Protein AF-A0A351CYZ7-F1 (afdb_monomer_lite)

Foldseek 3Di:
DDWDFDDFDDDPWWTKGKTKDWDDDPFKTKIKIWIKIATPVGFIKIKIKMWMGGHQKIKIKIWIDADPQDDDPHHTDDHQKTWIKIKMWGDDPFKIKIKMWIWMWGFDDDPNWTWIKTKIKMKMKMWGHPDPFKIKIKIKIKMKIATDRHDDDAGIKIKIKIKIKIKGDPDPFKIKMWMWIKMFIDGHPVFRTKIKIKIKIKIWGDDPQQKIKMWIWMKMWIDGPVWIKIDIKTKMKIWHDPDPFKIKIKMKIWDWIAIPQGKIKIKIKMKIWIWGPPDPFKIKIKIKIKIKIWIWDQDPVPGTDIDMDIDIDIDIDMGGDDDDDDDPDADADAPPAPAWEKEKEFEWEPAPPPPDDDPPTAGWFQWWKDKQNHDTWGAHRRRMTMDGTHHAAKIWIFTDQVRTPPQKGADPDRIDIWGTDHHYYTYYYGYIYGDDDD

pLDDT: mean 86.08, std 13.25, range [32.34, 98.5]

Sequence (438 aa):
MSSTFDSLIERENGTAIQGSLRYGNRDTDFQFIVNSVVDEDGEYSLSAGGKNQNGRSSHDYGLYYYGEDLMWLSSALPENRSGLYYNIRYDGGWFKTNGNIEVSRTLAERDGLTGNVDRLNGSFGLHYRRNLRDSVSLNSFYSQTHLNELATEADVSRNYLLNVSLNRQHDSQKSSHLSMNYSVDGASDLYRGDSNKALNYEFNWATDYGVRTGFELGYTQEKTDTDKLSGPVLGMSLDYLFSNNLVVSGYARYLGTSRANGNSRDDWQASINANMPIARSWSANLNVNYGQSVTAAFEPEQGVVKASQNTHTVLFSIRYEKGGGQSLQPIGANRGLNGSGSIKGLIYFDENRDGIRQASEQRADGVEVYLDGKHLAITNPLGEFNFPSVYTGEHTIFVAEDTLPLPLTLDGEQDYPVLVKLRDQAIIEIPTHEIDDF

Secondary structure (DSSP, 8-state):
-EEEEEEEEEETTEEEEEEEEEEE-SSEEEEEEEEEEE-SSS-EEEEEEEEEEETTEEEEEEEEEE-SS-EETTEEPPTTEEEEEEEEEEE-SSEEEEEEEEEEEEEEEETTEEEEEEEEEEEEEEEEESSSSEEEEEEEEEEEEEEESS-SS--EEEEEEEEEEEEEE-SSSEEEEEEEEEEEEEESSSS--EEEEEEEEEEEEE-TTSEEEEEEEEEEEEE-SS-EEEEEEEEEEEEEESSSS-EEEEEEEEEEEEETTS-EEEEEEEEEEEEEEEETTEEEEEEEEEEEEEEEEEETTTEEEEEEEEEEEEEEEEEE----S---PPBS---S---EEEEEEEEEE-TTS-SS--TT--B--S-EEEETTTEEEE--TTSEEEEEEEESEEEEEEE-GGGSPTTEE-SS-SEEEEEEPTT-EEEEEEEEEEPPP-

Radius of gyration: 32.63 Å; chains: 1; bounding box: 102×49×68 Å

Structure (mmCIF, N/CA/C/O backbone):
data_AF-A0A351CYZ7-F1
#
_entry.id   AF-A0A351CYZ7-F1
#
loop_
_atom_site.group_PDB
_atom_site.id
_atom_site.type_symbol
_atom_site.label_atom_id
_atom_site.label_alt_id
_atom_site.label_comp_id
_atom_site.label_asym_id
_atom_site.label_entity_id
_atom_site.label_seq_id
_atom_site.pdbx_PDB_ins_code
_atom_site.Cartn_x
_atom_site.Cartn_y
_atom_site.Cartn_z
_atom_site.occupancy
_atom_site.B_iso_or_equiv
_atom_site.auth_seq_id
_atom_site.auth_comp_id
_atom_site.auth_asym_id
_atom_site.auth_atom_id
_atom_site.pdbx_PDB_model_num
ATOM 1 N N . MET A 1 1 ? -25.912 5.438 31.126 1.00 39.28 1 MET A N 1
ATOM 2 C CA . MET A 1 1 ? -24.633 4.904 31.635 1.00 39.28 1 MET A CA 1
ATOM 3 C C . MET A 1 1 ? -24.881 3.438 31.900 1.00 39.28 1 MET A C 1
ATOM 5 O O . MET A 1 1 ? -25.712 3.146 32.746 1.00 39.28 1 MET A O 1
ATOM 9 N N . SER A 1 2 ? -24.292 2.548 31.108 1.00 37.06 2 SER A N 1
ATOM 10 C CA . SER A 1 2 ? -24.387 1.108 31.350 1.00 37.06 2 SER A CA 1
ATOM 11 C C . SER A 1 2 ? -22.998 0.628 31.748 1.00 37.06 2 SER A C 1
ATOM 13 O O . SER A 1 2 ? -22.043 0.741 30.977 1.00 37.06 2 SER A O 1
ATOM 15 N N . SER A 1 3 ? -22.869 0.159 32.980 1.00 32.34 3 SER A N 1
ATOM 16 C CA . SER A 1 3 ? -21.718 -0.622 33.415 1.00 32.34 3 SER A CA 1
ATOM 17 C C . SER A 1 3 ? -22.096 -2.085 33.268 1.00 32.34 3 SER A C 1
ATOM 19 O O . SER A 1 3 ? -23.056 -2.520 33.903 1.00 32.34 3 SER A O 1
ATOM 21 N N . THR A 1 4 ? -21.354 -2.822 32.452 1.00 35.66 4 THR A N 1
ATOM 22 C CA . THR A 1 4 ? -21.511 -4.269 32.348 1.00 35.66 4 THR A CA 1
ATOM 23 C C . THR A 1 4 ? -20.215 -4.888 32.849 1.00 35.66 4 THR A C 1
ATOM 25 O O . THR A 1 4 ? -19.157 -4.741 32.233 1.00 35.66 4 THR A O 1
ATOM 28 N N . PHE A 1 5 ? -20.300 -5.515 34.019 1.00 34.97 5 PHE A N 1
ATOM 29 C CA . PHE A 1 5 ? -19.308 -6.465 34.503 1.00 34.97 5 PHE A CA 1
ATOM 30 C C . PHE A 1 5 ? -19.787 -7.830 34.033 1.00 34.97 5 PHE A C 1
ATOM 32 O O . PHE A 1 5 ? -20.778 -8.315 34.565 1.00 34.97 5 PHE A O 1
ATOM 39 N N . ASP A 1 6 ? -19.133 -8.408 33.030 1.00 39.00 6 ASP A N 1
ATOM 40 C CA . ASP A 1 6 ? -19.481 -9.741 32.550 1.00 39.00 6 ASP A CA 1
ATOM 41 C C . ASP A 1 6 ? -18.233 -10.608 32.390 1.00 39.00 6 ASP A C 1
ATOM 43 O O . ASP A 1 6 ? -17.209 -10.187 31.851 1.00 39.00 6 ASP A O 1
ATOM 47 N N . SER A 1 7 ? -18.409 -11.860 32.811 1.00 38.47 7 SER A N 1
ATOM 48 C CA . SER A 1 7 ? -17.533 -13.027 32.681 1.00 38.47 7 SER A CA 1
ATOM 49 C C . SER A 1 7 ? -16.334 -13.110 33.643 1.00 38.47 7 SER A C 1
ATOM 51 O O . SER A 1 7 ? -15.243 -12.602 33.397 1.00 38.47 7 SER A O 1
ATOM 53 N N . LEU A 1 8 ? -16.557 -13.834 34.746 1.00 35.09 8 LEU A N 1
ATOM 54 C CA . LEU A 1 8 ? -15.540 -14.663 35.389 1.00 35.09 8 LEU A CA 1
ATOM 55 C C . LEU A 1 8 ? -15.575 -16.004 34.641 1.00 35.09 8 LEU A C 1
ATOM 57 O O . LEU A 1 8 ? -16.596 -16.692 34.676 1.00 35.09 8 LEU A O 1
ATOM 61 N N . ILE A 1 9 ? -14.524 -16.343 33.901 1.00 42.03 9 ILE A N 1
ATOM 62 C CA . ILE A 1 9 ? -14.401 -17.665 33.273 1.00 42.03 9 ILE A CA 1
ATOM 63 C C . ILE A 1 9 ? -13.282 -18.390 34.014 1.00 42.03 9 ILE A C 1
ATOM 65 O O . ILE A 1 9 ? -12.109 -18.158 33.733 1.00 42.03 9 ILE A O 1
ATOM 69 N N . GLU A 1 10 ? -13.653 -19.226 34.983 1.00 40.97 10 GLU A N 1
ATOM 70 C CA . GLU A 1 10 ? -12.746 -20.203 35.593 1.00 40.97 10 GLU A CA 1
ATOM 71 C C . GLU A 1 10 ? -12.558 -21.381 34.626 1.00 40.97 10 GLU A C 1
ATOM 73 O O . GLU A 1 10 ? -13.536 -21.961 34.138 1.00 40.97 10 GLU A O 1
ATOM 78 N N . ARG A 1 11 ? -11.304 -21.730 34.319 1.00 49.38 11 ARG A N 1
ATOM 79 C CA . ARG A 1 11 ? -10.922 -22.936 33.564 1.00 49.38 11 ARG A CA 1
ATOM 80 C C . ARG A 1 11 ? -9.658 -23.550 34.162 1.00 49.38 11 ARG A C 1
ATOM 82 O O . ARG A 1 11 ? -8.939 -22.875 34.884 1.00 49.38 11 ARG A O 1
ATOM 89 N N . GLU A 1 12 ? -9.375 -24.796 33.778 1.00 46.88 12 GLU A N 1
ATOM 90 C CA . GLU A 1 12 ? -8.230 -25.627 34.209 1.00 46.88 12 GLU A CA 1
ATOM 91 C C . GLU A 1 12 ? -6.822 -25.009 34.026 1.00 46.88 12 GLU A C 1
ATOM 93 O O . GLU A 1 12 ? -5.867 -25.653 34.420 1.00 46.88 12 GLU A O 1
ATOM 98 N N . ASN A 1 13 ? -6.676 -23.802 33.450 1.00 53.22 13 ASN A N 1
ATOM 99 C CA . ASN A 1 13 ? -5.387 -23.128 33.210 1.00 53.22 13 ASN A CA 1
ATOM 100 C C . ASN A 1 13 ? -5.407 -21.615 33.566 1.00 53.22 13 ASN A C 1
ATOM 102 O O . ASN A 1 13 ? -4.601 -20.854 33.033 1.00 53.22 13 ASN A O 1
ATOM 106 N N . GLY A 1 14 ? -6.349 -21.126 34.389 1.00 64.00 14 GLY A N 1
ATOM 107 C CA . GLY A 1 14 ? -6.341 -19.720 34.837 1.00 64.00 14 GLY A CA 1
ATOM 108 C C . GLY A 1 14 ? -7.695 -19.023 34.994 1.00 64.00 14 GLY A C 1
ATOM 109 O O . GLY A 1 14 ? -8.753 -19.542 34.636 1.00 64.00 14 GLY A O 1
ATOM 110 N N . THR A 1 15 ? -7.644 -17.793 35.517 1.00 73.81 15 THR A N 1
ATOM 111 C CA . THR A 1 15 ? -8.775 -16.874 35.712 1.00 73.81 15 THR A CA 1
ATOM 112 C C . THR A 1 15 ? -8.685 -15.685 34.753 1.00 73.81 15 THR A C 1
ATOM 114 O O . THR A 1 15 ? -7.716 -14.925 34.771 1.00 73.81 15 THR A O 1
ATOM 117 N N . ALA A 1 16 ? -9.735 -15.462 33.960 1.00 68.94 16 ALA A N 1
ATOM 118 C CA . ALA A 1 16 ? -9.888 -14.259 33.141 1.00 68.94 16 ALA A CA 1
ATOM 119 C C . ALA A 1 16 ? -11.013 -13.363 33.677 1.00 68.94 16 ALA A C 1
ATOM 121 O O . ALA A 1 16 ? -12.091 -13.846 34.031 1.00 68.94 16 ALA A O 1
ATOM 122 N N . ILE A 1 17 ? -10.758 -12.053 33.714 1.00 72.94 17 ILE A N 1
ATOM 123 C CA . ILE A 1 17 ? -11.696 -11.019 34.156 1.00 72.94 17 ILE A CA 1
ATOM 124 C C . ILE A 1 17 ? -11.762 -9.922 33.095 1.00 72.94 17 ILE A C 1
ATOM 126 O O . ILE A 1 17 ? -10.742 -9.343 32.714 1.00 72.94 17 ILE A O 1
ATOM 130 N N . GLN A 1 18 ? -12.975 -9.579 32.666 1.00 72.38 18 GLN A N 1
ATOM 131 C CA . GLN A 1 18 ? -13.245 -8.415 31.828 1.00 72.38 18 GLN A CA 1
ATOM 132 C C . GLN A 1 18 ? -14.195 -7.450 32.540 1.00 72.38 18 GLN A C 1
ATOM 134 O O . GLN A 1 18 ? -15.224 -7.835 33.089 1.00 72.38 18 GLN A O 1
ATOM 139 N N . GLY A 1 19 ? -13.861 -6.164 32.499 1.00 69.06 19 GLY A N 1
ATOM 140 C CA . GLY A 1 19 ? -14.746 -5.086 32.919 1.00 69.06 19 GLY A CA 1
ATOM 141 C C . GLY A 1 19 ? -14.917 -4.084 31.789 1.00 69.06 19 GLY A C 1
ATOM 142 O O . GLY A 1 19 ? -13.937 -3.685 31.157 1.00 69.06 19 GLY A O 1
ATOM 143 N N . SER A 1 20 ? -16.149 -3.640 31.538 1.00 70.69 20 SER A N 1
ATOM 144 C CA . SER A 1 20 ? -16.399 -2.573 30.571 1.00 70.69 20 SER A CA 1
ATOM 145 C C . SER A 1 20 ? -17.339 -1.502 31.118 1.00 70.69 20 SER A C 1
ATOM 147 O O . SER A 1 20 ? -18.334 -1.770 31.794 1.00 70.69 20 SER A O 1
ATOM 149 N N . LEU A 1 21 ? -17.012 -0.251 30.813 1.00 71.75 21 LEU A N 1
ATOM 150 C CA . LEU A 1 21 ? -17.837 0.909 31.097 1.00 71.75 21 LEU A CA 1
ATOM 151 C C . LEU A 1 21 ? -18.185 1.583 29.779 1.00 71.75 21 LEU A C 1
ATOM 153 O O . LEU A 1 21 ? -17.289 1.971 29.030 1.00 71.75 21 LEU A O 1
ATOM 157 N N . ARG A 1 22 ? -19.478 1.776 29.509 1.00 70.88 22 ARG A N 1
ATOM 158 C CA . ARG A 1 22 ? -19.927 2.533 28.341 1.00 70.88 22 ARG A CA 1
ATOM 159 C C . ARG A 1 22 ? -20.847 3.678 28.737 1.00 70.88 22 ARG A C 1
ATOM 161 O O . ARG A 1 22 ? -21.787 3.544 29.528 1.00 70.88 22 ARG A O 1
ATOM 168 N N . TYR A 1 23 ? -20.581 4.829 28.148 1.00 76.69 23 TYR A N 1
ATOM 169 C CA . TYR A 1 23 ? -21.385 6.025 28.277 1.00 76.69 23 TYR A CA 1
ATOM 170 C C . TYR A 1 23 ? -21.543 6.661 26.902 1.00 76.69 23 TYR A C 1
ATOM 172 O O . TYR A 1 23 ? -20.563 7.099 26.319 1.00 76.69 23 TYR A O 1
ATOM 180 N N . GLY A 1 24 ? -22.773 6.758 26.407 1.00 69.12 24 GLY A N 1
ATOM 181 C CA . GLY A 1 24 ? -23.056 7.408 25.134 1.00 69.12 24 GLY A CA 1
ATOM 182 C C . GLY A 1 24 ? -24.266 8.326 25.221 1.00 69.12 24 GLY A C 1
ATOM 183 O O . GLY A 1 24 ? -25.221 8.051 25.949 1.00 69.12 24 GLY A O 1
ATOM 184 N N . ASN A 1 25 ? -24.215 9.419 24.472 1.00 72.81 25 ASN A N 1
ATOM 185 C CA . ASN A 1 25 ? -25.346 10.259 24.103 1.00 72.81 25 ASN A CA 1
ATOM 186 C C . ASN A 1 25 ? -25.337 10.452 22.570 1.00 72.81 25 ASN A C 1
ATOM 188 O O . ASN A 1 25 ? -24.588 9.787 21.858 1.00 72.81 25 ASN A O 1
ATOM 192 N N . ARG A 1 26 ? -26.178 11.349 22.045 1.00 65.38 26 ARG A N 1
ATOM 193 C CA . ARG A 1 26 ? -26.335 11.562 20.596 1.00 65.38 26 ARG A CA 1
ATOM 194 C C . ARG A 1 26 ? -25.056 12.016 19.871 1.00 65.38 26 ARG A C 1
ATOM 196 O O . ARG A 1 26 ? -24.914 11.705 18.693 1.00 65.38 26 ARG A O 1
ATOM 203 N N . ASP A 1 27 ? -24.158 12.729 20.551 1.00 70.00 27 ASP A N 1
ATOM 204 C CA . ASP A 1 27 ? -22.977 13.362 19.943 1.00 70.00 27 ASP A CA 1
ATOM 205 C C . ASP A 1 27 ? -21.646 12.791 20.456 1.00 70.00 27 ASP A C 1
ATOM 207 O O . ASP A 1 27 ? -20.612 12.949 19.803 1.00 70.00 27 ASP A O 1
ATOM 211 N N . THR A 1 28 ? -21.667 12.115 21.607 1.00 75.06 28 THR A N 1
ATOM 212 C CA . THR A 1 28 ? -20.491 11.526 22.248 1.00 75.06 28 THR A CA 1
ATOM 213 C C . THR A 1 28 ? -20.744 10.082 22.659 1.00 75.06 28 THR A C 1
ATOM 215 O O . THR A 1 28 ? -21.686 9.844 23.410 1.00 75.06 28 THR A O 1
ATOM 218 N N . ASP A 1 29 ? -19.892 9.145 22.243 1.00 83.44 29 ASP A N 1
ATOM 219 C CA . ASP A 1 29 ? -19.878 7.756 22.722 1.00 83.44 29 ASP A CA 1
ATOM 220 C C . ASP A 1 29 ? -18.502 7.435 23.304 1.00 83.44 29 ASP A C 1
ATOM 222 O O . ASP A 1 29 ? -17.472 7.614 22.656 1.00 83.44 29 ASP A O 1
ATOM 226 N N . PHE A 1 30 ? -18.491 6.992 24.551 1.00 86.00 30 PHE A N 1
ATOM 227 C CA . PHE A 1 30 ? -17.313 6.651 25.322 1.00 86.00 30 PHE A CA 1
ATOM 228 C C . PHE A 1 30 ? -17.413 5.198 25.768 1.00 86.00 30 PHE A C 1
ATOM 230 O O . PHE A 1 30 ? -18.393 4.789 26.390 1.00 86.00 30 PHE A O 1
ATOM 237 N N . GLN A 1 31 ? -16.366 4.429 25.510 1.00 84.81 31 GLN A N 1
ATOM 238 C CA . GLN A 1 31 ? -16.219 3.062 25.979 1.00 84.81 31 GLN A CA 1
ATOM 239 C C . GLN A 1 31 ? -14.857 2.918 26.640 1.00 84.81 31 GLN A C 1
ATOM 241 O O . GLN A 1 31 ? -13.857 3.354 26.084 1.00 84.81 31 GLN A O 1
ATOM 246 N N . PHE A 1 32 ? -14.806 2.278 27.797 1.00 83.69 32 PHE A N 1
ATOM 247 C CA . PHE A 1 32 ? -13.577 1.902 28.474 1.00 83.69 32 PHE A CA 1
ATOM 248 C C . PHE A 1 32 ? -13.633 0.416 28.799 1.00 83.69 32 PHE A C 1
ATOM 250 O O . PHE A 1 32 ? -14.658 -0.068 29.276 1.00 83.69 32 PHE A O 1
ATOM 257 N N . ILE A 1 33 ? -12.561 -0.309 28.506 1.00 77.56 33 ILE A N 1
ATOM 258 C CA . ILE A 1 33 ? -12.459 -1.750 28.725 1.00 77.56 33 ILE A CA 1
ATOM 259 C C . ILE A 1 33 ? -11.172 -2.019 29.487 1.00 77.56 33 ILE A C 1
ATOM 261 O O . ILE A 1 33 ? -10.122 -1.469 29.153 1.00 77.56 33 ILE A O 1
ATOM 265 N N . VAL A 1 34 ? -11.267 -2.886 30.487 1.00 82.38 34 VAL A N 1
ATOM 266 C CA . VAL A 1 34 ? -10.130 -3.468 31.192 1.00 82.38 34 VAL A CA 1
ATOM 267 C C . VAL A 1 34 ? -10.243 -4.980 31.085 1.00 82.38 34 VAL A C 1
ATOM 269 O O . VAL A 1 34 ? -11.306 -5.536 31.355 1.00 82.38 34 VAL A O 1
ATOM 272 N N . ASN A 1 35 ? -9.155 -5.637 30.705 1.00 79.38 35 ASN A N 1
ATOM 273 C CA . ASN A 1 35 ? -9.052 -7.090 30.680 1.00 79.38 35 ASN A CA 1
ATOM 274 C C . ASN A 1 35 ? -7.864 -7.516 31.528 1.00 79.38 35 ASN A C 1
ATOM 276 O O . ASN A 1 35 ? -6.790 -6.929 31.405 1.00 79.38 35 ASN A O 1
ATOM 280 N N . SER A 1 36 ? -8.051 -8.561 32.321 1.00 84.31 36 SER A N 1
ATOM 281 C CA . SER A 1 36 ? -6.998 -9.226 33.072 1.00 84.31 36 SER A CA 1
ATOM 282 C C . SER A 1 36 ? -7.093 -10.729 32.840 1.00 84.31 36 SER A C 1
ATOM 284 O O . SER A 1 36 ? -8.190 -11.280 32.852 1.00 84.31 36 SER A O 1
ATOM 286 N N . VAL A 1 37 ? -5.957 -11.390 32.662 1.00 83.94 37 VAL A N 1
ATOM 287 C CA . VAL A 1 37 ? -5.842 -12.855 32.689 1.00 83.94 37 VAL A CA 1
ATOM 288 C C . VAL A 1 37 ? -4.723 -13.197 33.651 1.00 83.94 37 VAL A C 1
ATOM 290 O O . VAL A 1 37 ? -3.711 -12.503 33.647 1.00 83.94 37 VAL A O 1
ATOM 293 N N . VAL A 1 38 ? -4.922 -14.212 34.480 1.00 84.81 38 VAL A N 1
ATOM 294 C CA . VAL A 1 38 ? -3.898 -14.775 35.361 1.00 84.81 38 VAL A CA 1
ATOM 295 C C . VAL A 1 38 ? -3.980 -16.290 35.241 1.00 84.81 38 VAL A C 1
ATOM 297 O O . VAL A 1 38 ? -5.086 -16.823 35.335 1.00 84.81 38 VAL A O 1
ATOM 300 N N . ASP A 1 39 ? -2.871 -16.975 34.998 1.00 83.50 39 ASP A N 1
ATOM 301 C CA . ASP A 1 39 ? -2.840 -18.440 34.973 1.00 83.50 39 ASP A CA 1
ATOM 302 C C . ASP A 1 39 ? -2.611 -19.048 36.372 1.00 83.50 39 ASP A C 1
ATOM 304 O O . ASP A 1 39 ? -2.662 -18.352 37.390 1.00 83.50 39 ASP A O 1
ATOM 308 N N . GLU A 1 40 ? -2.433 -20.368 36.441 1.00 80.19 40 GLU A N 1
ATOM 309 C CA . GLU A 1 40 ? -2.174 -21.072 37.706 1.00 80.19 40 GLU A CA 1
ATOM 310 C C . GLU A 1 40 ? -0.738 -20.881 38.223 1.00 80.19 40 GLU A C 1
ATOM 312 O O . GLU A 1 40 ? -0.512 -20.956 39.435 1.00 80.19 40 GLU A O 1
ATOM 317 N N . ASP A 1 41 ? 0.208 -20.594 37.325 1.00 80.62 41 ASP A N 1
ATOM 318 C CA . ASP A 1 41 ? 1.625 -20.376 37.629 1.00 80.62 41 ASP A CA 1
ATOM 319 C C . ASP A 1 41 ? 1.912 -18.929 38.088 1.00 80.62 41 ASP A C 1
ATOM 321 O O . ASP A 1 41 ? 2.979 -18.632 38.634 1.00 80.62 41 ASP A O 1
ATOM 325 N N . GLY A 1 42 ? 0.920 -18.041 37.972 1.00 80.81 42 GLY A N 1
ATOM 326 C CA . GLY A 1 42 ? 0.973 -16.645 38.398 1.00 80.81 42 GLY A CA 1
ATOM 327 C C . GLY A 1 42 ? 1.393 -15.672 37.295 1.00 80.81 42 GLY A C 1
ATOM 328 O O . GLY A 1 42 ? 1.543 -14.478 37.579 1.00 80.81 42 GLY A O 1
ATOM 329 N N . GLU A 1 43 ? 1.546 -16.145 36.057 1.00 86.19 43 GLU A N 1
ATOM 330 C CA . GLU A 1 43 ? 1.719 -15.297 34.884 1.00 86.19 43 GLU A CA 1
ATOM 331 C C . GLU A 1 43 ? 0.443 -14.512 34.619 1.00 86.19 43 GLU A C 1
ATOM 333 O O . GLU A 1 43 ? -0.680 -14.989 34.812 1.00 86.19 43 GLU A O 1
ATOM 338 N N . TYR A 1 44 ? 0.602 -13.260 34.190 1.00 88.88 44 TYR A N 1
ATOM 339 C CA . TYR A 1 44 ? -0.536 -12.371 34.027 1.00 88.88 44 TYR A CA 1
ATOM 340 C C . TYR A 1 44 ? -0.462 -11.496 32.782 1.00 88.88 44 TYR A C 1
ATOM 342 O O . TYR A 1 44 ? 0.589 -11.104 32.282 1.00 88.88 44 TYR A O 1
ATOM 350 N N . SER A 1 45 ? -1.642 -11.141 32.293 1.00 86.62 45 SER A N 1
ATOM 351 C CA . SER A 1 45 ? -1.852 -10.165 31.236 1.00 86.62 45 SER A CA 1
ATOM 352 C C . SER A 1 45 ? -2.823 -9.107 31.718 1.00 86.62 45 SER A C 1
ATOM 354 O O . SER A 1 45 ? -3.847 -9.426 32.317 1.00 86.62 45 SER A O 1
ATOM 356 N N . LEU A 1 46 ? -2.539 -7.847 31.406 1.00 89.69 46 LEU A N 1
ATOM 357 C CA . LEU A 1 46 ? -3.407 -6.714 31.692 1.00 89.69 46 LEU A CA 1
ATOM 358 C C . LEU A 1 46 ? -3.503 -5.829 30.454 1.00 89.69 46 LEU A C 1
ATOM 360 O O . LEU A 1 46 ? -2.493 -5.409 29.897 1.00 89.69 46 LEU A O 1
ATOM 364 N N . SER A 1 47 ? -4.717 -5.471 30.053 1.00 87.69 47 SER A N 1
ATOM 365 C CA . SER A 1 47 ? -4.941 -4.416 29.066 1.00 87.69 47 SER A CA 1
ATOM 366 C C . SER A 1 47 ? -6.021 -3.464 29.547 1.00 87.69 47 SER A C 1
ATOM 368 O O . SER A 1 47 ? -7.016 -3.875 30.138 1.00 87.69 47 SER A O 1
ATOM 370 N N . ALA A 1 48 ? -5.822 -2.176 29.299 1.00 89.88 48 ALA A N 1
ATOM 371 C CA . ALA A 1 48 ? -6.807 -1.146 29.573 1.00 89.88 48 ALA A CA 1
ATOM 372 C C . ALA A 1 48 ? -6.846 -0.180 28.395 1.00 89.88 48 ALA A C 1
ATOM 374 O O . ALA A 1 48 ? -5.806 0.290 27.934 1.00 89.88 48 ALA A O 1
ATOM 375 N N . GLY A 1 49 ? -8.040 0.132 27.907 1.00 92.12 49 GLY A N 1
ATOM 376 C CA . GLY A 1 49 ? -8.193 0.994 26.747 1.00 92.12 49 GLY A CA 1
ATOM 377 C C . GLY A 1 49 ? -9.526 1.712 26.716 1.00 92.12 49 GLY A C 1
ATOM 378 O O . GLY A 1 49 ? -10.516 1.259 27.287 1.00 92.12 49 GLY A O 1
ATOM 379 N N . GLY A 1 50 ? -9.534 2.864 26.058 1.00 89.38 50 GLY A N 1
ATOM 380 C CA . GLY A 1 50 ? -10.699 3.706 25.891 1.00 89.38 50 GLY A CA 1
ATOM 381 C C . GLY A 1 50 ? -10.917 4.084 24.435 1.00 89.38 50 GLY A C 1
ATOM 382 O O . GLY A 1 50 ? -9.973 4.366 23.701 1.00 89.38 50 GLY A O 1
ATOM 383 N N . LYS A 1 51 ? -12.183 4.144 24.035 1.00 91.19 51 LYS A N 1
ATOM 384 C CA . LYS A 1 51 ? -12.639 4.717 22.774 1.00 91.19 51 LYS A CA 1
ATOM 385 C C . LYS A 1 51 ? -13.547 5.893 23.077 1.00 91.19 51 LYS A C 1
ATOM 387 O O . LYS A 1 51 ? -14.451 5.781 23.897 1.00 91.19 51 LYS A O 1
ATOM 392 N N . ASN A 1 52 ? -13.300 7.019 22.424 1.00 91.50 52 ASN A N 1
ATOM 393 C CA . ASN A 1 52 ? -14.124 8.214 22.530 1.00 91.50 52 ASN A CA 1
ATOM 394 C C . ASN A 1 52 ? -14.439 8.736 21.131 1.00 91.50 52 ASN A C 1
ATOM 396 O O . ASN A 1 52 ? -13.546 9.186 20.412 1.00 91.50 52 ASN A O 1
ATOM 400 N N . GLN A 1 53 ? -15.709 8.690 20.758 1.00 90.25 53 GLN A N 1
ATOM 401 C CA . GLN A 1 53 ? -16.233 9.340 19.573 1.00 90.25 53 GLN A CA 1
ATOM 402 C C . GLN A 1 53 ? -16.916 10.637 19.996 1.00 90.25 53 GLN A C 1
ATOM 404 O O . GLN A 1 53 ? -17.848 10.600 20.785 1.00 90.25 53 GLN A O 1
ATOM 409 N N . ASN A 1 54 ? -16.475 11.774 19.459 1.00 89.12 54 ASN A N 1
ATOM 410 C CA . ASN A 1 54 ? -17.081 13.086 19.668 1.00 89.12 54 ASN A CA 1
ATOM 411 C C . ASN A 1 54 ? -17.362 13.735 18.308 1.00 89.12 54 ASN A C 1
ATOM 413 O O . ASN A 1 54 ? -16.469 14.291 17.655 1.00 89.12 54 ASN A O 1
ATOM 417 N N . GLY A 1 55 ? -18.607 13.608 17.850 1.00 88.62 55 GLY A N 1
ATOM 418 C CA . GLY A 1 55 ? -19.046 14.043 16.531 1.00 88.62 55 GLY A CA 1
ATOM 419 C C . GLY A 1 55 ? -18.211 13.427 15.404 1.00 88.62 55 GLY A C 1
ATOM 420 O O . GLY A 1 55 ? -18.372 12.261 15.048 1.00 88.62 55 GLY A O 1
ATOM 421 N N . ARG A 1 56 ? -17.325 14.239 14.812 1.00 91.69 56 ARG A N 1
ATOM 422 C CA . ARG A 1 56 ? -16.463 13.861 13.674 1.00 91.69 56 ARG A CA 1
ATOM 423 C C . ARG A 1 56 ? -15.095 13.321 14.081 1.00 91.69 56 ARG A C 1
ATOM 425 O O . ARG A 1 56 ? -14.368 12.853 13.208 1.00 91.69 56 ARG A O 1
ATOM 432 N N . SER A 1 57 ? -14.736 13.422 15.357 1.00 94.56 57 SER A N 1
ATOM 433 C CA . SER A 1 57 ? -13.468 12.931 15.892 1.00 94.56 57 SER A CA 1
ATOM 434 C C . SER A 1 57 ? -13.683 11.597 16.596 1.00 94.56 57 SER A C 1
ATOM 436 O O . SER A 1 57 ? -14.619 11.455 17.376 1.00 94.56 57 SER A O 1
ATOM 438 N N . SER A 1 58 ? -12.800 10.636 16.359 1.00 95.06 58 SER A N 1
ATOM 439 C CA . SER A 1 58 ? -12.740 9.369 17.079 1.00 95.06 58 SER A CA 1
ATOM 440 C C . SER A 1 58 ? -11.333 9.178 17.621 1.00 95.06 58 SER A C 1
ATOM 442 O O . SER A 1 58 ? -10.355 9.343 16.895 1.00 95.06 58 SER A O 1
ATOM 444 N N . HIS A 1 59 ? -11.247 8.800 18.885 1.00 95.56 59 HIS A N 1
ATOM 445 C CA . HIS A 1 59 ? -10.017 8.538 19.613 1.00 95.56 59 HIS A CA 1
ATOM 446 C C . HIS A 1 59 ? -10.075 7.109 20.145 1.0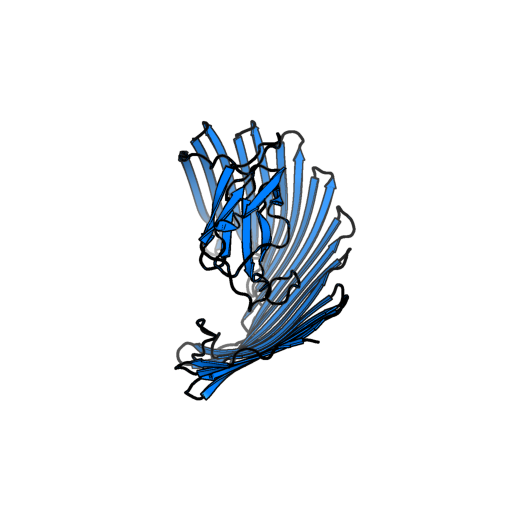0 95.56 59 HIS A C 1
ATOM 448 O O . HIS A 1 59 ? -11.116 6.694 20.647 1.00 95.56 59 HIS A O 1
ATOM 454 N N . ASP A 1 60 ? -8.986 6.362 20.030 1.00 95.00 60 ASP A N 1
ATOM 455 C CA . ASP A 1 60 ? -8.847 5.010 20.575 1.00 95.00 60 ASP A CA 1
ATOM 456 C C . ASP A 1 60 ? -7.449 4.879 21.165 1.00 95.00 60 ASP A C 1
ATOM 458 O O . ASP A 1 60 ? -6.460 5.141 20.487 1.00 95.00 60 ASP A O 1
ATOM 462 N N . TYR A 1 61 ? -7.364 4.547 22.440 1.00 96.00 61 TYR A N 1
ATOM 463 C CA . TYR A 1 61 ? -6.119 4.551 23.184 1.00 96.00 61 TYR A CA 1
ATOM 464 C C . TYR A 1 61 ? -6.087 3.401 24.160 1.00 96.00 61 TYR A C 1
ATOM 466 O O . TYR A 1 61 ? -7.116 3.003 24.696 1.00 96.00 61 TYR A O 1
ATOM 474 N N . GLY A 1 62 ? -4.899 2.893 24.434 1.00 94.25 62 GLY A N 1
ATOM 475 C CA . GLY A 1 62 ? -4.765 1.807 25.379 1.00 94.25 62 GLY A CA 1
ATOM 476 C C . GLY A 1 62 ? -3.336 1.564 25.790 1.00 94.25 62 GLY A C 1
ATOM 477 O O . GLY A 1 62 ? -2.392 2.051 25.170 1.00 94.25 62 GLY A O 1
ATOM 478 N N . LEU A 1 63 ? -3.214 0.805 26.863 1.00 96.50 63 LEU A N 1
ATOM 479 C CA . LEU A 1 63 ? -1.979 0.253 27.378 1.00 96.50 63 LEU A CA 1
ATOM 480 C C . LEU A 1 63 ? -2.187 -1.236 27.621 1.00 96.50 63 LEU A C 1
ATOM 482 O O . LEU A 1 63 ? -3.293 -1.674 27.950 1.00 96.50 63 LEU A O 1
ATOM 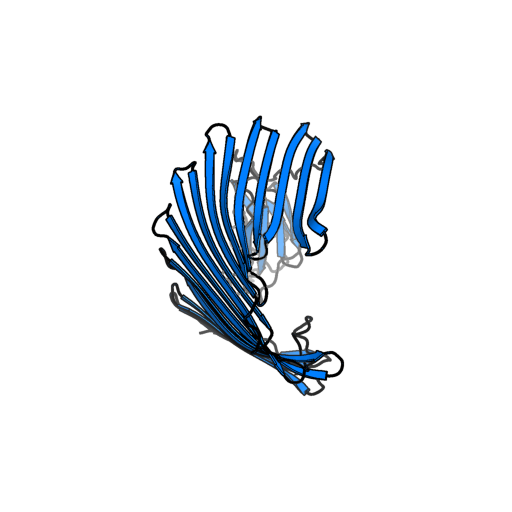486 N N . TYR A 1 64 ? -1.132 -2.008 27.429 1.00 94.19 64 TYR A N 1
ATOM 487 C CA . TYR A 1 64 ? -1.180 -3.449 27.566 1.00 94.19 64 TYR A CA 1
ATOM 488 C C . TYR A 1 64 ? 0.149 -3.999 28.075 1.00 94.19 64 TYR A C 1
ATOM 490 O O . TYR A 1 64 ? 1.218 -3.432 27.840 1.00 94.19 64 TYR A O 1
ATOM 498 N N . TYR A 1 65 ? 0.050 -5.121 28.766 1.00 94.69 65 TYR A N 1
ATOM 499 C CA . TYR A 1 65 ? 1.130 -5.994 29.182 1.00 94.69 65 TYR A CA 1
ATOM 500 C C . TYR A 1 65 ? 0.626 -7.423 29.016 1.00 94.69 65 TYR A C 1
ATOM 502 O O . TYR A 1 65 ? -0.457 -7.749 29.503 1.00 94.69 65 TYR A O 1
ATOM 510 N N . TYR A 1 66 ? 1.394 -8.246 28.322 1.00 90.94 66 TYR A N 1
ATOM 511 C CA . TYR A 1 66 ? 1.105 -9.650 28.109 1.00 90.94 66 TYR A CA 1
ATOM 512 C C . TYR A 1 66 ? 2.309 -10.477 28.565 1.00 90.94 66 TYR A C 1
ATOM 514 O O . TYR A 1 66 ? 3.410 -10.279 28.041 1.00 90.94 66 TYR A O 1
ATOM 522 N N . GLY A 1 67 ? 2.087 -11.337 29.563 1.00 86.94 67 GLY A N 1
ATOM 523 C CA . GLY A 1 67 ? 3.047 -12.328 30.059 1.00 86.94 67 GLY A CA 1
ATOM 524 C C . GLY A 1 67 ? 3.240 -13.510 29.104 1.00 86.94 67 GLY A C 1
ATOM 525 O O . GLY A 1 67 ? 2.804 -13.463 27.950 1.00 86.94 67 GLY A O 1
ATOM 526 N N . GLU A 1 68 ? 3.926 -14.543 29.573 1.00 87.38 68 GLU A N 1
ATOM 527 C CA . GLU A 1 68 ? 4.288 -15.730 28.784 1.00 87.38 68 GLU A CA 1
ATOM 528 C C . GLU A 1 68 ? 3.158 -16.769 28.750 1.00 87.38 68 GLU A C 1
ATOM 530 O O . GLU A 1 68 ? 2.397 -16.878 29.700 1.00 87.38 68 GLU A O 1
ATOM 535 N N . ASP A 1 69 ? 3.023 -17.505 27.641 1.00 81.69 69 ASP A N 1
ATOM 536 C CA . ASP A 1 69 ? 2.109 -18.650 27.465 1.00 81.69 69 ASP A CA 1
ATOM 537 C C . ASP A 1 69 ? 0.610 -18.423 27.800 1.00 81.69 69 ASP A C 1
ATOM 539 O O . ASP A 1 69 ? -0.168 -19.363 27.991 1.00 81.69 69 ASP A O 1
ATOM 543 N N . LEU A 1 70 ? 0.141 -17.170 27.807 1.00 76.31 70 LEU A N 1
ATOM 544 C CA . LEU A 1 70 ? -1.239 -16.844 28.181 1.00 76.31 70 LEU A CA 1
ATOM 545 C C . LEU A 1 70 ? -2.231 -16.999 27.023 1.00 76.31 70 LEU A C 1
ATOM 547 O O . LEU A 1 70 ? -1.995 -16.585 25.887 1.00 76.31 70 LEU A O 1
ATOM 551 N N . MET A 1 71 ? -3.428 -17.504 27.332 1.00 71.00 71 MET A N 1
ATOM 552 C CA . MET A 1 71 ? -4.529 -17.631 26.373 1.00 71.00 71 MET A CA 1
ATOM 553 C C . MET A 1 71 ? -5.736 -16.768 26.749 1.00 71.00 71 MET A C 1
ATOM 555 O O . MET A 1 71 ? -6.182 -16.742 27.893 1.00 71.00 71 MET A O 1
ATOM 559 N N . TRP A 1 72 ? -6.335 -16.112 25.752 1.00 64.69 72 TRP A N 1
ATOM 560 C CA . TRP A 1 72 ? -7.657 -15.497 25.858 1.00 64.69 72 TRP A CA 1
ATOM 561 C C . TRP A 1 72 ? -8.694 -16.385 25.171 1.00 64.69 72 TRP A C 1
ATOM 563 O O . TRP A 1 72 ? -8.716 -16.503 23.942 1.00 64.69 72 TRP A O 1
ATOM 573 N N . LEU A 1 73 ? -9.582 -16.995 25.960 1.00 68.94 73 LEU A N 1
ATOM 574 C CA . LEU A 1 73 ? -10.563 -17.997 25.522 1.00 68.94 73 LEU A CA 1
ATOM 575 C C . LEU A 1 73 ? -9.910 -19.243 24.893 1.00 68.94 73 LEU A C 1
ATOM 577 O O . LEU A 1 73 ? -9.701 -20.243 25.571 1.00 68.94 73 LEU A O 1
ATOM 581 N N . SER A 1 74 ? -9.634 -19.196 23.594 1.00 69.75 74 SER A N 1
ATOM 582 C CA . SER A 1 74 ? -9.030 -20.265 22.784 1.00 69.75 74 SER A CA 1
ATOM 583 C C . SER A 1 74 ? -7.921 -19.742 21.870 1.00 69.75 74 SER A C 1
ATOM 585 O O . SER A 1 74 ? -7.493 -20.444 20.957 1.00 69.75 74 SER A O 1
ATOM 587 N N . SER A 1 75 ? -7.511 -18.490 22.066 1.00 68.94 75 SER A N 1
ATOM 588 C CA . SE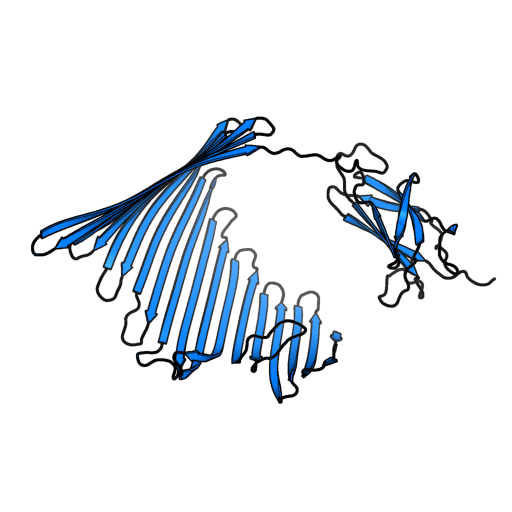R A 1 75 ? -6.507 -17.816 21.254 1.00 68.94 75 SER A CA 1
ATOM 589 C C . SER A 1 75 ? -5.320 -17.463 22.136 1.00 68.94 75 SER A C 1
ATOM 591 O O . SER A 1 75 ? -5.502 -16.798 23.155 1.00 68.94 75 SER A O 1
ATOM 593 N N . ALA A 1 76 ? -4.117 -17.869 21.735 1.00 73.44 76 ALA A N 1
ATOM 594 C CA . ALA A 1 76 ? -2.890 -17.422 22.384 1.00 73.44 76 ALA A CA 1
ATOM 595 C C . ALA A 1 76 ? -2.780 -15.891 22.305 1.00 73.44 76 ALA A C 1
ATOM 597 O O . ALA A 1 76 ? -3.060 -15.287 21.259 1.00 73.44 76 ALA A O 1
ATOM 598 N N . LEU A 1 77 ? -2.422 -15.265 23.423 1.00 76.31 77 LEU A N 1
ATOM 599 C CA . LEU A 1 77 ? -2.095 -13.848 23.466 1.00 76.31 77 LEU A CA 1
ATOM 600 C C . LEU A 1 77 ? -0.675 -13.630 22.927 1.00 76.31 77 LEU A C 1
ATOM 602 O O . LEU A 1 77 ? 0.143 -14.543 22.948 1.00 76.31 77 LEU A O 1
ATOM 606 N N . PRO A 1 78 ? -0.358 -12.429 22.414 1.00 80.81 78 PRO A N 1
ATOM 607 C CA . PRO A 1 78 ? 1.020 -12.086 22.095 1.00 80.81 78 PRO A CA 1
ATOM 608 C C . PRO A 1 78 ? 1.849 -12.110 23.376 1.00 80.81 78 PRO A C 1
ATOM 610 O O . PRO A 1 78 ? 1.603 -11.297 24.254 1.00 80.81 78 PRO A O 1
ATOM 613 N N . GLU A 1 79 ? 2.819 -13.001 23.471 1.00 85.50 79 GLU A N 1
ATOM 614 C CA . GLU A 1 79 ? 3.612 -13.167 24.687 1.00 85.50 79 GLU A CA 1
ATOM 615 C C . GLU A 1 79 ? 4.659 -12.069 24.844 1.00 85.50 79 GLU A C 1
ATOM 617 O O . GLU A 1 79 ? 5.095 -11.444 23.865 1.00 85.50 79 GLU A O 1
ATOM 622 N N . ASN A 1 80 ? 5.102 -11.871 26.087 1.00 90.25 80 ASN A N 1
ATOM 623 C CA . ASN A 1 80 ? 6.304 -11.104 26.397 1.00 90.25 80 ASN A CA 1
ATOM 624 C C . ASN A 1 80 ? 6.296 -9.670 25.854 1.00 90.25 80 ASN A C 1
ATOM 626 O O . ASN A 1 80 ? 7.333 -9.095 25.501 1.00 90.25 80 ASN A O 1
ATOM 630 N N . ARG A 1 81 ? 5.109 -9.066 25.759 1.00 92.62 81 ARG A N 1
ATOM 631 C CA . ARG A 1 81 ? 4.910 -7.798 25.059 1.00 92.62 81 ARG A CA 1
ATOM 632 C C . ARG A 1 81 ? 4.155 -6.806 25.917 1.00 92.62 81 ARG A C 1
ATOM 634 O O . ARG A 1 81 ? 3.080 -7.078 26.434 1.00 92.62 81 ARG A O 1
ATOM 641 N N . SER A 1 82 ? 4.672 -5.589 25.978 1.00 95.25 82 SER A N 1
ATOM 642 C CA . SER A 1 82 ? 3.992 -4.464 26.608 1.00 95.25 82 SER A CA 1
ATOM 643 C C . SER A 1 82 ? 4.024 -3.239 25.720 1.00 95.25 82 SER A C 1
ATOM 645 O O . SER A 1 82 ? 4.863 -3.123 24.825 1.00 95.25 82 SER A O 1
ATOM 647 N N . GLY A 1 83 ? 3.101 -2.315 25.937 1.00 96.69 83 GLY A N 1
ATOM 648 C CA . GLY A 1 83 ? 3.081 -1.089 25.168 1.00 96.69 83 GLY A CA 1
ATOM 649 C C . GLY A 1 83 ? 1.892 -0.202 25.457 1.00 96.69 83 GLY A C 1
ATOM 650 O O . GLY A 1 83 ? 1.018 -0.508 26.265 1.00 96.69 83 GLY A O 1
ATOM 651 N N . LEU A 1 84 ? 1.876 0.922 24.758 1.00 97.50 84 LEU A N 1
ATOM 652 C CA . LEU A 1 84 ? 0.769 1.857 24.719 1.00 97.50 84 LEU A CA 1
ATOM 653 C C . LEU A 1 84 ? 0.573 2.355 23.296 1.00 97.50 84 LEU A C 1
ATOM 655 O O . LEU A 1 84 ? 1.529 2.506 22.534 1.00 97.50 84 LEU A O 1
ATOM 659 N N . TYR A 1 85 ? -0.671 2.637 22.947 1.00 97.00 85 TYR A N 1
ATOM 660 C CA . TYR A 1 85 ? -1.021 3.158 21.640 1.00 97.00 85 TYR A CA 1
ATOM 661 C C . TYR A 1 85 ? -2.051 4.274 21.753 1.00 97.00 85 TYR A C 1
ATOM 663 O O . TYR A 1 85 ? -2.843 4.347 22.696 1.00 97.00 85 TYR A O 1
ATOM 671 N N . TYR A 1 86 ? -2.054 5.134 20.744 1.00 97.44 86 TYR A N 1
ATOM 672 C CA . TYR A 1 86 ? -3.059 6.162 20.559 1.00 97.44 86 TYR A CA 1
ATOM 673 C C . TYR A 1 86 ? -3.373 6.313 19.074 1.00 97.44 86 TYR A C 1
ATOM 675 O O . TYR A 1 86 ? -2.494 6.567 18.253 1.00 97.44 86 TYR A O 1
ATOM 683 N N . ASN A 1 87 ? -4.648 6.176 18.745 1.00 96.81 87 ASN A N 1
ATOM 684 C CA . ASN A 1 87 ? -5.228 6.326 17.426 1.00 96.81 87 ASN A CA 1
ATOM 685 C C . ASN A 1 87 ? -6.182 7.516 17.433 1.00 96.81 87 ASN A C 1
ATOM 687 O O . ASN A 1 87 ? -7.027 7.654 18.320 1.00 96.81 87 ASN A O 1
ATOM 691 N N . ILE A 1 88 ? -6.100 8.340 16.398 1.00 96.62 88 ILE A N 1
ATOM 692 C CA . ILE A 1 88 ? -7.029 9.433 16.149 1.00 96.62 88 ILE A CA 1
ATOM 693 C C . ILE A 1 88 ? -7.549 9.349 14.720 1.00 96.62 88 ILE A C 1
ATOM 695 O O . ILE A 1 88 ? -6.809 9.067 13.777 1.00 96.62 88 ILE A O 1
ATOM 699 N N . ARG A 1 89 ? -8.836 9.622 14.547 1.00 97.06 89 ARG A N 1
ATOM 700 C CA . ARG A 1 89 ? -9.484 9.799 13.252 1.00 97.06 89 ARG A CA 1
ATOM 701 C C . ARG A 1 89 ? -10.360 11.035 13.301 1.00 97.06 89 ARG A C 1
ATOM 703 O O . ARG A 1 89 ? -11.053 11.270 14.283 1.00 97.06 89 ARG A O 1
ATOM 710 N N . TYR A 1 90 ? -10.353 11.797 12.222 1.00 96.19 90 TYR A N 1
ATOM 711 C CA . TYR A 1 90 ? -11.262 12.905 12.007 1.00 96.19 90 TYR A CA 1
ATOM 712 C C . TYR A 1 90 ? -11.872 12.807 10.611 1.00 96.19 90 TYR A C 1
ATOM 714 O O . TYR A 1 90 ? -11.152 12.807 9.609 1.00 96.19 90 TYR A O 1
ATOM 722 N N . ASP A 1 91 ? -13.199 12.774 10.549 1.00 94.62 91 ASP A N 1
ATOM 723 C CA . ASP A 1 91 ? -13.977 12.699 9.315 1.00 94.62 91 ASP A CA 1
ATOM 724 C C . ASP A 1 91 ? -14.713 14.020 9.055 1.00 94.62 91 ASP A C 1
ATOM 726 O O . ASP A 1 91 ? -15.881 14.212 9.400 1.00 94.62 91 ASP A O 1
ATOM 730 N N . GLY A 1 92 ? -14.017 14.965 8.425 1.00 90.75 92 GLY A N 1
ATOM 731 C CA . GLY A 1 92 ? -14.600 16.206 7.927 1.00 90.75 92 GLY A CA 1
ATOM 732 C C . GLY A 1 92 ? -15.164 16.075 6.512 1.00 90.75 92 GLY A C 1
ATOM 733 O O . GLY A 1 92 ? -14.888 15.126 5.779 1.00 90.75 92 GLY A O 1
ATOM 734 N N . GLY A 1 93 ? -15.946 17.076 6.097 1.00 87.94 93 GLY A N 1
ATOM 735 C CA . GLY A 1 93 ? -16.488 17.134 4.734 1.00 87.94 93 GLY A CA 1
ATOM 736 C C . GLY A 1 93 ? -15.419 17.411 3.667 1.00 87.94 93 GLY A C 1
ATOM 737 O O . GLY A 1 93 ? -15.426 16.784 2.612 1.00 87.94 93 GLY A O 1
ATOM 738 N N . TRP A 1 94 ? -14.490 18.333 3.947 1.00 90.19 94 TRP A N 1
ATOM 739 C CA . TRP A 1 94 ? -13.429 18.747 3.009 1.00 90.19 94 TRP A CA 1
ATOM 740 C C . TRP A 1 94 ? -12.048 18.197 3.356 1.00 90.19 94 TRP A C 1
ATOM 742 O O . TRP A 1 94 ? -11.144 18.259 2.530 1.00 90.19 94 TRP A O 1
ATOM 752 N N . PHE A 1 95 ? -11.862 17.671 4.563 1.00 94.31 95 PHE A N 1
ATOM 753 C CA . PHE A 1 95 ? -10.631 16.992 4.938 1.00 94.31 95 PHE A CA 1
ATOM 754 C C . PHE A 1 95 ? -10.922 15.826 5.870 1.00 94.31 95 PHE A C 1
ATOM 756 O O . PHE A 1 95 ? -11.827 15.893 6.700 1.00 94.31 95 PHE A O 1
ATOM 763 N N . LYS A 1 96 ? -10.128 14.773 5.736 1.00 97.00 96 LYS A N 1
ATOM 764 C CA . LYS A 1 96 ? -10.103 13.624 6.629 1.00 97.00 96 LYS A CA 1
ATOM 765 C C . LYS A 1 96 ? -8.682 13.433 7.107 1.00 97.00 96 LYS A C 1
ATOM 767 O O . LYS A 1 96 ? -7.756 13.565 6.311 1.00 97.00 96 LYS A O 1
ATOM 772 N N . THR A 1 97 ? -8.500 13.121 8.377 1.00 97.50 97 THR A N 1
ATOM 773 C CA . THR A 1 97 ? -7.176 12.783 8.895 1.00 97.50 97 THR A CA 1
ATOM 774 C C . THR A 1 97 ? -7.248 11.575 9.802 1.00 97.50 97 THR A C 1
ATOM 776 O O . THR A 1 97 ? -8.263 11.319 10.445 1.00 97.50 97 THR A O 1
ATOM 779 N N . ASN A 1 98 ? -6.182 10.796 9.798 1.00 97.38 98 ASN A N 1
ATOM 780 C CA . ASN A 1 98 ? -5.963 9.721 10.740 1.00 97.38 98 ASN A CA 1
ATOM 781 C C . ASN A 1 98 ? -4.523 9.795 11.242 1.00 97.38 98 ASN A C 1
ATOM 783 O O . ASN A 1 98 ? -3.639 10.281 10.540 1.00 97.38 98 ASN A O 1
ATOM 787 N N . GLY A 1 99 ? -4.296 9.341 12.461 1.00 96.81 99 GLY A N 1
ATOM 788 C CA . GLY A 1 99 ? -2.963 9.222 13.018 1.00 96.81 99 GLY A CA 1
ATOM 789 C C . GLY A 1 99 ? -2.908 8.097 14.033 1.00 96.81 99 GLY A C 1
ATOM 790 O O . GLY A 1 99 ? -3.896 7.825 14.713 1.00 96.81 99 GLY A O 1
ATOM 791 N N . ASN A 1 100 ? -1.756 7.454 14.123 1.00 97.75 100 ASN A N 1
ATOM 792 C CA . ASN A 1 100 ? -1.454 6.437 15.114 1.00 97.75 100 ASN A CA 1
ATOM 793 C C . ASN A 1 100 ? -0.067 6.715 15.692 1.00 97.75 100 ASN A C 1
ATOM 795 O O . ASN A 1 100 ? 0.828 7.156 14.972 1.00 97.75 100 ASN A O 1
ATOM 799 N N . ILE A 1 101 ? 0.101 6.441 16.977 1.00 97.75 101 ILE A N 1
ATOM 800 C CA . ILE A 1 101 ? 1.400 6.292 17.620 1.00 97.75 101 ILE A CA 1
ATOM 801 C C . ILE A 1 101 ? 1.340 5.073 18.538 1.00 97.75 101 ILE A C 1
ATOM 803 O O . ILE A 1 101 ? 0.354 4.884 19.249 1.00 97.75 101 ILE A O 1
ATOM 807 N N . GLU A 1 102 ? 2.375 4.246 18.516 1.00 97.88 102 GLU A N 1
ATOM 808 C CA . GLU A 1 102 ? 2.536 3.091 19.395 1.00 97.88 102 GLU A CA 1
ATOM 809 C C . GLU A 1 102 ? 3.970 3.055 19.916 1.00 97.88 102 GLU A C 1
ATOM 811 O O . GLU A 1 102 ? 4.925 3.167 19.147 1.00 97.88 102 GLU A O 1
ATOM 816 N N . VAL A 1 103 ? 4.113 2.868 21.224 1.00 97.94 103 VAL A N 1
ATOM 817 C CA . VAL A 1 103 ? 5.383 2.525 21.863 1.00 97.94 103 VAL A CA 1
ATOM 818 C C . VAL A 1 103 ? 5.216 1.141 22.458 1.00 97.94 103 VAL A C 1
ATOM 820 O O . VAL A 1 103 ? 4.277 0.915 23.217 1.00 97.94 103 VAL A O 1
ATOM 823 N N . SER A 1 104 ? 6.100 0.214 22.112 1.00 96.50 104 SER A N 1
ATOM 824 C CA . SER A 1 104 ? 6.037 -1.162 22.599 1.00 96.50 104 SER A CA 1
ATOM 825 C C . SER A 1 104 ? 7.417 -1.701 22.942 1.00 96.50 104 SER A C 1
ATOM 827 O O . SER A 1 104 ? 8.419 -1.252 22.392 1.00 96.50 104 SER A O 1
ATOM 829 N N . ARG A 1 105 ? 7.444 -2.668 23.851 1.00 95.44 105 ARG A N 1
ATOM 830 C CA . ARG A 1 105 ? 8.606 -3.457 24.240 1.00 95.44 105 ARG A CA 1
ATOM 831 C C . ARG A 1 105 ? 8.245 -4.926 24.107 1.00 95.44 105 ARG A C 1
ATOM 833 O O . ARG A 1 105 ? 7.170 -5.334 24.547 1.00 95.44 105 ARG A O 1
ATOM 840 N N . THR A 1 106 ? 9.134 -5.706 23.514 1.00 94.19 106 THR A N 1
ATOM 841 C CA . THR A 1 106 ? 8.996 -7.161 23.414 1.00 94.19 106 THR A CA 1
ATOM 842 C C . THR A 1 106 ? 10.258 -7.819 23.944 1.00 94.19 106 THR A C 1
ATOM 844 O O . THR A 1 106 ? 11.341 -7.487 23.464 1.00 94.19 106 THR A O 1
ATOM 847 N N . LEU A 1 107 ? 10.138 -8.727 24.909 1.00 90.81 107 LEU A N 1
ATOM 848 C CA . LEU A 1 107 ? 11.243 -9.608 25.277 1.00 90.81 107 LEU A CA 1
ATOM 849 C C . LEU A 1 107 ? 11.409 -10.634 24.151 1.00 90.81 107 LEU A C 1
ATOM 851 O O . LEU A 1 107 ? 10.437 -11.256 23.727 1.00 90.81 107 LEU A O 1
ATOM 855 N N . ALA A 1 108 ? 12.613 -10.749 23.607 1.00 86.31 108 ALA A N 1
ATOM 856 C CA . ALA A 1 108 ? 12.904 -11.651 22.503 1.00 86.31 108 ALA A CA 1
ATOM 857 C C . ALA A 1 108 ? 14.200 -12.413 22.765 1.00 86.31 108 ALA A C 1
ATOM 859 O O . ALA A 1 108 ? 15.106 -11.911 23.434 1.00 86.31 108 ALA A O 1
ATOM 860 N N . GLU A 1 109 ? 14.292 -13.606 22.187 1.00 83.88 109 GLU A N 1
ATOM 861 C CA . GLU A 1 109 ? 15.517 -14.392 22.147 1.00 83.88 109 GLU A CA 1
ATOM 862 C C . GLU A 1 109 ? 16.076 -14.407 20.720 1.00 83.88 109 GLU A C 1
ATOM 864 O O . GLU A 1 109 ? 15.347 -14.627 19.747 1.00 83.88 109 GLU A O 1
ATOM 869 N N . ARG A 1 110 ? 17.377 -14.148 20.577 1.00 76.31 110 ARG A N 1
ATOM 870 C CA . ARG A 1 110 ? 18.088 -14.179 19.297 1.00 76.31 110 ARG A CA 1
ATOM 871 C C . ARG A 1 110 ? 19.495 -14.715 19.506 1.00 76.31 110 ARG A C 1
ATOM 873 O O . ARG A 1 110 ? 20.239 -14.181 20.317 1.00 76.31 110 ARG A O 1
ATOM 880 N N . ASP A 1 111 ? 19.867 -15.747 18.752 1.00 79.75 111 ASP A N 1
ATOM 881 C CA . ASP A 1 111 ? 21.213 -16.339 18.780 1.00 79.75 111 ASP A CA 1
ATOM 882 C C . ASP A 1 111 ? 21.688 -16.728 20.204 1.00 79.75 111 ASP A C 1
ATOM 884 O O . ASP A 1 111 ? 22.873 -16.643 20.525 1.00 79.75 111 ASP A O 1
ATOM 888 N N . GLY A 1 112 ? 20.754 -17.159 21.066 1.00 78.75 112 GLY A N 1
ATOM 889 C CA . GLY A 1 112 ? 21.009 -17.531 22.466 1.00 78.75 112 GLY A CA 1
ATOM 890 C C . GLY A 1 112 ? 21.177 -16.350 23.430 1.00 78.75 112 GLY A C 1
ATOM 891 O O . GLY A 1 112 ? 21.590 -16.549 24.572 1.00 78.75 112 GLY A O 1
ATOM 892 N N . LEU A 1 113 ? 20.891 -15.125 22.981 1.00 80.94 113 LEU A N 1
ATOM 893 C CA . LEU A 1 113 ? 20.799 -13.927 23.810 1.00 80.94 113 LEU A CA 1
ATOM 894 C C . LEU A 1 113 ? 19.331 -13.596 24.063 1.00 80.94 113 LEU A C 1
ATOM 896 O O . LEU A 1 113 ? 18.529 -13.587 23.131 1.00 80.94 113 LEU A O 1
ATOM 900 N N . THR A 1 114 ? 18.999 -13.270 25.305 1.00 85.38 114 THR A N 1
ATOM 901 C CA . THR A 1 114 ? 17.688 -12.737 25.684 1.00 85.38 114 THR A CA 1
ATOM 902 C C . THR A 1 114 ? 17.820 -11.241 25.905 1.00 85.38 114 THR A C 1
ATOM 904 O O . THR A 1 114 ? 18.718 -10.800 26.618 1.00 85.38 114 THR A O 1
ATOM 907 N N . GLY A 1 115 ? 16.916 -10.458 25.328 1.00 87.38 115 GLY A N 1
ATOM 908 C CA . GLY A 1 115 ? 16.925 -9.014 25.512 1.00 87.38 115 GLY A CA 1
ATOM 909 C C . GLY A 1 115 ? 15.649 -8.342 25.028 1.00 87.38 115 GLY A C 1
ATOM 910 O O . GLY A 1 115 ? 14.690 -8.989 24.606 1.00 87.38 115 GLY A O 1
ATOM 911 N N . ASN A 1 116 ? 15.616 -7.016 25.127 1.00 90.38 116 ASN A N 1
ATOM 912 C CA . ASN A 1 116 ? 14.410 -6.234 24.861 1.00 90.38 116 ASN A CA 1
ATOM 913 C C . ASN A 1 116 ? 14.447 -5.597 23.473 1.00 90.38 116 ASN A C 1
ATOM 915 O O . ASN A 1 116 ? 15.414 -4.934 23.108 1.00 90.38 116 ASN A O 1
ATOM 919 N N . VAL A 1 117 ? 13.348 -5.712 22.737 1.00 92.31 117 VAL A N 1
ATOM 920 C CA . VAL A 1 117 ? 13.100 -5.010 21.477 1.00 92.31 117 VAL A CA 1
ATOM 921 C C . VAL A 1 117 ? 12.126 -3.867 21.734 1.00 92.31 117 VAL A C 1
ATOM 923 O O . VAL A 1 117 ? 10.921 -4.085 21.860 1.00 92.31 117 VAL A O 1
ATOM 926 N N . ASP A 1 118 ? 12.642 -2.644 21.792 1.00 93.94 118 ASP A N 1
ATOM 927 C CA . ASP A 1 118 ? 11.847 -1.425 21.934 1.00 93.94 118 ASP A CA 1
ATOM 928 C C . ASP A 1 118 ? 11.461 -0.888 20.554 1.00 93.94 118 ASP A C 1
ATOM 930 O O . ASP A 1 118 ? 12.309 -0.711 19.679 1.00 93.94 118 ASP A O 1
ATOM 934 N N . ARG A 1 119 ? 10.176 -0.603 20.338 1.00 94.69 119 ARG A N 1
ATOM 935 C CA . ARG A 1 119 ? 9.655 -0.059 19.080 1.00 94.69 119 ARG A CA 1
ATOM 936 C C . ARG A 1 119 ? 8.823 1.191 19.305 1.00 94.69 119 ARG A C 1
ATOM 938 O O . ARG A 1 119 ? 7.906 1.189 20.121 1.00 94.69 119 ARG A O 1
ATOM 945 N N . LEU A 1 120 ? 9.094 2.221 18.510 1.00 96.19 120 LEU A N 1
ATOM 946 C CA . LEU A 1 120 ? 8.247 3.400 18.345 1.00 96.19 120 LEU A CA 1
ATOM 947 C C . LEU A 1 120 ? 7.726 3.416 16.910 1.00 96.19 120 LEU A C 1
ATOM 949 O O . LEU A 1 120 ? 8.506 3.569 15.974 1.00 96.19 120 LEU A O 1
ATOM 953 N N . ASN A 1 121 ? 6.415 3.299 16.745 1.00 97.00 121 ASN A N 1
ATOM 954 C CA . ASN A 1 121 ? 5.737 3.405 15.462 1.00 97.00 121 ASN A CA 1
ATOM 955 C C . ASN A 1 121 ? 4.833 4.632 15.459 1.00 97.00 121 ASN A C 1
ATOM 957 O O . ASN A 1 121 ? 4.196 4.953 16.459 1.00 97.00 121 ASN A O 1
ATOM 961 N N . GLY A 1 122 ? 4.749 5.308 14.322 1.00 97.25 122 GLY A N 1
ATOM 962 C CA . GLY A 1 122 ? 3.819 6.402 14.122 1.00 97.25 122 GLY A CA 1
ATOM 963 C C . GLY A 1 122 ? 3.377 6.484 12.673 1.00 97.25 122 GLY A C 1
ATOM 964 O O . GLY A 1 122 ? 4.176 6.304 11.756 1.00 97.25 122 GLY A O 1
ATOM 965 N N . SER A 1 123 ? 2.104 6.780 12.448 1.00 97.81 123 SER A N 1
ATOM 966 C CA . SER A 1 123 ? 1.586 7.075 11.117 1.00 97.81 123 SER A CA 1
ATOM 967 C C . SER A 1 123 ? 0.666 8.282 11.139 1.00 97.81 123 SER A C 1
ATOM 969 O O . SER A 1 123 ? 0.038 8.597 12.150 1.00 97.81 123 SER A O 1
ATOM 971 N N . PHE A 1 124 ? 0.611 8.984 10.016 1.00 98.00 124 PHE A N 1
ATOM 972 C CA . PHE A 1 124 ? -0.259 10.129 9.824 1.00 98.00 124 PHE A CA 1
ATOM 973 C C . PHE A 1 124 ? -0.768 10.155 8.389 1.00 98.00 124 PHE A C 1
ATOM 975 O O . PHE A 1 124 ? 0.019 10.151 7.445 1.00 98.00 124 PHE A O 1
ATOM 982 N N . GLY A 1 125 ? -2.082 10.219 8.231 1.00 98.06 125 GLY A N 1
ATOM 983 C CA . GLY A 1 125 ? -2.764 10.401 6.963 1.00 98.06 125 GLY A CA 1
ATOM 984 C C . GLY A 1 125 ? -3.582 11.686 6.968 1.00 98.06 125 GLY A C 1
ATOM 985 O O . GLY A 1 125 ? -4.306 11.984 7.919 1.00 98.06 125 GLY A O 1
ATOM 986 N N . LEU A 1 126 ? -3.519 12.436 5.877 1.00 97.88 126 LEU A N 1
ATOM 987 C CA . LEU A 1 126 ? -4.361 13.592 5.604 1.00 97.88 126 LEU A CA 1
ATOM 988 C C . LEU A 1 126 ? -4.866 13.492 4.170 1.00 97.88 126 LEU A C 1
ATOM 990 O O . LEU A 1 126 ? -4.082 13.398 3.234 1.00 97.88 126 LEU A O 1
ATOM 994 N N . HIS A 1 127 ? -6.177 13.564 3.992 1.00 97.75 127 HIS A N 1
ATOM 995 C CA . HIS A 1 127 ? -6.822 13.649 2.693 1.00 97.75 127 HIS A CA 1
ATOM 996 C C . HIS A 1 127 ? -7.652 14.925 2.644 1.00 97.75 127 HIS A C 1
ATOM 998 O O . HIS A 1 127 ? -8.619 15.067 3.388 1.00 97.75 127 HIS A O 1
ATOM 1004 N N . TYR A 1 128 ? -7.282 15.857 1.778 1.00 97.25 128 TYR A N 1
ATOM 1005 C CA . TYR A 1 128 ? -7.983 17.112 1.556 1.00 97.25 128 TYR A CA 1
ATOM 1006 C C . TYR A 1 128 ? -8.667 17.091 0.192 1.00 97.25 128 TYR A C 1
ATOM 1008 O O . TYR A 1 128 ? -8.027 16.906 -0.842 1.00 97.25 128 TYR A O 1
ATOM 1016 N N . ARG A 1 129 ? -9.976 17.326 0.172 1.00 96.31 129 ARG A N 1
ATOM 1017 C CA . ARG A 1 129 ? -10.786 17.414 -1.039 1.00 96.31 129 ARG A CA 1
ATOM 1018 C C . ARG A 1 129 ? -11.266 18.849 -1.214 1.00 96.31 129 ARG A C 1
ATOM 1020 O O . ARG A 1 129 ? -12.166 19.298 -0.508 1.00 96.31 129 ARG A O 1
ATOM 1027 N N . ARG A 1 130 ? -10.698 19.560 -2.193 1.00 90.62 130 ARG A N 1
ATOM 1028 C CA . ARG A 1 130 ? -11.096 20.944 -2.507 1.00 90.62 130 ARG A CA 1
ATOM 1029 C C . ARG A 1 130 ? -12.488 20.995 -3.138 1.00 90.62 130 ARG A C 1
ATOM 1031 O O . ARG A 1 130 ? -13.256 21.912 -2.869 1.00 90.62 130 ARG A O 1
ATOM 1038 N N . ASN A 1 131 ? -12.790 20.044 -4.022 1.00 91.38 131 ASN A N 1
ATOM 1039 C CA . ASN A 1 131 ? -14.064 19.930 -4.736 1.00 91.38 131 ASN A CA 1
ATOM 1040 C C . ASN A 1 131 ? -14.262 18.481 -5.235 1.00 91.38 131 ASN A C 1
ATOM 1042 O O . ASN A 1 131 ? -13.497 17.580 -4.893 1.00 91.38 131 ASN A O 1
ATOM 1046 N N . LEU A 1 132 ? -15.282 18.222 -6.060 1.00 87.69 132 LEU A N 1
ATOM 1047 C CA . LEU A 1 132 ? -15.527 16.867 -6.565 1.00 87.69 132 LEU A CA 1
ATOM 1048 C C . LEU A 1 132 ? -14.400 16.304 -7.456 1.00 87.69 132 LEU A C 1
ATOM 1050 O O . LEU A 1 132 ? -14.344 15.087 -7.613 1.00 87.69 132 LEU A O 1
ATOM 1054 N N . ARG A 1 133 ? -13.519 17.160 -7.988 1.00 94.56 133 ARG A N 1
ATOM 1055 C CA . ARG A 1 133 ? -12.496 16.867 -9.000 1.00 94.56 133 ARG A CA 1
ATOM 1056 C C . ARG A 1 133 ? -11.056 16.893 -8.481 1.00 94.56 133 ARG A C 1
ATOM 1058 O O . ARG A 1 133 ? -10.241 16.135 -8.984 1.00 94.56 133 ARG A O 1
ATOM 1065 N N . ASP A 1 134 ? -10.738 17.749 -7.516 1.00 96.00 134 ASP A N 1
ATOM 1066 C CA . ASP A 1 134 ? -9.378 17.966 -7.017 1.00 96.00 134 ASP A CA 1
ATOM 1067 C C . ASP A 1 134 ? -9.238 17.442 -5.577 1.00 96.00 134 ASP A C 1
ATOM 1069 O O . ASP A 1 134 ? -9.991 17.846 -4.678 1.00 96.00 134 ASP A O 1
ATOM 1073 N N . SER A 1 135 ? -8.241 16.587 -5.338 1.00 96.94 135 SER A N 1
ATOM 1074 C CA . SER A 1 135 ? -7.868 16.145 -3.990 1.00 96.94 135 SER A CA 1
ATOM 1075 C C . SER A 1 135 ? -6.358 16.051 -3.799 1.00 96.94 135 SER A C 1
ATOM 1077 O O . SER A 1 135 ? -5.600 15.845 -4.744 1.00 96.94 135 SER A O 1
ATOM 1079 N N . VAL A 1 136 ? -5.935 16.209 -2.551 1.00 97.56 136 VAL A N 1
ATOM 1080 C CA . VAL A 1 136 ? -4.554 16.106 -2.090 1.00 97.56 136 VAL A CA 1
ATOM 1081 C C . VAL A 1 136 ? -4.520 15.070 -0.983 1.00 97.56 136 VAL A C 1
ATOM 1083 O O . VAL A 1 136 ? -5.352 15.127 -0.079 1.00 97.56 136 VAL A O 1
ATOM 1086 N N . SER A 1 137 ? -3.570 14.144 -1.027 1.00 97.50 137 SER A N 1
ATOM 1087 C CA . SER A 1 137 ? -3.336 13.212 0.071 1.00 97.50 137 SER A CA 1
ATOM 1088 C C . SER A 1 137 ? -1.885 13.268 0.520 1.00 97.50 137 SER A C 1
ATOM 1090 O O . SER A 1 137 ? -0.976 13.448 -0.284 1.00 97.50 137 SER A O 1
ATOM 1092 N N . LEU A 1 138 ? -1.684 13.114 1.815 1.00 98.12 138 LEU A N 1
ATOM 1093 C CA . LEU A 1 138 ? -0.398 13.053 2.481 1.00 98.12 138 LEU A CA 1
ATOM 1094 C C . LEU A 1 138 ? -0.456 11.847 3.409 1.00 98.12 138 LEU A C 1
ATOM 1096 O O . LEU A 1 138 ? -1.352 11.771 4.243 1.00 98.12 138 LEU A O 1
ATOM 1100 N N . ASN A 1 139 ? 0.489 10.930 3.274 1.00 97.94 139 ASN A N 1
ATOM 1101 C CA . ASN A 1 139 ? 0.647 9.793 4.165 1.00 97.94 139 ASN A CA 1
ATOM 1102 C C . ASN A 1 139 ? 2.095 9.755 4.641 1.00 97.94 139 ASN A C 1
ATOM 1104 O O . ASN A 1 139 ? 3.017 9.860 3.836 1.00 97.94 139 ASN A O 1
ATOM 1108 N N . SER A 1 140 ? 2.296 9.617 5.942 1.00 97.19 140 SER A N 1
ATOM 1109 C CA . SER A 1 140 ? 3.605 9.523 6.571 1.00 97.19 140 SER A CA 1
ATOM 1110 C C . SER A 1 140 ? 3.622 8.330 7.510 1.00 97.19 140 SER A C 1
ATOM 1112 O O . SER A 1 140 ? 2.643 8.081 8.212 1.00 97.19 140 SER A O 1
ATOM 1114 N N . PHE A 1 141 ? 4.744 7.627 7.558 1.00 97.62 141 PHE A N 1
ATOM 1115 C CA . PHE A 1 141 ? 5.004 6.554 8.506 1.00 97.62 141 PHE A CA 1
ATOM 1116 C C . PHE A 1 141 ? 6.426 6.684 9.047 1.00 97.62 141 PHE A C 1
ATOM 1118 O O . PHE A 1 141 ? 7.350 7.035 8.314 1.00 97.62 141 PHE A O 1
ATOM 1125 N N . TYR A 1 142 ? 6.584 6.429 10.336 1.00 96.44 142 TYR A N 1
ATOM 1126 C CA . TYR A 1 142 ? 7.851 6.402 11.043 1.00 96.44 142 TYR A CA 1
ATOM 1127 C C . TYR A 1 142 ? 7.889 5.145 11.904 1.00 96.44 142 TYR A C 1
ATOM 1129 O O . TYR A 1 142 ? 6.932 4.860 12.621 1.00 96.44 142 TYR A O 1
ATOM 1137 N N . SER A 1 143 ? 8.990 4.409 11.849 1.00 94.94 143 SER A N 1
ATOM 1138 C CA . SER A 1 143 ? 9.245 3.284 12.736 1.00 94.94 143 SER A CA 1
ATOM 1139 C C . SER A 1 143 ? 10.686 3.327 13.202 1.00 94.94 143 SER A C 1
ATOM 1141 O O . SER A 1 143 ? 11.601 3.525 12.407 1.00 94.94 143 SER A O 1
ATOM 1143 N N . GLN A 1 144 ? 10.887 3.145 14.495 1.00 93.38 144 GLN A N 1
ATOM 1144 C CA . GLN A 1 144 ? 12.196 3.010 15.101 1.00 93.38 144 GLN A CA 1
ATOM 1145 C C . GLN A 1 144 ? 12.204 1.748 15.945 1.00 93.38 144 GLN A C 1
ATOM 1147 O O . GLN A 1 144 ? 11.315 1.561 16.770 1.00 93.38 144 GLN A O 1
ATOM 1152 N N . THR A 1 145 ? 13.209 0.905 15.741 1.00 91.62 145 THR A N 1
ATOM 1153 C CA . THR A 1 145 ? 13.441 -0.302 16.535 1.00 91.62 145 THR A CA 1
ATOM 1154 C C . THR A 1 145 ? 14.788 -0.174 17.223 1.00 91.62 145 THR A C 1
ATOM 1156 O O . THR A 1 145 ? 15.774 0.125 16.557 1.00 91.62 145 THR A O 1
ATOM 1159 N N . HIS A 1 146 ? 14.819 -0.383 18.532 1.00 90.19 146 HIS A N 1
ATOM 1160 C CA . HIS A 1 146 ? 16.025 -0.469 19.338 1.00 90.19 146 HIS A CA 1
ATOM 1161 C C . HIS A 1 146 ? 16.082 -1.869 19.937 1.00 90.19 146 HIS A C 1
ATOM 1163 O O . HIS A 1 146 ? 15.193 -2.286 20.676 1.00 90.19 146 HIS A O 1
ATOM 1169 N N . LEU A 1 147 ? 17.110 -2.609 19.578 1.00 86.75 147 LEU A N 1
ATOM 1170 C CA . LEU A 1 147 ? 17.428 -3.897 20.164 1.00 86.75 147 LEU A CA 1
ATOM 1171 C C . LEU A 1 147 ? 18.341 -3.614 21.370 1.00 86.75 147 LEU A C 1
ATOM 1173 O O . LEU A 1 147 ? 19.228 -2.770 21.309 1.00 86.75 147 LEU A O 1
ATOM 1177 N N . ASN A 1 148 ? 18.041 -4.196 22.522 1.00 83.75 148 ASN A N 1
ATOM 1178 C CA . ASN A 1 148 ? 18.841 -4.064 23.733 1.00 83.75 148 ASN A CA 1
ATOM 1179 C C . ASN A 1 148 ? 19.344 -5.452 24.087 1.00 83.75 148 ASN A C 1
ATOM 1181 O O . ASN A 1 148 ? 18.524 -6.346 24.291 1.00 83.75 148 ASN A O 1
ATOM 1185 N N . GLU A 1 149 ? 20.665 -5.611 24.174 1.00 78.75 149 GLU A N 1
ATOM 1186 C CA . GLU A 1 149 ? 21.309 -6.875 24.571 1.00 78.75 149 GLU A CA 1
ATOM 1187 C C . GLU A 1 149 ? 21.092 -8.019 23.554 1.00 78.75 149 GLU A C 1
ATOM 1189 O O . GLU A 1 149 ? 21.358 -9.179 23.854 1.00 78.75 149 GLU A O 1
ATOM 1194 N N . LEU A 1 150 ? 20.658 -7.684 22.328 1.00 76.06 150 LEU A N 1
ATOM 1195 C CA . LEU A 1 150 ? 20.339 -8.625 21.243 1.00 76.06 150 LEU A CA 1
ATOM 1196 C C . LEU A 1 150 ? 21.213 -8.459 19.986 1.00 76.06 150 LEU A C 1
ATOM 1198 O O . LEU A 1 150 ? 21.056 -9.240 19.042 1.00 76.06 150 LEU A O 1
ATOM 1202 N N . ALA A 1 151 ? 22.129 -7.484 19.944 1.00 65.81 151 ALA A N 1
ATOM 1203 C CA . ALA A 1 151 ? 23.156 -7.418 18.906 1.00 65.81 151 ALA A CA 1
ATOM 1204 C C . ALA A 1 151 ? 24.512 -6.884 19.393 1.00 65.81 151 ALA A C 1
ATOM 1206 O O . ALA A 1 151 ? 24.658 -6.293 20.462 1.00 65.81 151 ALA A O 1
ATOM 1207 N N . THR A 1 152 ? 25.528 -7.130 18.563 1.00 61.50 152 THR A N 1
ATOM 1208 C CA . THR A 1 152 ? 26.942 -6.798 18.791 1.00 61.50 152 THR A CA 1
ATOM 1209 C C . THR A 1 152 ? 27.402 -5.505 18.103 1.00 61.50 152 THR A C 1
ATOM 1211 O O . THR A 1 152 ? 28.445 -4.971 18.471 1.00 61.50 152 THR A O 1
ATOM 1214 N N . GLU A 1 153 ? 26.636 -4.968 17.148 1.00 58.97 153 GLU A N 1
ATOM 1215 C CA . GLU A 1 153 ? 26.870 -3.673 16.493 1.00 58.97 153 GLU A CA 1
ATOM 1216 C C . GLU A 1 153 ? 25.577 -2.847 16.455 1.00 58.97 153 GLU A C 1
ATOM 1218 O O . GLU A 1 153 ? 24.497 -3.358 16.731 1.00 58.97 153 GLU A O 1
ATOM 1223 N N . ALA A 1 154 ? 25.719 -1.548 16.175 1.00 56.06 154 ALA A N 1
ATOM 1224 C CA . ALA A 1 154 ? 24.738 -0.498 16.431 1.00 56.06 154 ALA A CA 1
ATOM 1225 C C . ALA A 1 154 ? 23.265 -0.886 16.192 1.00 56.06 154 ALA A C 1
ATOM 1227 O O . ALA A 1 154 ? 22.823 -1.158 15.077 1.00 56.06 154 ALA A O 1
ATOM 1228 N N . ASP A 1 155 ? 22.509 -0.811 17.285 1.00 75.00 155 ASP A N 1
ATOM 1229 C CA . ASP A 1 155 ? 21.331 -1.648 17.517 1.00 75.00 155 ASP A CA 1
ATOM 1230 C C . ASP A 1 155 ? 19.999 -0.916 17.270 1.00 75.00 155 ASP A C 1
ATOM 1232 O O . ASP A 1 155 ? 18.937 -1.279 17.779 1.00 75.00 155 ASP A O 1
ATOM 1236 N N . VAL A 1 156 ? 20.064 0.171 16.492 1.00 79.31 156 VAL A N 1
ATOM 1237 C CA . VAL A 1 156 ? 18.919 1.030 16.175 1.00 79.31 156 VAL A CA 1
ATOM 1238 C C . VAL A 1 156 ? 18.647 1.015 14.681 1.00 79.31 156 VAL A C 1
ATOM 1240 O O . VAL A 1 156 ? 19.485 1.441 13.890 1.00 79.31 156 VAL A O 1
ATOM 1243 N N . SER A 1 157 ? 17.445 0.597 14.297 1.00 87.12 157 SER A N 1
ATOM 1244 C CA . SER A 1 157 ? 16.917 0.751 12.940 1.00 87.12 157 SER A CA 1
ATOM 1245 C C . SER A 1 157 ? 15.869 1.860 12.902 1.00 87.12 157 SER A C 1
ATOM 1247 O O . SER A 1 157 ? 15.057 1.989 13.824 1.00 87.12 157 SER A O 1
ATOM 1249 N N . ARG A 1 158 ? 15.891 2.683 11.849 1.00 89.19 158 ARG A N 1
ATOM 1250 C CA . ARG A 1 158 ? 14.931 3.766 11.611 1.00 89.19 158 ARG A CA 1
ATOM 1251 C C . ARG A 1 158 ? 14.407 3.696 10.185 1.00 89.19 158 ARG A C 1
ATOM 1253 O O . ARG A 1 158 ? 15.176 3.733 9.232 1.00 89.19 158 ARG A O 1
ATOM 1260 N N . ASN A 1 159 ? 13.088 3.710 10.073 1.00 91.12 159 ASN A N 1
ATOM 1261 C CA . ASN A 1 159 ? 12.344 3.702 8.829 1.00 91.12 159 ASN A CA 1
ATOM 1262 C C . ASN A 1 159 ? 11.443 4.930 8.761 1.00 91.12 159 ASN A C 1
ATOM 1264 O O . ASN A 1 159 ? 10.663 5.194 9.677 1.00 91.12 159 ASN A O 1
ATOM 1268 N N . TYR A 1 160 ? 11.524 5.672 7.664 1.00 93.56 160 TYR A N 1
ATOM 1269 C CA . TYR A 1 160 ? 10.641 6.796 7.378 1.00 93.56 160 TYR A CA 1
ATOM 1270 C C . TYR A 1 160 ? 10.057 6.654 5.979 1.00 93.56 160 TYR A C 1
ATOM 1272 O O . TYR A 1 160 ? 10.783 6.387 5.027 1.00 93.56 160 TYR A O 1
ATOM 1280 N N . LEU A 1 161 ? 8.752 6.869 5.846 1.00 96.56 161 LEU A N 1
ATOM 1281 C CA . LEU A 1 161 ? 8.037 6.882 4.576 1.00 96.56 161 LEU A CA 1
ATOM 1282 C C . LEU A 1 161 ? 7.169 8.133 4.510 1.00 96.56 161 LEU A C 1
ATOM 1284 O O . LEU A 1 161 ? 6.435 8.439 5.446 1.00 96.56 161 LEU A O 1
ATOM 1288 N N . LEU A 1 162 ? 7.219 8.826 3.381 1.00 97.75 162 LEU A N 1
ATOM 1289 C CA . LEU A 1 162 ? 6.394 9.979 3.064 1.00 97.75 162 LEU A CA 1
ATOM 1290 C C . LEU A 1 162 ? 5.858 9.830 1.644 1.00 97.75 162 LEU A C 1
ATOM 1292 O O . LEU A 1 162 ? 6.622 9.774 0.685 1.00 97.75 162 LEU A O 1
ATOM 1296 N N . ASN A 1 163 ? 4.540 9.816 1.509 1.00 97.94 163 ASN A N 1
ATOM 1297 C CA . ASN A 1 163 ? 3.834 9.853 0.241 1.00 97.94 163 ASN A CA 1
ATOM 1298 C C . ASN A 1 163 ? 2.976 11.118 0.186 1.00 97.94 163 ASN A C 1
ATOM 1300 O O . ASN A 1 163 ? 2.150 11.364 1.062 1.00 97.94 163 ASN A O 1
ATOM 1304 N N . VAL A 1 164 ? 3.152 11.910 -0.863 1.00 98.38 164 VAL A N 1
ATOM 1305 C CA . VAL A 1 164 ? 2.288 13.044 -1.192 1.00 98.38 164 VAL A CA 1
ATOM 1306 C C . VAL A 1 164 ? 1.666 12.757 -2.543 1.00 98.38 164 VAL A C 1
ATOM 1308 O O . VAL A 1 164 ? 2.380 12.405 -3.475 1.00 98.38 164 VAL A O 1
ATOM 1311 N N . SER A 1 165 ? 0.356 12.920 -2.678 1.00 98.06 165 SER A N 1
ATOM 1312 C CA . SER A 1 165 ? -0.337 12.750 -3.949 1.00 98.06 165 SER A CA 1
ATOM 1313 C C . SER A 1 165 ? -1.337 13.860 -4.225 1.00 98.06 165 SER A C 1
ATOM 1315 O O . SER A 1 165 ? -1.984 14.395 -3.327 1.00 98.06 165 SER A O 1
ATOM 1317 N N . LEU A 1 166 ? -1.472 14.198 -5.500 1.00 98.00 166 LEU A N 1
ATOM 1318 C CA . LEU A 1 166 ? -2.417 15.163 -6.034 1.00 98.00 166 LEU A CA 1
ATOM 1319 C C . LEU A 1 166 ? -3.223 14.459 -7.119 1.00 98.00 166 LEU A C 1
ATOM 1321 O O . LEU A 1 166 ? -2.653 13.987 -8.098 1.00 98.00 166 LEU A O 1
ATOM 1325 N N . ASN A 1 167 ? -4.539 14.400 -6.952 1.00 97.69 167 ASN A N 1
ATOM 1326 C CA . ASN A 1 167 ? -5.452 13.853 -7.949 1.00 97.69 167 ASN A CA 1
ATOM 1327 C C . ASN A 1 167 ? -6.288 14.975 -8.544 1.00 97.69 167 ASN A C 1
ATOM 1329 O O . ASN A 1 167 ? -6.869 15.777 -7.803 1.00 97.69 167 ASN A O 1
ATOM 1333 N N . ARG A 1 168 ? -6.413 14.981 -9.869 1.00 97.50 168 ARG A N 1
ATOM 1334 C CA . ARG A 1 168 ? -7.279 15.908 -10.589 1.00 97.50 168 ARG A CA 1
ATOM 1335 C C . ARG A 1 168 ? -8.094 15.189 -11.651 1.00 97.50 168 ARG A C 1
ATOM 1337 O O . ARG A 1 168 ? -7.558 14.668 -12.622 1.00 97.50 168 ARG A O 1
ATOM 1344 N N . GLN A 1 169 ? -9.410 15.251 -11.510 1.00 96.94 169 GLN A N 1
ATOM 1345 C CA . GLN A 1 169 ? -10.356 14.882 -12.552 1.00 96.94 169 GLN A CA 1
ATOM 1346 C C . GLN A 1 169 ? -10.571 16.085 -13.480 1.00 96.94 169 GLN A C 1
ATOM 1348 O O . GLN A 1 169 ? -11.160 17.091 -13.081 1.00 96.94 169 GLN A O 1
ATOM 1353 N N . HIS A 1 170 ? -10.089 16.018 -14.719 1.00 95.38 170 HIS A N 1
ATOM 1354 C CA . HIS A 1 170 ? -10.248 17.118 -15.674 1.00 95.38 170 HIS A CA 1
ATOM 1355 C C . HIS A 1 170 ? -11.693 17.183 -16.196 1.00 95.38 170 HIS A C 1
ATOM 1357 O O . HIS A 1 170 ? -12.326 18.243 -16.155 1.00 95.38 170 HIS A O 1
ATOM 1363 N N . ASP A 1 171 ? -12.224 16.032 -16.607 1.00 93.44 171 ASP A N 1
ATOM 1364 C CA . ASP A 1 171 ? -13.592 15.800 -17.087 1.00 93.44 171 ASP A CA 1
ATOM 1365 C C . ASP A 1 171 ? -13.989 14.330 -16.821 1.00 93.44 171 ASP A C 1
ATOM 1367 O O . ASP A 1 171 ? -13.292 13.643 -16.085 1.00 93.44 171 ASP A O 1
ATOM 1371 N N . SER A 1 172 ? -15.100 13.818 -17.357 1.00 90.19 172 SER A N 1
ATOM 1372 C CA . SER A 1 172 ? -15.528 12.420 -17.135 1.00 90.19 172 SER A CA 1
ATOM 1373 C C . SER A 1 172 ? -14.590 11.360 -17.727 1.00 90.19 172 SER A C 1
ATOM 1375 O O . SER A 1 172 ? -14.696 10.190 -17.374 1.00 90.19 172 SER A O 1
ATOM 1377 N N . GLN A 1 173 ? -13.686 11.756 -18.618 1.00 93.25 173 GLN A N 1
ATOM 1378 C CA . GLN A 1 173 ? -12.827 10.887 -19.414 1.00 93.25 173 GLN A CA 1
ATOM 1379 C C . GLN A 1 173 ? -11.347 11.002 -19.033 1.00 93.25 173 GLN A C 1
ATOM 1381 O O . GLN A 1 173 ? -10.581 10.071 -19.271 1.00 93.25 173 GLN A O 1
ATOM 1386 N N . LYS A 1 174 ? -10.923 12.133 -18.463 1.00 96.31 174 LYS A N 1
ATOM 1387 C CA . LYS A 1 174 ? -9.512 12.453 -18.224 1.00 96.31 174 LYS A CA 1
ATOM 1388 C C . LYS A 1 174 ? -9.218 12.708 -16.756 1.00 96.31 174 LYS A C 1
ATOM 1390 O O . LYS A 1 174 ? -9.876 13.530 -16.110 1.00 96.31 174 LYS A O 1
ATOM 1395 N N . SER A 1 175 ? -8.155 12.091 -16.259 1.00 97.12 175 SER A N 1
ATOM 1396 C CA . SER A 1 175 ? -7.633 12.331 -14.916 1.00 97.12 175 SER A CA 1
ATOM 1397 C C . SER A 1 175 ? -6.110 12.397 -14.910 1.00 97.12 175 SER A C 1
ATOM 1399 O O . SER A 1 175 ? -5.440 11.812 -15.758 1.00 97.12 175 SER A O 1
ATOM 1401 N N . SER A 1 176 ? -5.561 13.142 -13.957 1.00 98.00 176 SER A N 1
ATOM 1402 C CA . SER A 1 176 ? -4.132 13.160 -13.668 1.00 98.00 176 SER A CA 1
ATOM 1403 C C . SER A 1 176 ? -3.869 12.853 -12.200 1.00 98.00 176 SER A C 1
ATOM 1405 O O . SER A 1 176 ? -4.658 13.208 -11.317 1.00 98.00 176 SER A O 1
ATOM 1407 N N . HIS A 1 177 ? -2.745 12.188 -11.958 1.00 98.06 177 HIS A N 1
ATOM 1408 C CA . HIS A 1 177 ? -2.239 11.840 -10.642 1.00 98.06 177 HIS A CA 1
ATOM 1409 C C . HIS A 1 177 ? -0.758 12.213 -10.566 1.00 98.06 177 HIS A C 1
ATOM 1411 O O . HIS A 1 177 ? 0.045 11.727 -11.351 1.00 98.06 177 HIS A O 1
ATOM 1417 N N . LEU A 1 178 ? -0.382 13.083 -9.633 1.00 98.44 178 LEU A N 1
ATOM 1418 C CA . LEU A 1 178 ? 1.016 13.391 -9.333 1.00 98.44 178 LEU A CA 1
ATOM 1419 C C . LEU A 1 178 ? 1.331 12.847 -7.946 1.00 98.44 178 LEU A C 1
ATOM 1421 O O . LEU A 1 178 ? 0.694 13.269 -6.984 1.00 98.44 178 LEU A O 1
ATOM 1425 N N . SER A 1 179 ? 2.307 11.952 -7.830 1.00 98.00 179 SER A N 1
ATOM 1426 C CA . SER A 1 179 ? 2.782 11.425 -6.553 1.00 98.00 179 SER A CA 1
ATOM 1427 C C . SER A 1 179 ? 4.263 11.692 -6.333 1.00 98.00 179 SER A C 1
ATOM 1429 O O . SER A 1 179 ? 5.075 11.632 -7.251 1.00 98.00 179 SER A O 1
ATOM 1431 N N . MET A 1 180 ? 4.612 11.969 -5.084 1.00 98.31 180 MET A N 1
ATOM 1432 C CA . MET A 1 180 ? 5.974 12.017 -4.589 1.00 98.31 180 MET A CA 1
ATOM 1433 C C . MET A 1 180 ? 6.099 11.017 -3.446 1.00 98.31 180 MET A C 1
ATOM 1435 O O . MET A 1 180 ? 5.334 11.072 -2.487 1.00 98.31 180 MET A O 1
ATOM 1439 N N . ASN A 1 181 ? 7.075 10.127 -3.547 1.00 97.69 181 ASN A N 1
ATOM 1440 C CA . ASN A 1 181 ? 7.438 9.166 -2.522 1.00 97.69 181 ASN A CA 1
ATOM 1441 C C . ASN A 1 181 ? 8.844 9.487 -2.035 1.00 97.69 181 ASN A C 1
ATOM 1443 O O . ASN A 1 181 ? 9.748 9.718 -2.839 1.00 97.69 181 ASN A O 1
ATOM 1447 N N . TYR A 1 182 ? 9.028 9.493 -0.727 1.00 97.25 182 TYR A N 1
ATOM 1448 C CA . TYR A 1 182 ? 10.327 9.571 -0.091 1.00 97.25 182 TYR A CA 1
ATOM 1449 C C . TYR A 1 182 ? 10.395 8.511 0.997 1.00 97.25 182 TYR A C 1
ATOM 1451 O O . TYR A 1 182 ? 9.526 8.471 1.864 1.00 97.25 182 TYR A O 1
ATOM 1459 N N . SER A 1 183 ? 11.410 7.660 0.945 1.00 95.62 183 SER A N 1
ATOM 1460 C CA . SER A 1 183 ? 11.682 6.677 1.980 1.00 95.62 183 SER A CA 1
ATOM 1461 C C . SER A 1 183 ? 13.115 6.795 2.467 1.00 95.62 183 SER A C 1
ATOM 1463 O O . SER A 1 183 ? 14.005 7.171 1.704 1.00 95.62 183 SER A O 1
ATOM 1465 N N . VAL A 1 184 ? 13.324 6.481 3.738 1.00 92.44 184 VAL A N 1
ATOM 1466 C CA . VAL A 1 184 ? 14.642 6.288 4.338 1.00 92.44 184 VAL A CA 1
ATOM 1467 C C . VAL A 1 184 ? 14.593 5.005 5.150 1.00 92.44 184 VAL A C 1
ATOM 1469 O O . VAL A 1 184 ? 13.671 4.849 5.949 1.00 92.44 184 VAL A O 1
ATOM 1472 N N . ASP A 1 185 ? 15.568 4.132 4.950 1.00 88.12 185 ASP A N 1
ATOM 1473 C CA . ASP A 1 185 ? 15.804 2.927 5.741 1.00 88.12 185 ASP A CA 1
ATOM 1474 C C . ASP A 1 185 ? 17.258 2.953 6.212 1.00 88.12 185 ASP A C 1
ATOM 1476 O O . ASP A 1 185 ? 18.180 3.073 5.409 1.00 88.12 185 ASP A O 1
ATOM 1480 N N . GLY A 1 186 ? 17.483 2.939 7.521 1.00 79.50 186 GLY A N 1
ATOM 1481 C CA . GLY A 1 186 ? 18.825 2.971 8.082 1.00 79.50 186 GLY A CA 1
ATOM 1482 C C . GLY A 1 186 ? 18.965 2.061 9.286 1.00 79.50 186 GLY A C 1
ATOM 1483 O O . GLY A 1 186 ? 18.093 2.030 10.154 1.00 79.50 186 GLY A O 1
ATOM 1484 N N . ALA A 1 187 ? 20.104 1.380 9.361 1.00 67.50 187 ALA A N 1
ATOM 1485 C CA . ALA A 1 187 ? 20.551 0.637 10.530 1.00 67.50 187 ALA A CA 1
ATOM 1486 C C . ALA A 1 187 ? 21.827 1.291 11.072 1.00 67.50 187 ALA A C 1
ATOM 1488 O O . ALA A 1 187 ? 22.766 1.486 10.307 1.00 67.50 187 ALA A O 1
ATOM 1489 N N . SER A 1 188 ? 21.864 1.583 12.376 1.00 63.97 188 SER A N 1
ATOM 1490 C CA . SER A 1 188 ? 22.929 2.242 13.157 1.00 63.97 188 SER A CA 1
ATOM 1491 C C . SER A 1 188 ? 22.921 3.775 13.248 1.00 63.97 188 SER A C 1
ATOM 1493 O O . SER A 1 188 ? 22.475 4.482 12.350 1.00 63.97 188 SER A O 1
ATOM 1495 N N . ASP A 1 189 ? 23.502 4.298 14.338 1.00 56.34 189 ASP A N 1
ATOM 1496 C CA . ASP A 1 189 ? 23.768 5.734 14.539 1.00 56.34 189 ASP A CA 1
ATOM 1497 C C . ASP A 1 189 ? 24.949 6.270 13.698 1.00 56.34 189 ASP A C 1
ATOM 1499 O O . ASP A 1 189 ? 25.132 7.485 13.593 1.00 56.34 189 ASP A O 1
ATOM 1503 N N . LEU A 1 190 ? 25.751 5.383 13.094 1.00 52.50 190 LEU A N 1
ATOM 1504 C CA . LEU A 1 190 ? 26.915 5.731 12.265 1.00 52.50 190 LEU A CA 1
ATOM 1505 C C . LEU A 1 190 ? 26.604 5.729 10.757 1.00 52.50 190 LEU A C 1
ATOM 1507 O O . LEU A 1 190 ? 27.344 6.346 9.991 1.00 52.50 190 LEU A O 1
ATOM 1511 N N . TYR A 1 191 ? 25.515 5.080 10.340 1.00 57.75 191 TYR A N 1
ATOM 1512 C CA . TYR A 1 191 ? 25.096 4.942 8.945 1.00 57.75 191 TYR A CA 1
ATOM 1513 C C . TYR A 1 191 ? 24.070 6.016 8.574 1.00 57.75 191 TYR A C 1
ATOM 1515 O O . TYR A 1 191 ? 23.055 6.203 9.255 1.00 57.75 191 TYR A O 1
ATOM 1523 N N . ARG A 1 192 ? 24.290 6.731 7.465 1.00 62.09 192 ARG A N 1
ATOM 1524 C CA . ARG A 1 192 ? 23.222 7.552 6.884 1.00 62.09 192 ARG A CA 1
ATOM 1525 C C . ARG A 1 192 ? 22.348 6.609 6.069 1.00 62.09 192 ARG A C 1
ATOM 1527 O O . ARG A 1 192 ? 22.708 6.272 4.955 1.00 62.09 192 ARG A O 1
ATOM 1534 N N . GLY A 1 193 ? 21.203 6.223 6.635 1.00 73.06 193 GLY A N 1
ATOM 1535 C CA . GLY A 1 193 ? 20.241 5.319 5.997 1.00 73.06 193 GLY A CA 1
ATOM 1536 C C . GLY A 1 193 ? 20.043 5.547 4.495 1.00 73.06 193 GLY A C 1
ATOM 1537 O O . GLY A 1 193 ? 20.006 6.691 4.020 1.00 73.06 193 GLY A O 1
ATOM 1538 N N . ASP A 1 194 ? 19.881 4.440 3.775 1.00 88.94 194 ASP A N 1
ATOM 1539 C CA . ASP A 1 194 ? 19.531 4.403 2.367 1.00 88.94 194 ASP A CA 1
ATOM 1540 C C . ASP A 1 194 ? 18.246 5.194 2.151 1.00 88.94 194 ASP A C 1
ATOM 1542 O O . ASP A 1 194 ? 17.270 5.069 2.888 1.00 88.94 194 ASP A O 1
ATOM 1546 N N . SER A 1 195 ? 18.236 6.053 1.137 1.00 92.50 195 SER A N 1
ATOM 1547 C CA . SER A 1 195 ? 17.087 6.900 0.839 1.00 92.50 195 SER A CA 1
ATOM 1548 C C . SER A 1 195 ? 16.621 6.722 -0.592 1.00 92.50 195 SER A C 1
ATOM 1550 O O . SER A 1 195 ? 17.421 6.748 -1.528 1.00 92.50 195 SER A O 1
ATOM 1552 N N . ASN A 1 196 ? 15.311 6.608 -0.771 1.00 95.12 196 ASN A N 1
ATOM 1553 C CA . ASN A 1 196 ? 14.675 6.535 -2.075 1.00 95.12 196 ASN A CA 1
ATOM 1554 C C . ASN A 1 196 ? 13.741 7.733 -2.260 1.00 95.12 196 ASN A C 1
ATOM 1556 O O . ASN A 1 196 ? 13.010 8.123 -1.352 1.00 95.12 196 ASN A O 1
ATOM 1560 N N . LYS A 1 197 ? 13.776 8.347 -3.437 1.00 96.62 197 LYS A N 1
ATOM 1561 C CA . LYS A 1 197 ? 12.925 9.460 -3.853 1.00 96.62 197 LYS A CA 1
ATOM 1562 C C . LYS A 1 197 ? 12.334 9.121 -5.204 1.00 96.62 197 LYS A C 1
ATOM 1564 O O . LYS A 1 197 ? 13.086 8.928 -6.149 1.00 96.62 197 LYS A O 1
ATOM 1569 N N . ALA A 1 198 ? 11.017 9.158 -5.328 1.00 97.56 198 ALA A N 1
ATOM 1570 C CA . ALA A 1 198 ? 10.344 9.008 -6.609 1.00 97.56 198 ALA A CA 1
ATOM 1571 C C . ALA A 1 198 ? 9.305 10.111 -6.801 1.00 97.56 198 ALA A C 1
ATOM 1573 O O . ALA A 1 198 ? 8.500 10.365 -5.910 1.00 97.56 198 ALA A O 1
ATOM 1574 N N . LEU A 1 199 ? 9.310 10.753 -7.963 1.00 98.38 199 LEU A N 1
ATOM 1575 C CA . LEU A 1 199 ? 8.260 11.659 -8.417 1.00 98.38 199 LEU A CA 1
ATOM 1576 C C . LEU A 1 199 ? 7.619 11.026 -9.647 1.00 98.38 199 LEU A C 1
ATOM 1578 O O . LEU A 1 199 ? 8.336 10.761 -10.603 1.00 98.38 199 LEU A O 1
ATOM 1582 N N . ASN A 1 200 ? 6.308 10.802 -9.638 1.00 98.25 200 ASN A N 1
ATOM 1583 C CA . ASN A 1 200 ? 5.587 10.171 -10.741 1.00 98.25 200 ASN A CA 1
ATOM 1584 C C . ASN A 1 200 ? 4.355 10.992 -11.107 1.00 98.25 200 ASN A C 1
ATOM 1586 O O . ASN A 1 200 ? 3.541 11.325 -10.250 1.00 98.25 200 ASN A O 1
ATOM 1590 N N . TYR A 1 201 ? 4.207 11.293 -12.387 1.00 98.50 201 TYR A N 1
ATOM 1591 C CA . TYR A 1 201 ? 3.030 11.895 -12.981 1.00 98.50 201 TYR A CA 1
ATOM 1592 C C . TYR A 1 201 ? 2.363 10.872 -13.896 1.00 98.50 201 TYR A C 1
ATOM 1594 O O . TYR A 1 201 ? 2.983 10.375 -14.833 1.00 98.50 201 TYR A O 1
ATOM 1602 N N . GLU A 1 202 ? 1.094 10.596 -13.645 1.00 98.19 202 GLU A N 1
ATOM 1603 C CA . GLU A 1 202 ? 0.262 9.720 -14.450 1.00 98.19 202 GLU A CA 1
ATOM 1604 C C . GLU A 1 202 ? -0.884 10.524 -15.067 1.00 98.19 202 GLU A C 1
ATOM 1606 O O . GLU A 1 202 ? -1.566 11.292 -14.382 1.00 98.19 202 GLU A O 1
ATOM 1611 N N . PHE A 1 203 ? -1.122 10.339 -16.362 1.00 98.12 203 PHE A N 1
ATOM 1612 C CA . PHE A 1 203 ? -2.270 10.893 -17.067 1.00 98.12 203 PHE A CA 1
ATOM 1613 C C . PHE A 1 203 ? -3.095 9.769 -17.680 1.00 98.12 203 PHE A C 1
ATOM 1615 O O . PHE A 1 203 ? -2.593 8.998 -18.493 1.00 98.12 203 PHE A O 1
ATOM 1622 N N . ASN A 1 204 ? -4.370 9.710 -17.316 1.00 96.88 204 ASN A N 1
ATOM 1623 C CA . ASN A 1 204 ? -5.334 8.750 -17.827 1.00 96.88 204 ASN A CA 1
ATOM 1624 C C . ASN A 1 204 ? -6.324 9.443 -18.762 1.00 96.88 204 ASN A C 1
ATOM 1626 O O . ASN A 1 204 ? -6.847 10.514 -18.450 1.00 96.88 204 ASN A O 1
ATOM 1630 N N . TRP A 1 205 ? -6.641 8.785 -19.873 1.00 95.06 205 TRP A N 1
ATOM 1631 C CA . TRP A 1 205 ? -7.632 9.230 -20.840 1.00 95.06 205 TRP A CA 1
ATOM 1632 C C . TRP A 1 205 ? -8.460 8.051 -21.354 1.00 95.06 205 TRP A C 1
ATOM 1634 O O . TRP A 1 205 ? -7.964 7.191 -22.079 1.00 95.06 205 TRP A O 1
ATOM 1644 N N . ALA A 1 206 ? -9.738 8.034 -20.987 1.00 91.81 206 ALA A N 1
ATOM 1645 C CA . ALA A 1 206 ? -10.759 7.178 -21.569 1.00 91.81 206 ALA A CA 1
ATOM 1646 C C . ALA A 1 206 ? -11.443 7.893 -22.743 1.00 91.81 206 ALA A C 1
ATOM 1648 O O . ALA A 1 206 ? -11.814 9.054 -22.637 1.00 91.81 206 ALA A O 1
ATOM 1649 N N . THR A 1 207 ? -11.620 7.215 -23.867 1.00 83.00 207 THR A N 1
ATOM 1650 C CA . THR A 1 207 ? -12.352 7.718 -25.036 1.00 83.00 207 THR A CA 1
ATOM 1651 C C . THR A 1 207 ? -13.747 7.102 -25.086 1.00 83.00 207 THR A C 1
ATOM 1653 O O . THR A 1 207 ? -13.984 6.037 -24.515 1.00 83.00 207 THR A O 1
ATOM 1656 N N . ASP A 1 208 ? -14.658 7.719 -25.838 1.00 76.25 208 ASP A N 1
ATOM 1657 C CA . ASP A 1 208 ? -16.028 7.215 -26.023 1.00 76.25 208 ASP A CA 1
ATOM 1658 C C . ASP A 1 208 ? -16.111 5.851 -26.739 1.00 76.25 208 ASP A C 1
ATOM 1660 O O . ASP A 1 208 ? -17.163 5.218 -26.747 1.00 76.25 208 ASP A O 1
ATOM 1664 N N . TYR A 1 209 ? -15.003 5.359 -27.302 1.00 77.06 209 TYR A N 1
ATOM 1665 C CA . TYR A 1 209 ? -14.927 4.095 -28.044 1.00 77.06 209 TYR A CA 1
ATOM 1666 C C . TYR A 1 209 ? -14.384 2.924 -27.209 1.00 77.06 209 TYR A C 1
ATOM 1668 O O . TYR A 1 209 ? -13.862 1.961 -27.765 1.00 77.06 209 TYR A O 1
ATOM 1676 N N . GLY A 1 210 ? -14.455 3.009 -25.876 1.00 78.31 210 GLY A N 1
ATOM 1677 C CA . GLY A 1 210 ? -13.994 1.931 -24.990 1.00 78.31 210 GLY A CA 1
ATOM 1678 C C . GLY A 1 210 ? -12.471 1.759 -24.960 1.00 78.31 210 GLY A C 1
ATOM 1679 O O . GLY A 1 210 ? -11.983 0.692 -24.592 1.00 78.31 210 GLY A O 1
ATOM 1680 N N . VAL A 1 211 ? -11.724 2.798 -25.355 1.00 89.62 211 VAL A N 1
ATOM 1681 C CA . VAL A 1 211 ? -10.259 2.854 -25.236 1.00 89.62 211 VAL A CA 1
ATOM 1682 C C . VAL A 1 211 ? -9.917 3.631 -23.981 1.00 89.62 211 VAL A C 1
ATOM 1684 O O . VAL A 1 211 ? -10.358 4.772 -23.852 1.00 89.62 211 VAL A O 1
ATOM 1687 N N . ARG A 1 212 ? -9.094 3.075 -23.100 1.00 93.31 212 ARG A N 1
ATOM 1688 C CA . ARG A 1 212 ? -8.470 3.797 -21.996 1.00 93.31 212 ARG A CA 1
ATOM 1689 C C . ARG A 1 212 ? -6.963 3.742 -22.164 1.00 93.31 212 ARG A C 1
ATOM 1691 O O . ARG A 1 212 ? -6.397 2.676 -22.339 1.00 93.31 212 ARG A O 1
ATOM 1698 N N . THR A 1 213 ? -6.323 4.898 -22.103 1.00 94.75 213 THR A N 1
ATOM 1699 C CA . THR A 1 213 ? -4.873 5.025 -22.258 1.00 94.75 213 THR A CA 1
ATOM 1700 C C . THR A 1 213 ? -4.305 5.716 -21.032 1.00 94.75 213 THR A C 1
ATOM 1702 O O . THR A 1 213 ? -4.882 6.701 -20.566 1.00 94.75 213 THR A O 1
ATOM 1705 N N . GLY A 1 214 ? -3.192 5.214 -20.515 1.00 96.69 214 GLY A N 1
ATOM 1706 C CA . GLY A 1 214 ? -2.438 5.820 -19.426 1.00 96.69 214 GLY A CA 1
ATOM 1707 C C . GLY A 1 214 ? -1.025 6.165 -19.875 1.00 96.69 214 GLY A C 1
ATOM 1708 O O . GLY A 1 214 ? -0.421 5.426 -20.648 1.00 96.69 214 GLY A O 1
ATOM 1709 N N . PHE A 1 215 ? -0.495 7.281 -19.389 1.00 97.69 215 PHE A N 1
ATOM 1710 C CA . PHE A 1 215 ? 0.895 7.691 -19.584 1.00 97.69 215 PHE A CA 1
ATOM 1711 C C . PHE A 1 215 ? 1.526 7.964 -18.227 1.00 97.69 215 PHE A C 1
ATOM 1713 O O . PHE A 1 215 ? 0.950 8.703 -17.435 1.00 97.69 215 PHE A O 1
ATOM 1720 N N . GLU A 1 216 ? 2.708 7.413 -17.986 1.00 98.19 216 GLU A N 1
ATOM 1721 C CA . GLU A 1 216 ? 3.505 7.617 -16.779 1.00 98.19 216 GLU A CA 1
ATOM 1722 C C . GLU A 1 216 ? 4.806 8.327 -17.162 1.00 98.19 216 GLU A C 1
ATOM 1724 O O . GLU A 1 216 ? 5.528 7.903 -18.066 1.00 98.19 216 GLU A O 1
ATOM 1729 N N . LEU A 1 217 ? 5.108 9.410 -16.457 1.00 98.38 217 LEU A N 1
ATOM 1730 C CA . LEU A 1 217 ? 6.389 10.099 -16.496 1.00 98.38 217 LEU A CA 1
ATOM 1731 C C . LEU A 1 217 ? 6.880 10.232 -15.066 1.00 98.38 217 LEU A C 1
ATOM 1733 O O . LEU A 1 217 ? 6.198 10.818 -14.228 1.00 98.38 217 LEU A O 1
ATOM 1737 N N . GLY A 1 218 ? 8.070 9.734 -14.782 1.00 98.19 218 GLY A N 1
ATOM 1738 C CA . GLY A 1 218 ? 8.618 9.790 -13.443 1.00 98.19 218 GLY A CA 1
ATOM 1739 C C . GLY A 1 218 ? 10.120 9.975 -13.407 1.00 98.19 218 GLY A C 1
ATOM 1740 O O . GLY A 1 218 ? 10.820 9.931 -14.418 1.00 98.19 218 GLY A O 1
ATOM 1741 N N . TYR A 1 219 ? 10.611 10.203 -12.202 1.00 98.31 219 TYR A N 1
ATOM 1742 C CA . TYR A 1 219 ? 12.022 10.291 -11.884 1.00 98.31 219 TYR A CA 1
ATOM 1743 C C . TYR A 1 219 ? 12.246 9.617 -10.541 1.00 98.31 219 TYR A C 1
ATOM 1745 O O . TYR A 1 219 ? 11.585 9.964 -9.559 1.00 98.31 219 TYR A O 1
ATOM 1753 N N . THR A 1 220 ? 13.180 8.675 -10.502 1.00 97.81 220 THR A N 1
ATOM 1754 C CA . THR A 1 220 ? 13.573 7.979 -9.281 1.00 97.81 220 THR A CA 1
ATOM 1755 C C . THR A 1 220 ? 15.025 8.271 -8.932 1.00 97.81 220 THR A C 1
ATOM 1757 O O . THR A 1 220 ? 15.871 8.493 -9.804 1.00 97.81 220 THR A O 1
ATOM 1760 N N . GLN A 1 221 ? 15.315 8.283 -7.641 1.00 96.44 221 GLN A N 1
ATOM 1761 C CA . GLN A 1 221 ? 16.646 8.398 -7.091 1.00 96.44 221 GLN A CA 1
ATOM 1762 C C . GLN A 1 221 ? 16.750 7.539 -5.836 1.00 96.44 221 GLN A C 1
ATOM 1764 O O . GLN A 1 221 ? 16.129 7.838 -4.822 1.00 96.44 221 GLN A O 1
ATOM 1769 N N . GLU A 1 222 ? 17.650 6.577 -5.879 1.00 94.00 222 GLU A N 1
ATOM 1770 C CA . GLU A 1 222 ? 18.118 5.800 -4.747 1.00 94.00 222 GLU A CA 1
ATOM 1771 C C . GLU A 1 222 ? 19.508 6.302 -4.350 1.00 94.00 222 GLU A C 1
ATOM 1773 O O . GLU A 1 222 ? 20.353 6.624 -5.191 1.00 94.00 222 GLU A O 1
ATOM 1778 N N . LYS A 1 223 ? 19.743 6.452 -3.056 1.00 91.81 223 LYS A N 1
ATOM 1779 C CA . LYS A 1 223 ? 21.025 6.879 -2.518 1.00 91.81 223 LYS A CA 1
ATOM 1780 C C . LYS A 1 223 ? 21.366 6.000 -1.332 1.00 91.81 223 LYS A C 1
ATOM 1782 O O . LYS A 1 223 ? 20.622 6.028 -0.358 1.00 91.81 223 LYS A O 1
ATOM 1787 N N . THR A 1 224 ? 22.510 5.345 -1.417 1.00 86.44 224 THR A N 1
ATOM 1788 C CA . THR A 1 224 ? 23.168 4.646 -0.321 1.00 86.44 224 THR A CA 1
ATOM 1789 C C . THR A 1 224 ? 24.361 5.460 0.182 1.00 86.44 224 THR A C 1
ATOM 1791 O O . THR A 1 224 ? 24.645 6.560 -0.318 1.00 86.44 224 THR A O 1
ATOM 1794 N N . ASP A 1 225 ? 25.075 4.943 1.178 1.00 78.75 225 ASP A N 1
ATOM 1795 C CA . ASP A 1 225 ? 26.293 5.579 1.693 1.00 78.75 225 ASP A CA 1
ATOM 1796 C C . ASP A 1 225 ? 27.404 5.709 0.641 1.00 78.75 225 ASP A C 1
ATOM 1798 O O . ASP A 1 225 ? 28.137 6.702 0.613 1.00 78.75 225 ASP A O 1
ATOM 1802 N N . THR A 1 226 ? 27.514 4.723 -0.247 1.00 79.81 226 THR A N 1
ATOM 1803 C CA . THR A 1 226 ? 28.584 4.635 -1.249 1.00 79.81 226 THR A CA 1
ATOM 1804 C C . THR A 1 226 ? 28.140 5.074 -2.636 1.00 79.81 226 THR A C 1
ATOM 1806 O O . THR A 1 226 ? 28.967 5.524 -3.428 1.00 79.81 226 THR A O 1
ATOM 1809 N N . ASP A 1 227 ? 26.847 4.963 -2.938 1.00 86.25 227 ASP A N 1
ATOM 1810 C CA . ASP A 1 227 ? 26.330 5.076 -4.291 1.00 86.25 227 ASP A CA 1
ATOM 1811 C C . ASP A 1 227 ? 25.087 5.963 -4.371 1.00 86.25 227 ASP A C 1
ATOM 1813 O O . ASP A 1 227 ? 24.285 6.111 -3.453 1.00 86.25 227 ASP A O 1
ATOM 1817 N N . LYS A 1 228 ? 24.898 6.557 -5.545 1.00 92.38 228 LYS A N 1
ATOM 1818 C CA . LYS A 1 228 ? 23.664 7.243 -5.910 1.00 92.38 228 LYS A CA 1
ATOM 1819 C C . LYS A 1 228 ? 23.248 6.759 -7.285 1.00 92.38 228 LYS A C 1
ATOM 1821 O O . LYS A 1 228 ? 24.004 6.920 -8.241 1.00 92.38 228 LYS A O 1
ATOM 1826 N N . LEU A 1 229 ? 22.046 6.212 -7.371 1.00 93.56 229 LEU A N 1
ATOM 1827 C CA . LEU A 1 229 ? 21.426 5.716 -8.584 1.00 93.56 229 LEU A CA 1
ATOM 1828 C C . LEU A 1 229 ? 20.211 6.589 -8.900 1.00 93.56 229 LEU A C 1
ATOM 1830 O O . LEU A 1 229 ? 19.343 6.771 -8.056 1.00 93.56 229 LEU A O 1
ATOM 1834 N N . SER A 1 230 ? 20.127 7.162 -10.096 1.00 96.06 230 SER A N 1
ATOM 1835 C CA . SER A 1 230 ? 18.953 7.960 -10.469 1.00 96.06 230 SER A CA 1
ATOM 1836 C C . SER A 1 230 ? 18.652 7.934 -11.951 1.00 96.06 230 SER A C 1
ATOM 1838 O O . SER A 1 230 ? 19.565 7.787 -12.767 1.00 96.06 230 SER A O 1
ATOM 1840 N N . GLY A 1 231 ? 17.389 8.152 -12.297 1.00 97.00 231 GLY A N 1
ATOM 1841 C CA . GLY A 1 231 ? 16.995 8.367 -13.677 1.00 97.00 231 GLY A CA 1
ATOM 1842 C C . GLY A 1 231 ? 15.486 8.316 -13.911 1.00 97.00 231 GLY A C 1
ATOM 1843 O O . GLY A 1 231 ? 14.700 8.311 -12.956 1.00 97.00 231 GLY A O 1
ATOM 1844 N N . PRO A 1 232 ? 15.075 8.394 -15.184 1.00 98.00 232 PRO A N 1
ATOM 1845 C CA . PRO A 1 232 ? 13.680 8.534 -15.557 1.00 98.00 232 PRO A CA 1
ATOM 1846 C C . PRO A 1 232 ? 12.909 7.215 -15.486 1.00 98.00 232 PRO A C 1
ATOM 1848 O O . PRO A 1 232 ? 13.443 6.127 -15.703 1.00 98.00 232 PRO A O 1
ATOM 1851 N N . VAL A 1 233 ? 11.607 7.363 -15.282 1.00 98.00 233 VAL A N 1
ATOM 1852 C CA . VAL A 1 233 ? 10.594 6.332 -15.471 1.00 98.00 233 VAL A CA 1
ATOM 1853 C C . VAL A 1 233 ? 9.674 6.792 -16.588 1.00 98.00 233 VAL A C 1
ATOM 1855 O O . VAL A 1 233 ? 9.199 7.925 -16.566 1.00 98.00 233 VAL A O 1
ATOM 1858 N N . LEU A 1 234 ? 9.411 5.926 -17.556 1.00 98.50 234 LEU A N 1
ATOM 1859 C CA . LEU A 1 234 ? 8.434 6.169 -18.610 1.00 98.50 234 LEU A CA 1
ATOM 1860 C C . LEU A 1 234 ? 7.503 4.970 -18.680 1.00 98.50 234 LEU A C 1
ATOM 1862 O O . LEU A 1 234 ? 7.967 3.833 -18.679 1.00 98.50 234 LEU A O 1
ATOM 1866 N N . GLY A 1 235 ? 6.205 5.206 -18.778 1.00 98.00 235 GLY A N 1
ATOM 1867 C CA . GLY A 1 235 ? 5.229 4.135 -18.887 1.00 98.00 235 GLY A CA 1
ATOM 1868 C C . GLY A 1 235 ? 4.068 4.508 -19.788 1.00 98.00 235 GLY A C 1
ATOM 1869 O O . GLY A 1 235 ? 3.730 5.679 -19.966 1.00 98.00 235 GLY A O 1
ATOM 1870 N N . MET A 1 236 ? 3.461 3.489 -20.375 1.00 97.62 236 MET A N 1
ATOM 1871 C CA . MET A 1 236 ? 2.237 3.609 -21.146 1.00 97.62 236 MET A CA 1
ATOM 1872 C C . MET A 1 236 ? 1.366 2.390 -20.878 1.00 97.62 236 MET A C 1
ATOM 1874 O O . MET A 1 236 ? 1.863 1.265 -20.857 1.00 97.62 236 MET A 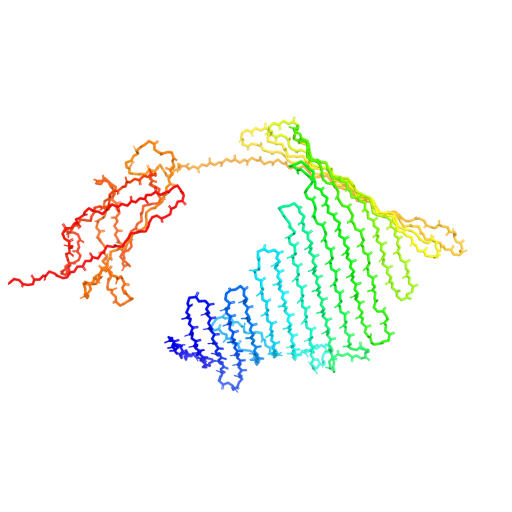O 1
ATOM 1878 N N . SER A 1 237 ? 0.069 2.608 -20.711 1.00 96.88 237 SER A N 1
ATOM 1879 C CA . SER A 1 237 ? -0.933 1.554 -20.606 1.00 96.88 237 SER A CA 1
ATOM 1880 C C . SER A 1 237 ? -2.056 1.779 -21.609 1.00 96.88 237 SER A C 1
ATOM 1882 O O . SER A 1 237 ? -2.352 2.909 -21.998 1.00 96.88 237 SER A O 1
ATOM 1884 N N . LEU A 1 238 ? -2.664 0.687 -22.055 1.00 95.06 238 LEU A N 1
ATOM 1885 C CA . LEU A 1 238 ? -3.770 0.675 -22.996 1.00 95.06 238 LEU A CA 1
ATOM 1886 C C . LEU A 1 238 ? -4.741 -0.431 -22.599 1.00 95.06 238 LEU A C 1
ATOM 1888 O O . LEU A 1 238 ? -4.378 -1.601 -22.636 1.00 95.06 238 LEU A O 1
ATOM 1892 N N . ASP A 1 239 ? -5.979 -0.069 -22.307 1.00 93.38 239 ASP A N 1
ATOM 1893 C CA . ASP A 1 239 ? -7.110 -0.984 -22.266 1.00 93.38 239 ASP A CA 1
ATOM 1894 C C . ASP A 1 239 ? -7.997 -0.696 -23.472 1.00 93.38 239 ASP A C 1
ATOM 1896 O O . ASP A 1 239 ? -8.417 0.441 -23.696 1.00 93.38 239 ASP A O 1
ATOM 1900 N N . TYR A 1 240 ? -8.293 -1.717 -24.265 1.00 90.62 240 TYR A N 1
ATOM 1901 C CA . TYR A 1 240 ? -9.149 -1.586 -25.431 1.00 90.62 240 TYR A CA 1
ATOM 1902 C C . TYR A 1 240 ? -10.201 -2.689 -25.468 1.00 90.62 240 TYR A C 1
ATOM 1904 O O . TYR A 1 240 ? -9.899 -3.887 -25.445 1.00 90.62 240 TYR A O 1
ATOM 1912 N N . LEU A 1 241 ? -11.457 -2.258 -25.558 1.00 86.44 241 LEU A N 1
ATOM 1913 C CA . LEU A 1 241 ? -12.603 -3.119 -25.797 1.00 86.44 241 LEU A CA 1
ATOM 1914 C C . LEU A 1 241 ? -12.786 -3.307 -27.314 1.00 86.44 241 LEU A C 1
ATOM 1916 O O . LEU A 1 241 ? -13.463 -2.520 -27.969 1.00 86.44 241 LEU A O 1
ATOM 1920 N N . PHE A 1 242 ? -12.182 -4.353 -27.884 1.00 80.06 242 PHE A N 1
ATOM 1921 C CA . PHE A 1 242 ? -12.251 -4.644 -29.329 1.00 80.06 242 PHE A CA 1
ATOM 1922 C C . PHE A 1 242 ? -13.676 -4.968 -29.815 1.00 80.06 242 PHE A C 1
ATOM 1924 O O . PHE A 1 242 ? -14.028 -4.720 -30.965 1.00 80.06 242 PHE A O 1
ATOM 1931 N N . SER A 1 243 ? -14.485 -5.581 -28.955 1.00 74.88 243 SER A N 1
ATOM 1932 C CA . SER A 1 243 ? -15.901 -5.908 -29.168 1.00 74.88 243 SER A CA 1
ATOM 1933 C C . SER A 1 243 ? -16.571 -6.040 -27.800 1.00 74.88 243 SER A C 1
ATOM 1935 O O . SER A 1 243 ? -15.864 -6.024 -26.799 1.00 74.88 243 SER A O 1
ATOM 1937 N N . ASN A 1 244 ? -17.887 -6.268 -27.721 1.00 67.94 244 ASN A N 1
ATOM 1938 C CA . ASN A 1 244 ? -18.626 -6.427 -26.447 1.00 67.94 244 ASN A CA 1
ATOM 1939 C C . ASN A 1 244 ? -18.059 -7.492 -25.479 1.00 67.94 244 ASN A C 1
ATOM 1941 O O . ASN A 1 244 ? -18.515 -7.610 -24.345 1.00 67.94 244 ASN A O 1
ATOM 1945 N N . ASN A 1 245 ? -17.090 -8.282 -25.934 1.00 78.44 245 ASN A N 1
ATOM 1946 C CA . ASN A 1 245 ? -16.641 -9.511 -25.319 1.00 78.44 245 ASN A CA 1
ATOM 1947 C C . ASN A 1 245 ? -15.107 -9.603 -25.214 1.00 78.44 245 ASN A C 1
ATOM 1949 O O . ASN A 1 245 ? -14.619 -10.247 -24.294 1.00 78.44 245 ASN A O 1
ATOM 1953 N N . LEU A 1 246 ? -14.341 -8.974 -26.116 1.00 86.81 246 LEU A N 1
ATOM 1954 C CA . LEU A 1 246 ? -12.874 -9.027 -26.103 1.00 86.81 246 LEU A CA 1
ATOM 1955 C C . LEU A 1 246 ? -12.286 -7.780 -25.445 1.00 86.81 246 LEU A C 1
ATOM 1957 O O . LEU A 1 246 ? -12.357 -6.690 -26.014 1.00 86.81 246 LEU A O 1
ATOM 1961 N N . VAL A 1 247 ? -11.643 -7.977 -24.296 1.00 89.81 247 VAL A N 1
ATOM 1962 C CA . VAL A 1 247 ? -10.852 -6.944 -23.619 1.00 89.81 247 VAL A CA 1
ATOM 1963 C C . VAL A 1 247 ? -9.381 -7.275 -23.775 1.00 89.81 247 VAL A C 1
ATOM 1965 O O . VAL A 1 247 ? -8.947 -8.369 -23.405 1.00 89.81 247 VAL A O 1
ATOM 1968 N N . VAL A 1 248 ? -8.619 -6.324 -24.304 1.00 93.69 248 VAL A N 1
ATOM 1969 C CA . VAL A 1 248 ? -7.162 -6.401 -24.347 1.00 93.69 248 VAL A CA 1
ATOM 1970 C C . VAL A 1 248 ? -6.596 -5.265 -23.521 1.00 93.69 248 VAL A C 1
ATOM 1972 O O . VAL A 1 248 ? -6.891 -4.101 -23.778 1.00 93.69 248 VAL A O 1
ATOM 1975 N N . SER A 1 249 ? -5.763 -5.625 -22.560 1.00 95.69 249 SER A N 1
ATOM 1976 C CA . SER A 1 249 ? -5.020 -4.710 -21.710 1.00 95.69 249 SER A CA 1
ATOM 1977 C C . SER A 1 249 ? -3.540 -4.891 -21.989 1.00 95.69 249 SER A C 1
ATOM 1979 O O . SER A 1 249 ? -3.058 -6.014 -22.116 1.00 95.69 249 SER A O 1
ATOM 1981 N N . GLY A 1 250 ? -2.796 -3.806 -22.082 1.00 96.75 250 GLY A N 1
ATOM 1982 C CA . GLY A 1 250 ? -1.356 -3.847 -22.244 1.00 96.75 250 GLY A CA 1
ATOM 1983 C C . GLY A 1 250 ? -0.695 -2.725 -21.474 1.00 96.75 250 GLY A C 1
ATOM 1984 O O . GLY A 1 250 ? -1.273 -1.655 -21.294 1.00 96.75 250 GLY A O 1
ATOM 1985 N N . TYR A 1 251 ? 0.532 -2.962 -21.033 1.00 97.56 251 TYR A N 1
ATOM 1986 C CA . TYR A 1 251 ? 1.386 -1.901 -20.527 1.00 97.56 251 TYR A CA 1
ATOM 1987 C C . TYR A 1 251 ? 2.823 -2.114 -20.977 1.00 97.56 251 TYR A C 1
ATOM 1989 O O . TYR A 1 251 ? 3.263 -3.243 -21.187 1.00 97.56 251 TYR A O 1
ATOM 1997 N N . ALA A 1 252 ? 3.556 -1.018 -21.103 1.00 98.12 252 ALA A N 1
ATOM 1998 C CA . ALA A 1 252 ? 4.993 -1.004 -21.293 1.00 98.12 252 ALA A CA 1
ATOM 1999 C C . ALA A 1 252 ? 5.591 0.032 -20.345 1.00 98.12 252 ALA A C 1
ATOM 2001 O O . ALA A 1 252 ? 5.042 1.122 -20.190 1.00 98.12 252 ALA A O 1
ATOM 2002 N N . ARG A 1 253 ? 6.706 -0.307 -19.707 1.00 98.06 253 ARG A N 1
ATOM 2003 C CA . ARG A 1 253 ? 7.399 0.540 -18.745 1.00 98.06 253 ARG A CA 1
ATOM 2004 C C . ARG A 1 253 ? 8.903 0.435 -18.937 1.00 98.06 253 ARG A C 1
ATOM 2006 O O . ARG A 1 253 ? 9.441 -0.654 -19.126 1.00 98.06 253 ARG A O 1
ATOM 2013 N N . TYR A 1 254 ? 9.559 1.578 -18.859 1.00 98.31 254 TYR A N 1
ATOM 2014 C CA . TYR A 1 254 ? 10.997 1.747 -18.901 1.00 98.31 254 TYR A CA 1
ATOM 2015 C C . TYR A 1 254 ? 11.465 2.438 -17.622 1.00 98.31 254 TYR A C 1
ATOM 2017 O O . TYR A 1 254 ? 10.884 3.443 -17.207 1.00 98.31 254 TYR A O 1
ATOM 2025 N N . LEU A 1 255 ? 12.524 1.915 -17.018 1.00 97.75 255 LEU A N 1
ATOM 2026 C CA . LEU A 1 255 ? 13.258 2.542 -15.930 1.00 97.75 255 LEU A CA 1
ATOM 2027 C C . LEU A 1 255 ? 14.734 2.565 -16.321 1.00 97.75 255 LEU A C 1
ATOM 2029 O O . LEU A 1 255 ? 15.383 1.526 -16.361 1.00 97.75 255 LEU A O 1
ATOM 2033 N N . GLY A 1 256 ? 15.249 3.755 -16.610 1.00 96.81 256 GLY A N 1
ATOM 2034 C CA . GLY A 1 256 ? 16.670 3.965 -16.863 1.00 96.81 256 GLY A CA 1
ATOM 2035 C C . GLY A 1 256 ? 17.304 4.592 -15.637 1.00 96.81 256 GLY A C 1
ATOM 2036 O O . GLY A 1 256 ? 16.798 5.586 -15.121 1.00 96.81 256 GLY A O 1
ATOM 2037 N N . THR A 1 257 ? 18.409 4.043 -15.158 1.00 96.12 257 THR A N 1
ATOM 2038 C CA . THR A 1 257 ? 19.103 4.555 -13.977 1.00 96.12 257 THR A CA 1
ATOM 2039 C C . THR A 1 257 ? 20.605 4.605 -14.192 1.00 96.12 257 THR A C 1
ATOM 2041 O O . THR A 1 257 ? 21.180 3.783 -14.897 1.00 96.12 257 THR A O 1
ATOM 2044 N N . SER A 1 258 ? 21.262 5.597 -13.596 1.00 95.12 258 SER A N 1
ATOM 2045 C CA . SER A 1 258 ? 22.701 5.817 -13.751 1.00 95.12 258 SER A CA 1
ATOM 2046 C C . SER A 1 258 ? 23.355 6.229 -12.438 1.00 95.12 258 SER A C 1
ATOM 2048 O O . SER A 1 258 ? 22.718 6.840 -11.573 1.00 95.12 258 SER A O 1
ATOM 2050 N N . ARG A 1 259 ? 24.632 5.873 -12.301 1.00 92.88 259 ARG A N 1
ATOM 2051 C CA . ARG A 1 259 ? 25.517 6.214 -11.188 1.00 92.88 259 ARG A CA 1
ATOM 2052 C C . ARG A 1 259 ? 26.574 7.215 -11.638 1.00 92.88 259 ARG A C 1
ATOM 2054 O O . ARG A 1 259 ? 26.952 7.265 -12.806 1.00 92.88 259 ARG A O 1
ATOM 2061 N N . ALA A 1 260 ? 27.111 7.978 -10.687 1.00 86.19 260 ALA A N 1
ATOM 2062 C CA . ALA A 1 260 ? 28.163 8.962 -10.962 1.00 86.19 260 ALA A CA 1
ATOM 2063 C C . ALA A 1 260 ? 29.460 8.335 -11.512 1.00 86.19 260 ALA A C 1
ATOM 2065 O O . ALA A 1 260 ? 30.196 8.994 -12.239 1.00 86.19 260 ALA A O 1
ATOM 2066 N N . ASN A 1 261 ? 29.722 7.063 -11.197 1.00 84.81 261 ASN A N 1
ATOM 2067 C CA . ASN A 1 261 ? 30.872 6.310 -11.705 1.00 84.81 261 ASN A CA 1
ATOM 2068 C C . ASN A 1 261 ? 30.697 5.803 -13.153 1.00 84.81 261 ASN A C 1
ATOM 2070 O O . ASN A 1 261 ? 31.568 5.103 -13.656 1.00 84.81 261 ASN A O 1
ATOM 2074 N N . GLY A 1 262 ? 29.591 6.149 -13.824 1.00 82.12 262 GLY A N 1
ATOM 2075 C CA . GLY A 1 262 ? 29.300 5.750 -15.202 1.00 82.12 262 GLY A CA 1
ATOM 2076 C C . GLY A 1 262 ? 28.519 4.442 -15.335 1.00 82.12 262 GLY A C 1
ATOM 2077 O O . GLY A 1 262 ? 28.075 4.120 -16.438 1.00 82.12 262 GLY A O 1
ATOM 2078 N N . ASN A 1 263 ? 28.290 3.711 -14.239 1.00 90.88 263 ASN A N 1
ATOM 2079 C CA . ASN A 1 263 ? 27.460 2.510 -14.273 1.00 90.88 263 ASN A CA 1
ATOM 2080 C C . ASN A 1 263 ? 25.994 2.882 -14.530 1.00 90.88 263 ASN A C 1
ATOM 2082 O O . ASN A 1 263 ? 25.499 3.889 -14.024 1.00 90.88 263 ASN A O 1
ATOM 2086 N N . SER A 1 264 ? 25.276 2.058 -15.285 1.00 93.50 264 SER A N 1
ATOM 2087 C CA . SER A 1 264 ? 23.860 2.263 -15.598 1.00 93.50 264 SER A CA 1
ATOM 2088 C C . SER A 1 264 ? 23.084 0.956 -15.589 1.00 93.50 264 SER A C 1
ATOM 2090 O O . SER A 1 264 ? 23.659 -0.126 -15.709 1.00 93.50 264 SER A O 1
ATOM 2092 N N . ARG A 1 265 ? 21.772 1.066 -15.409 1.00 94.81 265 ARG A N 1
ATOM 2093 C CA . ARG A 1 265 ? 20.831 -0.040 -15.494 1.00 94.81 265 ARG A CA 1
ATOM 2094 C C . ARG A 1 265 ? 19.573 0.421 -16.215 1.00 94.81 265 ARG A C 1
ATOM 2096 O O . ARG A 1 265 ? 18.947 1.386 -15.780 1.00 94.81 265 ARG A O 1
ATOM 2103 N N . ASP A 1 266 ? 19.213 -0.313 -17.257 1.00 96.44 266 ASP A N 1
ATOM 2104 C CA . ASP A 1 266 ? 18.016 -0.108 -18.059 1.00 96.44 266 ASP A CA 1
ATOM 2105 C C . ASP A 1 266 ? 17.084 -1.308 -17.886 1.00 96.44 266 ASP A C 1
ATOM 2107 O O . ASP A 1 266 ? 17.402 -2.426 -18.296 1.00 96.44 266 ASP A O 1
ATOM 2111 N N . ASP A 1 267 ? 15.923 -1.069 -17.288 1.00 97.06 267 ASP A N 1
ATOM 2112 C CA . ASP A 1 267 ? 14.871 -2.056 -17.099 1.00 97.06 267 ASP A CA 1
ATOM 2113 C C . ASP A 1 267 ? 13.701 -1.772 -18.045 1.00 97.06 267 ASP A C 1
ATOM 2115 O O . ASP A 1 267 ? 13.084 -0.705 -18.006 1.00 97.06 267 ASP A O 1
ATOM 2119 N N . TRP A 1 268 ? 13.354 -2.759 -18.861 1.00 97.56 268 TRP A N 1
ATOM 2120 C CA . TRP A 1 268 ? 12.181 -2.768 -19.723 1.00 97.56 268 TRP A CA 1
ATOM 2121 C C . TRP A 1 268 ? 11.206 -3.828 -19.246 1.00 97.56 268 TRP A C 1
ATOM 2123 O O . TRP A 1 268 ? 11.581 -4.971 -18.991 1.00 97.56 268 TRP A O 1
ATOM 2133 N N . GLN A 1 269 ? 9.937 -3.461 -19.162 1.00 97.44 269 GLN A N 1
ATOM 2134 C CA . GLN A 1 269 ? 8.858 -4.375 -18.827 1.00 97.44 269 GLN A CA 1
ATOM 2135 C C . GLN A 1 269 ? 7.700 -4.124 -19.773 1.00 97.44 269 GLN A C 1
ATOM 2137 O O . GLN A 1 269 ? 7.326 -2.979 -20.009 1.00 97.44 269 GLN A O 1
ATOM 2142 N N . ALA A 1 270 ? 7.116 -5.182 -20.309 1.00 97.69 270 ALA A N 1
ATOM 2143 C CA . ALA A 1 270 ? 5.897 -5.084 -21.084 1.00 97.69 270 ALA A CA 1
ATOM 2144 C C . ALA A 1 270 ? 4.999 -6.273 -20.787 1.00 97.69 270 ALA A C 1
ATOM 2146 O O . ALA A 1 270 ? 5.474 -7.396 -20.621 1.00 97.69 270 ALA A O 1
ATOM 2147 N N . SER A 1 271 ? 3.695 -6.038 -20.758 1.00 97.56 271 SER A N 1
ATOM 2148 C CA . SER A 1 271 ? 2.730 -7.122 -20.743 1.00 97.56 271 SER A CA 1
ATOM 2149 C C . SER A 1 271 ? 1.565 -6.846 -21.672 1.00 97.56 271 SER A C 1
ATOM 2151 O O . SER A 1 271 ? 1.213 -5.697 -21.944 1.00 97.56 271 SER A O 1
ATOM 2153 N N . ILE A 1 272 ? 0.972 -7.930 -22.154 1.00 97.25 272 ILE A N 1
ATOM 2154 C CA . ILE A 1 272 ? -0.281 -7.930 -22.893 1.00 97.25 272 ILE A CA 1
ATOM 2155 C C . ILE A 1 272 ? -1.155 -9.019 -22.284 1.00 97.25 272 ILE A C 1
ATOM 2157 O O . ILE A 1 272 ? -0.744 -10.171 -22.150 1.00 97.25 272 ILE A O 1
ATOM 2161 N N . ASN A 1 273 ? -2.378 -8.661 -21.925 1.00 96.94 273 ASN A N 1
ATOM 2162 C CA . ASN A 1 273 ? -3.410 -9.563 -21.460 1.00 96.94 273 ASN A CA 1
ATOM 2163 C C . ASN A 1 273 ? -4.624 -9.453 -22.379 1.00 96.94 273 ASN A C 1
ATOM 2165 O O . ASN A 1 273 ? -5.087 -8.356 -22.671 1.00 96.94 273 ASN A O 1
ATOM 2169 N N . ALA A 1 274 ? -5.149 -10.584 -22.830 1.00 95.81 274 ALA A N 1
ATOM 2170 C CA . ALA A 1 274 ? -6.329 -10.635 -23.674 1.00 95.81 274 ALA A CA 1
ATOM 2171 C C . ALA A 1 274 ? -7.330 -11.634 -23.095 1.00 95.81 274 ALA A C 1
ATOM 2173 O O . ALA A 1 274 ? -7.042 -12.828 -22.988 1.00 95.81 274 ALA A O 1
ATOM 2174 N N . ASN A 1 275 ? -8.509 -11.132 -22.732 1.00 93.19 275 ASN A N 1
ATOM 2175 C CA . ASN A 1 275 ? -9.622 -11.907 -22.195 1.00 93.19 275 ASN A CA 1
ATOM 2176 C C . ASN A 1 275 ? -10.660 -12.135 -23.292 1.00 93.19 275 ASN A C 1
ATOM 2178 O O . ASN A 1 275 ? -11.220 -11.183 -23.833 1.00 93.19 275 ASN A O 1
ATOM 2182 N N . MET A 1 276 ? -10.904 -13.403 -23.619 1.00 93.19 276 MET A N 1
ATOM 2183 C CA . MET A 1 276 ? -11.676 -13.827 -24.784 1.00 93.19 276 MET A CA 1
ATOM 2184 C C . MET A 1 276 ? -12.770 -14.829 -24.379 1.00 93.19 276 MET A C 1
ATOM 2186 O O . MET A 1 276 ? -12.484 -16.015 -24.233 1.00 93.19 276 MET A O 1
ATOM 2190 N N . PRO A 1 277 ? -14.042 -14.436 -24.225 1.00 90.38 277 PRO A N 1
ATOM 2191 C CA . PRO A 1 277 ? -15.146 -15.381 -24.107 1.00 90.38 277 PRO A CA 1
ATOM 2192 C C . PRO A 1 277 ? -15.463 -15.934 -25.504 1.00 90.38 277 PRO A C 1
ATOM 2194 O O . PRO A 1 277 ? -16.211 -15.345 -26.283 1.00 90.38 277 PRO A O 1
ATOM 2197 N N . ILE A 1 278 ? -14.832 -17.056 -25.842 1.00 88.94 278 ILE A N 1
ATOM 2198 C CA . ILE A 1 278 ? -14.895 -17.666 -27.176 1.00 88.94 278 ILE A CA 1
ATOM 2199 C C . ILE A 1 278 ? -16.233 -18.379 -27.449 1.00 88.94 278 ILE A C 1
ATOM 2201 O O . ILE A 1 278 ? -16.616 -18.522 -28.607 1.00 88.94 278 ILE A O 1
ATOM 2205 N N . ALA A 1 279 ? -16.970 -18.798 -26.408 1.00 88.38 279 ALA A N 1
ATOM 2206 C CA . ALA A 1 279 ? -18.351 -19.292 -26.503 1.00 88.38 279 ALA A CA 1
ATOM 2207 C C . ALA A 1 279 ? -19.101 -19.141 -25.159 1.00 88.38 279 ALA A C 1
ATOM 2209 O O . ALA A 1 279 ? -18.502 -18.803 -24.146 1.00 88.38 279 ALA A O 1
ATOM 2210 N N . ARG A 1 280 ? -20.412 -19.440 -25.112 1.00 84.44 280 ARG A N 1
ATOM 2211 C CA . ARG A 1 280 ? -21.280 -19.245 -23.918 1.00 84.44 280 ARG A CA 1
ATOM 2212 C C . ARG A 1 280 ? -20.751 -19.852 -22.609 1.00 84.44 280 ARG A C 1
ATOM 2214 O O . ARG A 1 280 ? -21.043 -19.327 -21.545 1.00 84.44 280 ARG A O 1
ATOM 2221 N N . SER A 1 281 ? -20.005 -20.947 -22.706 1.00 91.38 281 SER A N 1
ATOM 2222 C CA . SER A 1 281 ? -19.414 -21.670 -21.572 1.00 91.38 281 SER A CA 1
ATOM 2223 C C . SER A 1 281 ? -17.897 -21.770 -21.672 1.00 91.38 281 SER A C 1
ATOM 2225 O O . SER A 1 281 ? -17.297 -22.509 -20.904 1.00 91.38 281 SER A O 1
ATOM 2227 N N . TRP A 1 282 ? -17.283 -21.095 -22.643 1.00 92.44 282 TRP A N 1
ATOM 2228 C CA . TRP A 1 282 ? -15.854 -21.183 -22.902 1.00 92.44 282 TRP A CA 1
ATOM 2229 C C . TRP A 1 282 ? -15.232 -19.797 -22.865 1.00 92.44 282 TRP A C 1
ATOM 2231 O O . TRP A 1 282 ? -15.645 -18.901 -23.602 1.00 92.44 282 TRP A O 1
ATOM 2241 N N . SER A 1 283 ? -14.186 -19.646 -22.068 1.00 93.56 283 SER A N 1
ATOM 2242 C CA . SER A 1 283 ? -13.325 -18.474 -22.093 1.00 93.56 283 SER A CA 1
ATOM 2243 C C . SER A 1 283 ? -11.880 -18.885 -22.315 1.00 93.56 283 SER A C 1
ATOM 2245 O O . SER A 1 283 ? -11.460 -19.985 -21.968 1.00 93.56 283 SER A O 1
ATOM 2247 N N . ALA A 1 284 ? -11.125 -17.999 -22.938 1.00 94.75 284 ALA A N 1
ATOM 2248 C CA . ALA A 1 284 ? -9.695 -18.093 -23.097 1.00 94.75 284 ALA A CA 1
ATOM 2249 C C . ALA A 1 284 ? -9.052 -16.825 -22.532 1.00 94.75 284 ALA A C 1
ATOM 2251 O O . ALA A 1 284 ? -9.607 -15.728 -22.640 1.00 94.75 284 ALA A O 1
ATOM 2252 N N . ASN A 1 285 ? -7.878 -16.976 -21.938 1.00 96.12 285 ASN A N 1
ATOM 2253 C CA . ASN A 1 285 ? -7.027 -15.870 -21.540 1.00 96.12 285 ASN A CA 1
ATOM 2254 C C . ASN A 1 285 ? -5.627 -16.089 -22.112 1.00 96.12 285 ASN A C 1
ATOM 2256 O O . ASN A 1 285 ? -5.066 -17.180 -22.002 1.00 96.12 285 ASN A O 1
ATOM 2260 N N . LEU A 1 286 ? -5.083 -15.041 -22.721 1.00 96.81 286 LEU A N 1
ATOM 2261 C CA . LEU A 1 286 ? -3.684 -14.961 -23.113 1.00 96.81 286 LEU A CA 1
ATOM 2262 C C . LEU A 1 286 ? -3.009 -13.898 -22.250 1.00 96.81 286 LEU A C 1
ATOM 2264 O O . LEU A 1 286 ? -3.491 -12.771 -22.168 1.00 96.81 286 LEU A O 1
ATOM 2268 N N . ASN A 1 287 ? -1.880 -14.239 -21.646 1.00 97.50 287 ASN A N 1
ATOM 2269 C CA . ASN A 1 287 ? -1.033 -13.326 -20.902 1.00 97.50 287 ASN A CA 1
ATOM 2270 C C . ASN A 1 287 ? 0.410 -13.483 -21.390 1.00 97.50 287 ASN A C 1
ATOM 2272 O O . ASN A 1 287 ? 0.998 -14.556 -21.298 1.00 97.50 287 ASN A O 1
ATOM 2276 N N . VAL A 1 288 ? 0.961 -12.414 -21.947 1.00 98.00 288 VAL A N 1
ATOM 2277 C CA . VAL A 1 288 ? 2.335 -12.338 -22.441 1.00 98.00 288 VAL A CA 1
ATOM 2278 C C . VAL A 1 288 ? 3.057 -11.314 -21.586 1.00 98.00 288 VAL A C 1
ATOM 2280 O O . VAL A 1 288 ? 2.604 -10.179 -21.505 1.00 98.00 288 VAL A O 1
ATOM 2283 N N . ASN A 1 289 ? 4.170 -11.700 -20.973 1.00 97.69 289 ASN A N 1
ATOM 2284 C CA . ASN A 1 289 ? 5.044 -10.808 -20.222 1.00 97.69 289 ASN A CA 1
ATOM 2285 C C . ASN A 1 289 ? 6.450 -10.859 -20.810 1.00 97.69 289 ASN A C 1
ATOM 2287 O O . ASN A 1 289 ? 6.979 -11.934 -21.099 1.00 97.69 289 ASN A O 1
ATOM 2291 N N . TYR A 1 290 ? 7.047 -9.685 -20.934 1.00 97.75 290 TYR A N 1
ATOM 2292 C CA . TYR A 1 290 ? 8.428 -9.460 -21.311 1.00 97.75 290 TYR A CA 1
ATOM 2293 C C . TYR A 1 290 ? 9.094 -8.620 -20.227 1.00 97.75 290 TYR A C 1
ATOM 2295 O O . TYR A 1 290 ? 8.559 -7.591 -19.815 1.00 97.75 290 TYR A O 1
ATOM 2303 N N . GLY A 1 291 ? 10.268 -9.047 -19.788 1.00 97.31 291 GLY A N 1
ATOM 2304 C CA . GLY A 1 291 ? 11.135 -8.296 -18.900 1.00 97.31 291 GLY A CA 1
ATOM 2305 C C . GLY A 1 291 ? 12.563 -8.344 -19.415 1.00 97.31 291 GLY A C 1
ATOM 2306 O O . GLY A 1 291 ? 13.047 -9.387 -19.850 1.00 97.31 291 GLY A O 1
ATOM 2307 N N . GLN A 1 292 ? 13.257 -7.220 -19.359 1.00 97.25 292 GLN A N 1
ATOM 2308 C CA . GLN A 1 292 ? 14.680 -7.148 -19.640 1.00 97.25 292 GLN A CA 1
ATOM 2309 C C . GLN A 1 292 ? 15.336 -6.174 -18.671 1.00 97.25 292 GLN A C 1
ATOM 2311 O O . GLN A 1 292 ? 14.852 -5.065 -18.500 1.00 97.25 292 GLN A O 1
ATOM 2316 N N . SER A 1 293 ? 16.450 -6.581 -18.077 1.00 96.75 293 SER A N 1
ATOM 2317 C CA . SER A 1 293 ? 17.317 -5.733 -17.263 1.00 96.75 293 SER A CA 1
ATOM 2318 C C . SER A 1 293 ? 18.707 -5.763 -17.873 1.00 96.75 293 SER A C 1
ATOM 2320 O O . SER A 1 293 ? 19.329 -6.824 -17.925 1.00 96.75 293 SER A O 1
ATOM 2322 N N . VAL A 1 294 ? 19.203 -4.615 -18.323 1.00 96.44 294 VAL A N 1
ATOM 2323 C CA . VAL A 1 294 ? 20.564 -4.456 -18.843 1.00 96.44 294 VAL A CA 1
ATOM 2324 C C . VAL A 1 294 ? 21.356 -3.601 -17.870 1.00 96.44 294 VAL A C 1
ATOM 2326 O O . VAL A 1 294 ? 21.028 -2.439 -17.679 1.00 96.44 294 VAL A O 1
ATOM 2329 N N . THR A 1 295 ? 22.419 -4.148 -17.293 1.00 95.06 295 THR A N 1
ATOM 2330 C CA . THR A 1 295 ? 23.361 -3.404 -16.453 1.00 95.06 295 THR A CA 1
ATOM 2331 C C . THR A 1 295 ? 24.643 -3.171 -17.236 1.00 95.06 295 THR A C 1
ATOM 2333 O O . THR A 1 295 ? 25.212 -4.114 -17.782 1.00 95.06 295 THR A O 1
ATOM 2336 N N . ALA A 1 296 ? 25.116 -1.932 -17.279 1.00 92.81 296 ALA A N 1
ATOM 2337 C CA . ALA A 1 296 ? 26.428 -1.574 -17.792 1.00 92.81 296 ALA A CA 1
ATOM 2338 C C . ALA A 1 296 ? 27.300 -1.083 -16.633 1.00 92.81 296 ALA A C 1
ATOM 2340 O O . ALA A 1 296 ? 26.932 -0.131 -15.946 1.00 92.81 296 ALA A O 1
ATOM 2341 N N . ALA A 1 297 ? 28.444 -1.721 -16.413 1.00 90.31 297 ALA A N 1
ATOM 2342 C CA . ALA A 1 297 ? 29.410 -1.340 -15.392 1.00 90.31 297 ALA A CA 1
ATOM 2343 C C . ALA A 1 297 ? 30.749 -0.985 -16.036 1.00 90.31 297 ALA A C 1
ATOM 2345 O O . ALA A 1 297 ? 31.170 -1.631 -16.993 1.00 90.31 297 ALA A O 1
ATOM 2346 N N . PHE A 1 298 ? 31.413 0.048 -15.527 1.00 84.50 298 PHE A N 1
ATOM 2347 C CA . PHE A 1 298 ? 32.781 0.357 -15.914 1.00 84.50 298 PHE A CA 1
ATOM 2348 C C . PHE A 1 298 ? 33.759 -0.452 -15.057 1.00 84.50 298 PHE A C 1
ATOM 2350 O O . PHE A 1 298 ? 33.790 -0.306 -13.835 1.00 84.50 298 PHE A O 1
ATOM 2357 N N . GLU A 1 299 ? 34.578 -1.272 -15.708 1.00 83.50 299 GLU A N 1
ATOM 2358 C CA . GLU A 1 299 ? 35.663 -2.026 -15.091 1.00 83.50 299 GLU A CA 1
ATOM 2359 C C . GLU A 1 299 ? 37.024 -1.493 -15.582 1.00 83.50 299 GLU A C 1
ATOM 2361 O O . GLU A 1 299 ? 37.218 -1.358 -16.794 1.00 83.50 299 GLU A O 1
ATOM 2366 N N . PRO A 1 300 ? 37.993 -1.207 -14.685 1.00 80.62 300 PRO A N 1
ATOM 2367 C CA . PRO A 1 300 ? 39.269 -0.579 -15.051 1.00 80.62 300 PRO A CA 1
ATOM 2368 C C . PRO A 1 300 ? 40.076 -1.311 -16.133 1.00 80.62 300 PRO A C 1
ATOM 2370 O O . PRO A 1 300 ? 40.782 -0.665 -16.903 1.00 80.62 300 PRO A O 1
ATOM 2373 N N . GLU A 1 301 ? 39.974 -2.641 -16.201 1.00 84.50 301 GLU A N 1
ATOM 2374 C CA . GLU A 1 301 ? 40.745 -3.474 -17.136 1.00 84.50 301 GLU A CA 1
ATOM 2375 C C . GLU A 1 301 ? 39.953 -3.891 -18.384 1.00 84.50 301 GLU A C 1
ATOM 2377 O O . GLU A 1 301 ? 40.548 -4.146 -19.429 1.00 84.50 301 GLU A O 1
ATOM 2382 N N . GLN A 1 302 ? 38.619 -3.949 -18.297 1.00 80.19 302 GLN A N 1
ATOM 2383 C CA . GLN A 1 302 ? 37.749 -4.456 -19.371 1.00 80.19 302 GLN A CA 1
ATOM 2384 C C . GLN A 1 302 ? 36.928 -3.361 -20.068 1.00 80.19 302 GLN A C 1
ATOM 2386 O O . GLN A 1 302 ? 36.277 -3.620 -21.082 1.00 80.19 302 GLN A O 1
ATOM 2391 N N . GLY A 1 303 ? 36.961 -2.125 -19.565 1.00 85.12 303 GLY A N 1
ATOM 2392 C CA . GLY A 1 303 ? 36.105 -1.051 -20.051 1.00 85.12 303 GLY A CA 1
ATOM 2393 C C . GLY A 1 303 ? 34.652 -1.264 -19.624 1.00 85.12 303 GLY A C 1
ATOM 2394 O O . GLY A 1 303 ? 34.380 -1.666 -18.498 1.00 85.12 303 GLY A O 1
ATOM 2395 N N . VAL A 1 304 ? 33.690 -0.956 -20.497 1.00 86.31 304 VAL A N 1
ATOM 2396 C CA . VAL A 1 304 ? 32.264 -1.104 -20.162 1.00 86.31 304 VAL A CA 1
ATOM 2397 C C . VAL A 1 304 ? 31.816 -2.551 -20.364 1.00 86.31 304 VAL A C 1
ATOM 2399 O O . VAL A 1 304 ? 31.676 -3.008 -21.499 1.00 86.31 304 VAL A O 1
ATOM 2402 N N . VAL A 1 305 ? 31.513 -3.240 -19.267 1.00 91.50 305 VAL A N 1
ATOM 2403 C CA . VAL A 1 305 ? 30.939 -4.588 -19.251 1.00 91.50 305 VAL A CA 1
ATOM 2404 C C . VAL A 1 305 ? 29.417 -4.487 -19.197 1.00 91.50 305 VAL A C 1
ATOM 2406 O O . VAL A 1 305 ? 28.862 -3.795 -18.344 1.00 91.50 305 VAL A O 1
ATOM 2409 N N . LYS A 1 306 ? 28.723 -5.169 -20.118 1.00 92.06 306 LYS A N 1
ATOM 2410 C CA . LYS A 1 306 ? 27.254 -5.225 -20.161 1.00 92.06 306 LYS A CA 1
ATOM 2411 C C . LYS A 1 306 ? 26.754 -6.618 -19.801 1.00 92.06 306 LYS A C 1
ATOM 2413 O O . LYS A 1 306 ? 27.124 -7.590 -20.452 1.00 92.06 306 LYS A O 1
ATOM 2418 N N . ALA A 1 307 ? 25.857 -6.693 -18.829 1.00 92.94 307 ALA A N 1
ATOM 2419 C CA . ALA A 1 307 ? 25.120 -7.899 -18.480 1.00 92.94 307 ALA A CA 1
ATOM 2420 C C . ALA A 1 307 ? 23.630 -7.681 -18.766 1.00 92.94 307 ALA A C 1
ATOM 2422 O O . ALA A 1 307 ? 23.085 -6.638 -18.419 1.00 92.94 307 ALA A O 1
ATOM 2423 N N . SER A 1 308 ? 22.968 -8.655 -19.395 1.00 93.69 308 SER A N 1
ATOM 2424 C CA . SER A 1 308 ? 21.526 -8.612 -19.674 1.00 93.69 308 SER A CA 1
ATOM 2425 C C . SER A 1 308 ? 20.847 -9.822 -19.055 1.00 93.69 308 SER A C 1
ATOM 2427 O O . SER A 1 308 ? 21.325 -10.946 -19.203 1.00 93.69 308 SER A O 1
ATOM 2429 N N . GLN A 1 309 ? 19.713 -9.599 -18.407 1.00 94.50 309 GLN A N 1
ATOM 2430 C CA . GLN A 1 309 ? 18.811 -10.644 -17.940 1.00 94.50 309 GLN A CA 1
ATOM 2431 C C . GLN A 1 309 ? 17.459 -10.441 -18.602 1.00 94.50 309 GLN A C 1
ATOM 2433 O O . GLN A 1 309 ? 16.879 -9.363 -18.490 1.00 94.50 309 GLN A O 1
ATOM 2438 N N . ASN A 1 310 ? 16.962 -11.468 -19.289 1.00 95.62 310 ASN A N 1
ATOM 2439 C CA . ASN A 1 310 ? 15.716 -11.382 -20.039 1.00 95.62 310 ASN A CA 1
ATOM 2440 C C . ASN A 1 310 ? 14.750 -12.462 -19.556 1.00 95.62 310 ASN A C 1
ATOM 2442 O O . ASN A 1 310 ? 15.109 -13.636 -19.474 1.00 95.62 310 ASN A O 1
ATOM 2446 N N . THR A 1 311 ? 13.511 -12.073 -19.295 1.00 96.00 311 THR A N 1
ATOM 2447 C CA . THR A 1 311 ? 12.422 -12.953 -18.885 1.00 96.00 311 THR A CA 1
ATOM 2448 C C . THR A 1 311 ? 11.279 -12.842 -19.884 1.00 96.00 311 THR A C 1
ATOM 2450 O O . THR A 1 311 ? 10.887 -11.756 -20.305 1.00 96.00 311 THR A O 1
ATOM 2453 N N . HIS A 1 312 ? 10.759 -13.991 -20.303 1.00 95.19 312 HIS A N 1
ATOM 2454 C CA . HIS A 1 312 ? 9.633 -14.071 -21.223 1.00 95.19 312 HIS A CA 1
ATOM 2455 C C . HIS A 1 312 ? 8.680 -15.131 -20.701 1.00 95.19 312 HIS A C 1
ATOM 2457 O O . HIS A 1 312 ? 9.074 -16.284 -20.530 1.00 95.19 312 HIS A O 1
ATOM 2463 N N . THR A 1 313 ? 7.429 -14.750 -20.484 1.00 97.38 313 THR A N 1
ATOM 2464 C CA . THR A 1 313 ? 6.394 -15.674 -20.026 1.00 97.38 313 THR A CA 1
ATOM 2465 C C . THR A 1 313 ? 5.191 -15.536 -20.930 1.00 97.38 313 THR A C 1
ATOM 2467 O O . THR A 1 313 ? 4.650 -14.445 -21.082 1.00 97.38 313 THR A O 1
ATOM 2470 N N . VAL A 1 314 ? 4.752 -16.648 -21.511 1.00 97.56 314 VAL A N 1
ATOM 2471 C CA . VAL A 1 314 ? 3.505 -16.721 -22.270 1.00 97.56 314 VAL A CA 1
ATOM 2472 C C . VAL A 1 314 ? 2.620 -17.746 -21.589 1.00 97.56 314 VAL A C 1
ATOM 2474 O O . VAL A 1 314 ? 2.934 -18.934 -21.574 1.00 97.56 314 VAL A O 1
ATOM 2477 N N . LEU A 1 315 ? 1.520 -17.280 -21.015 1.00 97.06 315 LEU A N 1
ATOM 2478 C CA . LEU A 1 315 ? 0.491 -18.116 -20.430 1.00 97.06 315 LEU A CA 1
ATOM 2479 C C . LEU A 1 315 ? -0.752 -18.047 -21.306 1.00 97.06 315 LEU A C 1
ATOM 2481 O O . LEU A 1 315 ? -1.308 -16.979 -21.548 1.00 97.06 315 LEU A O 1
ATOM 2485 N N . PHE A 1 316 ? -1.204 -19.209 -21.753 1.00 96.94 316 PHE A N 1
ATOM 2486 C CA . PHE A 1 316 ? -2.481 -19.365 -22.421 1.00 96.94 316 PHE A CA 1
ATOM 2487 C C . PHE A 1 316 ? -3.339 -20.319 -21.601 1.00 96.94 316 PHE A C 1
ATOM 2489 O O . PHE A 1 316 ? -2.896 -21.409 -21.241 1.00 96.94 316 PHE A O 1
ATOM 2496 N N . SER A 1 317 ? -4.560 -19.903 -21.290 1.00 95.62 317 SER A N 1
ATOM 2497 C CA . SER A 1 317 ? -5.511 -20.714 -20.539 1.00 95.62 317 SER A CA 1
ATOM 2498 C C . SER A 1 317 ? -6.856 -20.741 -21.244 1.00 95.62 317 SER A C 1
ATOM 2500 O O . SER A 1 317 ? -7.289 -19.743 -21.815 1.00 95.62 317 SER A O 1
ATOM 2502 N N . ILE A 1 318 ? -7.515 -21.897 -21.199 1.00 95.62 318 ILE A N 1
ATOM 2503 C CA . ILE A 1 318 ? -8.889 -22.087 -21.654 1.00 95.62 318 ILE A CA 1
ATOM 2504 C C . ILE A 1 318 ? -9.680 -22.628 -20.469 1.00 95.62 318 ILE A C 1
ATOM 2506 O O . ILE A 1 318 ? -9.240 -23.556 -19.792 1.00 95.62 318 ILE A O 1
ATOM 2510 N N . ARG A 1 319 ? -10.855 -22.060 -20.227 1.00 94.31 319 ARG A N 1
ATOM 2511 C CA . ARG A 1 319 ? -11.777 -22.470 -19.176 1.00 94.31 319 ARG A CA 1
ATOM 2512 C C . ARG A 1 319 ? -13.115 -22.846 -19.793 1.00 94.31 319 ARG A C 1
ATOM 2514 O O . ARG A 1 319 ? -13.676 -22.074 -20.566 1.00 94.31 319 ARG A O 1
ATOM 2521 N N . TYR A 1 320 ? -13.622 -24.014 -19.409 1.00 93.19 320 TYR A N 1
ATOM 2522 C CA . TYR A 1 320 ? -15.003 -24.418 -19.638 1.00 93.19 320 TYR A CA 1
ATOM 2523 C C . TYR A 1 320 ? -15.769 -24.376 -18.318 1.00 93.19 320 TYR A C 1
ATOM 2525 O O . TYR A 1 320 ? -15.308 -24.942 -17.328 1.00 93.19 320 TYR A O 1
ATOM 2533 N N . GLU A 1 321 ? -16.932 -23.734 -18.303 1.00 86.56 321 GLU A N 1
ATOM 2534 C CA . GLU A 1 321 ? -17.778 -23.632 -17.117 1.00 86.56 321 GLU A CA 1
ATOM 2535 C C . GLU A 1 321 ? -19.211 -24.068 -17.433 1.00 86.56 321 GLU A C 1
ATOM 2537 O O . GLU A 1 321 ? -19.856 -23.573 -18.364 1.00 86.56 321 GLU A O 1
ATOM 2542 N N . LYS A 1 322 ? -19.712 -25.029 -16.652 1.00 86.88 322 LYS A N 1
ATOM 2543 C CA . LYS A 1 322 ? -21.065 -25.574 -16.774 1.00 86.88 322 LYS A CA 1
ATOM 2544 C C . LYS A 1 322 ? -21.717 -25.598 -15.398 1.00 86.88 322 LYS A C 1
ATOM 2546 O O . LYS A 1 322 ? -21.348 -26.407 -14.555 1.00 86.88 322 LYS A O 1
ATOM 2551 N N . GLY A 1 323 ? -22.707 -24.737 -15.196 1.00 73.88 323 GLY A N 1
ATOM 2552 C CA . GLY A 1 323 ? -23.601 -24.819 -14.045 1.00 73.88 323 GLY A CA 1
ATOM 2553 C C . GLY A 1 323 ? -24.676 -25.885 -14.269 1.00 73.88 323 GLY A C 1
ATOM 2554 O O . GLY A 1 323 ? -25.257 -25.966 -15.353 1.00 73.88 323 GLY A O 1
ATOM 2555 N N . GLY A 1 324 ? -24.934 -26.705 -13.253 1.00 68.81 324 GLY A N 1
ATOM 2556 C CA . GLY A 1 324 ? -26.054 -27.642 -13.192 1.00 68.81 324 GLY A CA 1
ATOM 2557 C C . GLY A 1 324 ? -26.749 -27.518 -11.838 1.00 68.81 324 GLY A C 1
ATOM 2558 O O . GLY A 1 324 ? -26.084 -27.355 -10.821 1.00 68.81 324 GLY A O 1
ATOM 2559 N N . GLY A 1 325 ? -28.078 -27.558 -11.845 1.00 58.50 325 GLY A N 1
ATOM 2560 C CA . GLY A 1 325 ? -28.928 -27.296 -10.684 1.00 58.50 325 GLY A CA 1
ATOM 2561 C C . GLY A 1 325 ? -30.097 -26.406 -11.093 1.00 58.50 325 GLY A C 1
ATOM 2562 O O . GLY A 1 325 ? -29.928 -25.475 -11.880 1.00 58.50 325 GLY A O 1
ATOM 2563 N N . GLN A 1 326 ? -31.301 -26.715 -10.615 1.00 55.50 326 GLN A N 1
ATOM 2564 C CA . GLN A 1 326 ? -32.416 -25.786 -10.759 1.00 55.50 326 GLN A CA 1
ATOM 2565 C C . GLN A 1 326 ? -32.182 -24.665 -9.749 1.00 55.50 326 GLN A C 1
ATOM 2567 O O . GLN A 1 326 ? -32.029 -24.927 -8.558 1.00 55.50 326 GLN A O 1
ATOM 2572 N N . SER A 1 327 ? -32.113 -23.420 -10.223 1.00 55.94 327 SER A N 1
ATOM 2573 C CA . SER A 1 327 ? -32.300 -22.275 -9.333 1.00 55.94 327 SER A CA 1
ATOM 2574 C C . SER A 1 327 ? -33.591 -22.530 -8.555 1.00 55.94 327 SER A C 1
ATOM 2576 O O . SER A 1 327 ? -34.583 -22.915 -9.180 1.00 55.94 327 SER A O 1
ATOM 2578 N N . LEU A 1 328 ? -33.561 -22.402 -7.221 1.00 57.91 328 LEU A N 1
ATOM 2579 C CA . LEU A 1 328 ? -34.772 -22.476 -6.406 1.00 57.91 328 LEU A CA 1
ATOM 2580 C C . LEU A 1 328 ? -35.746 -21.458 -6.987 1.00 57.91 328 LEU A C 1
ATOM 2582 O O . LEU A 1 328 ? -35.537 -20.250 -6.827 1.00 57.91 328 LEU A O 1
ATOM 2586 N N . GLN A 1 329 ? -36.745 -21.948 -7.728 1.00 75.44 329 GLN A N 1
ATOM 2587 C CA . GLN A 1 329 ? -37.758 -21.074 -8.291 1.00 75.44 329 GLN A CA 1
ATOM 2588 C C . GLN A 1 329 ? -38.357 -20.314 -7.114 1.00 75.44 329 GLN A C 1
ATOM 2590 O O . GLN A 1 329 ? -38.698 -20.957 -6.116 1.00 75.44 329 GLN A O 1
ATOM 2595 N N . PRO A 1 330 ? -38.404 -18.975 -7.179 1.00 81.50 330 PRO A N 1
ATOM 2596 C CA . PRO A 1 330 ? -38.971 -18.212 -6.089 1.00 81.50 330 PRO A CA 1
ATOM 2597 C C . PRO A 1 330 ? -40.393 -18.709 -5.821 1.00 81.50 330 PRO A C 1
ATOM 2599 O O . PRO A 1 330 ? -41.150 -18.976 -6.755 1.00 81.50 330 PRO A O 1
ATOM 2602 N N . ILE A 1 331 ? -40.715 -18.906 -4.551 1.00 85.75 331 ILE A N 1
ATOM 2603 C CA . ILE A 1 331 ? -42.040 -19.307 -4.080 1.00 85.75 331 ILE A CA 1
ATOM 2604 C C . ILE A 1 331 ? -42.834 -18.070 -3.636 1.00 85.75 331 ILE A C 1
ATOM 2606 O O . ILE A 1 331 ? -42.299 -16.959 -3.593 1.00 85.75 331 ILE A O 1
ATOM 2610 N N . GLY A 1 332 ? -44.121 -18.244 -3.340 1.00 81.75 332 GLY A N 1
ATOM 2611 C CA . GLY A 1 332 ? -45.030 -17.147 -2.998 1.00 81.75 332 GLY A CA 1
ATOM 2612 C C . GLY A 1 332 ? -45.687 -16.483 -4.213 1.00 81.75 332 GLY A C 1
ATOM 2613 O O . GLY A 1 332 ? -45.478 -16.858 -5.370 1.00 81.75 332 GLY A O 1
ATOM 2614 N N . ALA A 1 333 ? -46.544 -15.501 -3.957 1.00 81.25 333 ALA A N 1
ATOM 2615 C CA . ALA A 1 333 ? -47.316 -14.799 -4.967 1.00 81.25 333 ALA A CA 1
ATOM 2616 C C . ALA A 1 333 ? -46.406 -13.956 -5.874 1.00 81.25 333 ALA A C 1
ATOM 2618 O O . ALA A 1 333 ? -45.886 -12.916 -5.478 1.00 81.25 333 ALA A O 1
ATOM 2619 N N . ASN A 1 334 ? -46.261 -14.361 -7.136 1.00 78.38 334 ASN A N 1
ATOM 2620 C CA . ASN A 1 334 ? -45.591 -13.539 -8.138 1.00 78.38 334 ASN A CA 1
ATOM 2621 C C . ASN A 1 334 ? -46.488 -12.350 -8.524 1.00 78.38 334 ASN A C 1
ATOM 2623 O O . ASN A 1 334 ? -47.470 -12.507 -9.251 1.00 78.38 334 ASN A O 1
ATOM 2627 N N . ARG A 1 335 ? -46.146 -11.151 -8.045 1.00 74.94 335 ARG A N 1
ATOM 2628 C CA . ARG A 1 335 ? -46.875 -9.901 -8.328 1.00 74.94 335 ARG A CA 1
ATOM 2629 C C . ARG A 1 335 ? -46.333 -9.137 -9.548 1.00 74.94 335 ARG A C 1
ATOM 2631 O O . ARG A 1 335 ? -46.611 -7.953 -9.703 1.00 74.94 335 ARG A O 1
ATOM 2638 N N . GLY A 1 336 ? -45.563 -9.795 -10.420 1.00 64.50 336 GLY A N 1
ATOM 2639 C CA . GLY A 1 336 ? -44.984 -9.190 -11.627 1.00 64.50 336 GLY A CA 1
ATOM 2640 C C . GLY A 1 336 ? -43.692 -8.400 -11.387 1.00 64.50 336 GLY A C 1
ATOM 2641 O O . GLY A 1 336 ? -43.208 -7.726 -12.297 1.00 64.50 336 GLY A O 1
ATOM 2642 N N . LEU A 1 337 ? -43.121 -8.484 -10.183 1.00 68.00 337 LEU A N 1
ATOM 2643 C CA . LEU A 1 337 ? -41.818 -7.916 -9.850 1.00 68.00 337 LEU A CA 1
ATOM 2644 C C . LEU A 1 337 ? -40.725 -8.961 -10.117 1.00 68.00 337 LEU A C 1
ATOM 2646 O O . LEU A 1 337 ? -40.781 -10.089 -9.634 1.00 68.00 337 LEU A O 1
ATOM 2650 N N . ASN A 1 338 ? -39.725 -8.594 -10.921 1.00 73.56 338 ASN A N 1
ATOM 2651 C CA . ASN A 1 338 ? -38.618 -9.488 -11.258 1.00 73.56 338 ASN A CA 1
ATOM 2652 C C . ASN A 1 338 ? -37.578 -9.487 -10.131 1.00 73.56 338 ASN A C 1
ATOM 2654 O O . ASN A 1 338 ? -36.916 -8.475 -9.895 1.00 73.56 338 ASN A O 1
ATOM 2658 N N . GLY A 1 339 ? -37.407 -10.628 -9.464 1.00 80.62 339 GLY A N 1
ATOM 2659 C CA . GLY A 1 339 ? -36.434 -10.787 -8.389 1.00 80.62 339 GLY A CA 1
ATOM 2660 C C . GLY A 1 339 ? -36.840 -11.832 -7.361 1.00 80.62 339 GLY A C 1
ATOM 2661 O O . GLY A 1 339 ? -37.980 -12.287 -7.349 1.00 80.62 339 GLY A O 1
ATOM 2662 N N . SER A 1 340 ? -35.904 -12.173 -6.478 1.00 87.50 340 SER A N 1
ATOM 2663 C CA . SER A 1 340 ? -36.202 -12.909 -5.253 1.00 87.50 340 SER A CA 1
ATOM 2664 C C . SER A 1 340 ? -35.403 -12.382 -4.067 1.00 87.50 340 SER A C 1
ATOM 2666 O O . SER A 1 340 ? -34.340 -11.775 -4.238 1.00 87.50 340 SER A O 1
ATOM 2668 N N . GLY A 1 341 ? -35.951 -12.594 -2.878 1.00 89.19 341 GLY A N 1
ATOM 2669 C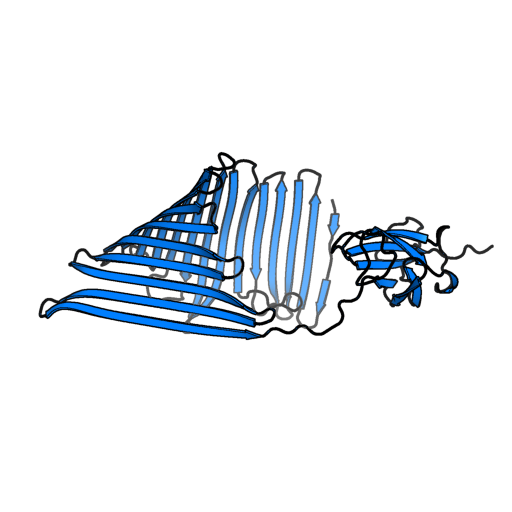 CA . GLY A 1 341 ? -35.290 -12.432 -1.587 1.00 89.19 341 GLY A CA 1
ATOM 2670 C C . GLY A 1 341 ? -35.515 -13.677 -0.731 1.00 89.19 341 GLY A C 1
ATOM 2671 O O . GLY A 1 341 ? -35.854 -14.742 -1.251 1.00 89.19 341 GLY A O 1
ATOM 2672 N N . SER A 1 342 ? -35.346 -13.544 0.578 1.00 92.88 342 SER A N 1
ATOM 2673 C CA . SER A 1 342 ? -35.653 -14.600 1.549 1.00 92.88 342 SER A CA 1
ATOM 2674 C C . SER A 1 342 ? -36.463 -14.042 2.715 1.00 92.88 342 SER A C 1
ATOM 2676 O O . SER A 1 342 ? -36.419 -12.839 2.973 1.00 92.88 342 SER A O 1
ATOM 2678 N N . ILE A 1 343 ? -37.198 -14.905 3.412 1.00 94.69 343 ILE A N 1
ATOM 2679 C CA . ILE A 1 343 ? -37.889 -14.571 4.662 1.00 94.69 343 ILE A CA 1
ATOM 2680 C C . ILE A 1 343 ? -37.309 -15.459 5.752 1.00 94.69 343 ILE A C 1
ATOM 2682 O O . ILE A 1 343 ? -37.328 -16.679 5.612 1.00 94.69 343 ILE A O 1
ATOM 2686 N N . LYS A 1 344 ? -36.831 -14.860 6.839 1.00 95.81 344 LYS A N 1
ATOM 2687 C CA . LYS A 1 344 ? -36.499 -15.568 8.076 1.00 95.81 344 LYS A CA 1
ATOM 2688 C C . LYS A 1 344 ? -37.442 -15.080 9.165 1.00 95.81 344 LYS A C 1
ATOM 2690 O O . LYS A 1 344 ? -37.621 -13.875 9.308 1.00 95.81 344 LYS A O 1
ATOM 2695 N N . GLY A 1 345 ? -38.024 -15.994 9.927 1.00 92.69 345 GLY A N 1
ATOM 2696 C CA . GLY A 1 345 ? -38.888 -15.615 11.032 1.00 92.69 345 GLY A CA 1
ATOM 2697 C C . GLY A 1 345 ? -38.642 -16.401 12.302 1.00 92.69 345 GLY A C 1
ATOM 2698 O O . GLY A 1 345 ? -37.936 -17.412 12.292 1.00 92.69 345 GLY A O 1
ATOM 2699 N N . LEU A 1 346 ? -39.201 -15.884 13.390 1.00 91.88 346 LEU A N 1
ATOM 2700 C CA . LEU A 1 346 ? -39.083 -16.428 14.734 1.00 91.88 346 LEU A CA 1
ATOM 2701 C C . LEU A 1 346 ? -40.432 -16.342 15.451 1.00 91.88 346 LEU A C 1
ATOM 2703 O O . LEU A 1 346 ? -41.042 -15.275 15.463 1.00 91.88 346 LEU A O 1
ATOM 2707 N N . ILE A 1 347 ? -40.853 -17.434 16.084 1.00 89.88 347 ILE A N 1
ATOM 2708 C CA . ILE A 1 347 ? -42.029 -17.480 16.961 1.00 89.88 347 ILE A CA 1
ATOM 2709 C C . ILE A 1 347 ? -41.556 -17.657 18.407 1.00 89.88 347 ILE A C 1
ATOM 2711 O O . ILE A 1 347 ? -40.733 -18.535 18.702 1.00 89.88 347 ILE A O 1
ATOM 2715 N N . TYR A 1 348 ? -42.033 -16.800 19.308 1.00 87.06 348 TYR A N 1
ATOM 2716 C CA . TYR A 1 348 ? -41.580 -16.764 20.698 1.00 87.06 348 TYR A CA 1
ATOM 2717 C C . TYR A 1 348 ? -42.714 -16.503 21.687 1.00 87.06 348 TYR A C 1
ATOM 2719 O O . TYR A 1 348 ? -43.767 -15.993 21.312 1.00 87.06 348 TYR A O 1
ATOM 2727 N N . PHE A 1 349 ? -42.490 -16.886 22.942 1.00 84.94 349 PHE A N 1
ATOM 2728 C CA . PHE A 1 349 ? -43.427 -16.681 24.039 1.00 84.94 349 PHE A CA 1
ATOM 2729 C C . PHE A 1 349 ? -43.177 -15.326 24.704 1.00 84.94 349 PHE A C 1
ATOM 2731 O O . PHE A 1 349 ? -42.126 -15.118 25.303 1.00 84.94 349 PHE A O 1
ATOM 2738 N N . ASP A 1 350 ? -44.133 -14.416 24.570 1.00 80.44 350 ASP A N 1
ATOM 2739 C CA . ASP A 1 350 ? -44.120 -13.076 25.149 1.00 80.44 350 ASP A CA 1
ATOM 2740 C C . ASP A 1 350 ? -44.761 -13.109 26.548 1.00 80.44 350 ASP A C 1
ATOM 2742 O O . ASP A 1 350 ? -45.952 -12.848 26.738 1.00 80.44 350 ASP A O 1
ATOM 2746 N N . GLU A 1 351 ? -43.956 -13.489 27.542 1.00 76.88 351 GLU A N 1
ATOM 2747 C CA . GLU A 1 351 ? -44.391 -13.654 28.937 1.00 76.88 351 GLU A CA 1
ATOM 2748 C C . GLU A 1 351 ? -44.934 -12.362 29.560 1.00 76.88 351 GLU A C 1
ATOM 2750 O O . GLU A 1 351 ? -45.789 -12.402 30.447 1.00 76.88 351 GLU A O 1
ATOM 2755 N N . ASN A 1 352 ? -44.420 -11.209 29.132 1.00 78.75 352 ASN A N 1
ATOM 2756 C CA . ASN A 1 352 ? -44.724 -9.916 29.740 1.00 78.75 352 ASN A CA 1
ATOM 2757 C C . ASN A 1 352 ? -45.694 -9.061 28.894 1.00 78.75 352 ASN A C 1
ATOM 2759 O O . ASN A 1 352 ? -46.098 -7.985 29.349 1.00 78.75 352 ASN A O 1
ATOM 2763 N N . ARG A 1 353 ? -46.102 -9.570 27.721 1.00 79.00 353 ARG A N 1
ATOM 2764 C CA . ARG A 1 353 ? -47.033 -8.966 26.756 1.00 79.00 353 ARG A CA 1
ATOM 2765 C C . ARG A 1 353 ? -46.569 -7.594 26.249 1.00 79.00 353 ARG A C 1
ATOM 2767 O O . ARG A 1 353 ? -47.393 -6.694 26.059 1.00 79.00 353 ARG A O 1
ATOM 2774 N N . ASP A 1 354 ? -45.259 -7.399 26.079 1.00 77.19 354 ASP A N 1
ATOM 2775 C CA . ASP A 1 354 ? -44.672 -6.132 25.618 1.00 77.19 354 ASP A CA 1
ATOM 2776 C C . ASP A 1 354 ? -44.416 -6.076 24.098 1.00 77.19 354 ASP A C 1
ATOM 2778 O O . ASP A 1 354 ? -44.148 -4.995 23.557 1.00 77.19 354 ASP A O 1
ATOM 2782 N N . GLY A 1 355 ? -44.554 -7.206 23.394 1.00 75.06 355 GLY A N 1
ATOM 2783 C CA . GLY A 1 355 ? -44.342 -7.334 21.954 1.00 75.06 355 GLY A CA 1
ATOM 2784 C C . GLY A 1 355 ? -42.880 -7.182 21.517 1.00 75.06 355 GLY A C 1
ATOM 2785 O O . GLY A 1 355 ? -42.614 -7.032 20.323 1.00 75.06 355 GLY A O 1
ATOM 2786 N N . ILE A 1 356 ? -41.926 -7.190 22.452 1.00 79.62 356 ILE A N 1
ATOM 2787 C CA . ILE A 1 356 ? -40.492 -7.031 22.214 1.00 79.62 356 ILE A CA 1
ATOM 2788 C C . ILE A 1 356 ? -39.766 -8.264 22.725 1.00 79.62 356 ILE A C 1
ATOM 2790 O O . ILE A 1 356 ? -39.655 -8.501 23.919 1.00 79.62 356 ILE A O 1
ATOM 2794 N N . ARG A 1 357 ? -39.124 -8.980 21.806 1.00 79.44 357 ARG A N 1
ATOM 2795 C CA . ARG A 1 357 ? -38.366 -10.177 22.150 1.00 79.44 357 ARG A CA 1
ATOM 2796 C C . ARG A 1 357 ? -37.283 -9.928 23.207 1.00 79.44 357 ARG A C 1
ATOM 2798 O O . ARG A 1 357 ? -36.328 -9.174 22.980 1.00 79.44 357 ARG A O 1
ATOM 2805 N N . GLN A 1 358 ? -37.338 -10.689 24.293 1.00 80.38 358 GLN A N 1
ATOM 2806 C CA . GLN A 1 358 ? -36.338 -10.728 25.355 1.00 80.38 358 GLN A CA 1
ATOM 2807 C C . GLN A 1 358 ? -35.496 -12.014 25.298 1.00 80.38 358 GLN A C 1
ATOM 2809 O O . GLN A 1 358 ? -35.829 -13.022 24.664 1.00 80.38 358 GLN A O 1
ATOM 2814 N N . ALA A 1 359 ? -34.316 -11.969 25.921 1.00 73.25 359 ALA A N 1
ATOM 2815 C CA . ALA A 1 359 ? -33.368 -13.085 25.893 1.00 73.25 359 ALA A CA 1
ATOM 2816 C C . ALA A 1 359 ? -33.831 -14.292 26.730 1.00 73.25 359 ALA A C 1
ATOM 2818 O O . ALA A 1 359 ? -33.429 -15.414 26.430 1.00 73.25 359 ALA A O 1
ATOM 2819 N N . SER A 1 360 ? -34.659 -14.058 27.751 1.00 75.25 360 SER A N 1
ATOM 2820 C CA . SER A 1 360 ? -35.210 -15.079 28.651 1.00 75.25 360 SER A CA 1
ATOM 2821 C C . SER A 1 360 ? -36.445 -15.793 28.103 1.00 75.25 360 SER A C 1
ATOM 2823 O O . SER A 1 360 ? -36.837 -16.809 28.662 1.00 75.25 360 SER A O 1
ATOM 2825 N N . GLU A 1 361 ? -37.041 -15.290 27.023 1.00 80.12 361 GLU A N 1
ATOM 2826 C CA . GLU A 1 361 ? -38.297 -15.809 26.483 1.00 80.12 361 GLU A CA 1
ATOM 2827 C C . GLU A 1 361 ? -38.128 -17.140 25.753 1.00 80.12 361 GLU A C 1
ATOM 2829 O O . GLU A 1 361 ? -37.230 -17.322 24.913 1.00 80.12 361 GLU A O 1
ATOM 2834 N N . GLN A 1 362 ? -39.047 -18.057 26.054 1.00 78.44 362 GLN A N 1
ATOM 2835 C CA . GLN A 1 362 ? -39.109 -19.380 25.457 1.00 78.44 362 GLN A CA 1
ATOM 2836 C C . GLN A 1 362 ? -39.458 -19.311 23.959 1.00 78.44 362 GLN A C 1
ATOM 2838 O O . GLN A 1 362 ? -40.048 -18.354 23.455 1.00 78.44 362 GLN A O 1
ATOM 2843 N N . ARG A 1 363 ? -39.043 -20.338 23.215 1.00 82.88 363 ARG A N 1
ATOM 2844 C CA . ARG A 1 363 ? -39.245 -20.455 21.766 1.00 82.88 363 ARG A CA 1
ATOM 2845 C C . ARG A 1 363 ? -40.307 -21.501 21.450 1.00 82.88 363 ARG A C 1
ATOM 2847 O O . ARG A 1 363 ? -40.410 -22.497 22.164 1.00 82.88 363 ARG A O 1
ATOM 2854 N N . ALA A 1 364 ? -41.060 -21.281 20.373 1.00 80.81 364 ALA A N 1
ATOM 2855 C CA . ALA A 1 364 ? -42.110 -22.199 19.941 1.00 80.81 364 ALA A CA 1
ATOM 2856 C C . ALA A 1 364 ? -41.580 -23.170 18.870 1.00 80.81 364 ALA A C 1
ATOM 2858 O O . ALA A 1 364 ? -41.418 -22.800 17.707 1.00 80.81 364 ALA A O 1
ATOM 2859 N N . ASP A 1 365 ? -41.283 -24.405 19.274 1.00 86.50 365 ASP A N 1
ATOM 2860 C CA . ASP A 1 365 ? -40.828 -25.490 18.391 1.00 86.50 365 ASP A CA 1
ATOM 2861 C C . ASP A 1 365 ? -42.000 -26.184 17.682 1.00 86.50 365 ASP A C 1
ATOM 2863 O O . ASP A 1 365 ? -43.083 -26.304 18.251 1.00 86.50 365 ASP A O 1
ATOM 2867 N N . GLY A 1 366 ? -41.771 -26.684 16.465 1.00 84.88 366 GLY A N 1
ATOM 2868 C CA . GLY A 1 366 ? -42.718 -27.540 15.747 1.00 84.88 366 GLY A CA 1
ATOM 2869 C C . GLY A 1 366 ? -43.968 -26.851 15.188 1.00 84.88 366 GLY A C 1
ATOM 2870 O O . GLY A 1 366 ? -44.900 -27.548 14.796 1.00 84.88 366 GLY A O 1
ATOM 2871 N N . VAL A 1 367 ? -43.991 -25.520 15.116 1.00 87.06 367 VAL A N 1
ATOM 2872 C CA . VAL A 1 367 ? -45.135 -24.721 14.650 1.00 87.06 367 VAL A CA 1
ATOM 2873 C C . VAL A 1 367 ? -45.158 -24.653 13.126 1.00 87.06 367 VAL A C 1
ATOM 2875 O O . VAL A 1 367 ? -44.148 -24.322 12.500 1.00 87.06 367 VAL A O 1
ATOM 2878 N N . GLU A 1 368 ? -46.311 -24.922 12.517 1.00 89.19 368 GLU A N 1
ATOM 2879 C CA . GLU A 1 368 ? -46.522 -24.794 11.078 1.00 89.19 368 GLU A CA 1
ATOM 2880 C C . GLU A 1 368 ? -46.775 -23.336 10.664 1.00 89.19 368 GLU A C 1
ATOM 2882 O O . GLU A 1 368 ? -47.628 -22.629 11.204 1.00 89.19 368 GLU A O 1
ATOM 2887 N N . VAL A 1 369 ? -46.036 -22.894 9.646 1.00 90.88 369 VAL A N 1
ATOM 2888 C CA . VAL A 1 369 ? -46.061 -21.533 9.109 1.00 90.88 369 VAL A CA 1
ATOM 2889 C C . VAL A 1 369 ? -46.235 -21.578 7.595 1.00 90.88 369 VAL A C 1
ATOM 2891 O O . VAL A 1 369 ? -45.450 -22.203 6.883 1.00 90.88 369 VAL A O 1
ATOM 2894 N N . TYR A 1 370 ? -47.237 -20.878 7.076 1.00 91.81 370 TYR A N 1
ATOM 2895 C CA . TYR A 1 370 ? -47.608 -20.870 5.668 1.00 91.81 370 TYR A CA 1
ATOM 2896 C C . TYR A 1 370 ? -47.326 -19.511 5.024 1.00 91.81 370 TYR A C 1
ATOM 2898 O O . TYR A 1 370 ? -47.878 -18.491 5.417 1.00 91.81 370 TYR A O 1
ATOM 2906 N N . LEU A 1 371 ? -46.525 -19.489 3.964 1.00 92.81 371 LEU A N 1
ATOM 2907 C CA . LEU A 1 371 ? -46.343 -18.320 3.105 1.00 92.81 371 LEU A CA 1
ATOM 2908 C C . LEU A 1 371 ? -47.420 -18.295 2.010 1.00 92.81 371 LEU A C 1
ATOM 2910 O O . LEU A 1 371 ? -47.585 -19.266 1.257 1.00 92.81 371 LEU A O 1
ATOM 2914 N N . ASP A 1 372 ? -48.140 -17.175 1.924 1.00 90.56 372 ASP A N 1
ATOM 2915 C CA . ASP A 1 372 ? -49.255 -16.911 1.004 1.00 90.56 372 ASP A CA 1
ATOM 2916 C C . ASP A 1 372 ? -50.310 -18.038 0.988 1.00 90.56 372 ASP A C 1
ATOM 2918 O O . ASP A 1 372 ? -50.878 -18.376 -0.058 1.00 90.56 372 ASP A O 1
ATOM 2922 N N . GLY A 1 373 ? -50.512 -18.675 2.149 1.00 85.19 373 GLY A N 1
ATOM 2923 C CA . GLY A 1 373 ? -51.454 -19.777 2.360 1.00 85.19 373 GLY A CA 1
ATOM 2924 C C . GLY A 1 373 ? -51.125 -21.078 1.615 1.00 85.19 373 GLY A C 1
ATOM 2925 O O . GLY A 1 373 ? -51.990 -21.944 1.504 1.00 85.19 373 GLY A O 1
ATOM 2926 N N . LYS A 1 374 ? -49.920 -21.223 1.040 1.00 86.88 374 LYS A N 1
ATOM 2927 C CA . LYS A 1 374 ? -49.575 -22.373 0.175 1.00 86.88 374 LYS A CA 1
ATOM 2928 C C . LYS A 1 374 ? -48.254 -23.052 0.493 1.00 86.88 374 LYS A C 1
ATOM 2930 O O . LYS A 1 374 ? -48.123 -24.247 0.237 1.00 86.88 374 LYS A O 1
ATOM 2935 N N . HIS A 1 375 ? -47.261 -22.310 0.968 1.00 89.69 375 HIS A N 1
ATOM 2936 C CA . HIS A 1 375 ? -45.914 -22.840 1.160 1.00 89.69 375 HIS A CA 1
ATOM 2937 C C . HIS A 1 375 ? -45.628 -23.026 2.645 1.00 89.69 375 HIS A C 1
ATOM 2939 O O . HIS A 1 375 ? -45.546 -22.043 3.367 1.00 89.69 375 HIS A O 1
ATOM 2945 N N . LEU A 1 376 ? -45.466 -24.274 3.079 1.00 90.88 376 LEU A N 1
ATOM 2946 C CA . LEU A 1 376 ? -45.248 -24.634 4.478 1.00 90.88 376 LEU A CA 1
ATOM 2947 C C . LEU A 1 376 ? -43.764 -24.540 4.880 1.00 90.88 376 LEU A C 1
ATOM 2949 O O . LEU A 1 376 ? -42.885 -25.004 4.150 1.00 90.88 376 LEU A O 1
ATOM 2953 N N . ALA A 1 377 ? -43.516 -24.011 6.073 1.00 91.19 377 ALA A N 1
ATOM 2954 C CA . ALA A 1 377 ? -42.305 -24.163 6.867 1.00 91.19 377 ALA A CA 1
ATOM 2955 C C . ALA A 1 377 ? -42.692 -24.584 8.294 1.00 91.19 377 ALA A C 1
ATOM 2957 O O . ALA A 1 377 ? -43.790 -24.285 8.746 1.00 91.19 377 ALA A O 1
ATOM 2958 N N . ILE A 1 378 ? -41.798 -25.279 8.995 1.00 90.19 378 ILE A N 1
ATOM 2959 C CA . ILE A 1 378 ? -42.004 -25.698 10.389 1.00 90.19 378 ILE A CA 1
ATOM 2960 C C . ILE A 1 378 ? -40.898 -25.065 11.230 1.00 90.19 378 ILE A C 1
ATOM 2962 O O . ILE A 1 378 ? -39.740 -25.063 10.794 1.00 90.19 378 ILE A O 1
ATOM 2966 N N . THR A 1 379 ? -41.239 -24.507 12.393 1.00 89.44 379 THR A N 1
ATOM 2967 C CA . THR A 1 379 ? -40.236 -23.936 13.296 1.00 89.44 379 THR A CA 1
ATOM 2968 C C . THR A 1 379 ? -39.331 -25.015 13.886 1.00 89.44 379 THR A C 1
ATOM 2970 O O . THR A 1 379 ? -39.739 -26.153 14.108 1.00 89.44 379 THR A O 1
ATOM 2973 N N . ASN A 1 380 ? -38.067 -24.662 14.104 1.00 87.81 380 ASN A N 1
ATOM 2974 C CA . ASN A 1 380 ? -37.093 -25.522 14.778 1.00 87.81 380 ASN A CA 1
ATOM 2975 C C . ASN A 1 380 ? -37.152 -25.344 16.318 1.00 87.81 380 ASN A C 1
ATOM 2977 O O . ASN A 1 380 ? -37.859 -24.455 16.793 1.00 87.81 380 ASN A O 1
ATOM 2981 N N . PRO A 1 381 ? -36.335 -26.073 17.110 1.00 86.62 381 PRO A N 1
ATOM 2982 C CA . PRO A 1 381 ? -36.305 -25.927 18.573 1.00 86.62 381 PRO A CA 1
ATOM 2983 C C . PRO A 1 381 ? -35.919 -24.538 19.096 1.00 86.62 381 PRO A C 1
ATOM 2985 O O . PRO A 1 381 ? -36.088 -24.244 20.276 1.00 86.62 381 PRO A O 1
ATOM 2988 N N . LEU A 1 382 ? -35.379 -23.676 18.231 1.00 86.06 382 LEU A N 1
ATOM 2989 C CA . LEU A 1 382 ? -35.090 -22.275 18.528 1.00 86.06 382 LEU A CA 1
ATOM 2990 C C . LEU A 1 382 ? -36.242 -21.342 18.121 1.00 86.06 382 LEU A C 1
ATOM 2992 O O . LEU A 1 382 ? -36.098 -20.130 18.246 1.00 86.06 382 LEU A O 1
ATOM 2996 N N . GLY A 1 383 ? -37.371 -21.877 17.652 1.00 87.06 383 GLY A N 1
ATOM 2997 C CA . GLY A 1 383 ? -38.539 -21.136 17.178 1.00 87.06 383 GLY A CA 1
ATOM 2998 C C . GLY A 1 383 ? -38.378 -20.520 15.791 1.00 87.06 383 GLY A C 1
ATOM 2999 O O . GLY A 1 383 ? -39.201 -19.700 15.395 1.00 87.06 383 GLY A O 1
ATOM 3000 N N . GLU A 1 384 ? -37.318 -20.857 15.052 1.00 93.00 384 GLU A N 1
ATOM 3001 C CA . GLU A 1 384 ? -36.993 -20.220 13.772 1.00 93.00 384 GLU A CA 1
ATOM 3002 C C . GLU A 1 384 ? -37.595 -20.967 12.574 1.00 93.00 384 GLU A C 1
ATOM 3004 O O . GLU A 1 384 ? -37.525 -22.195 12.504 1.00 93.00 384 GLU A O 1
ATOM 3009 N N . PHE A 1 385 ? -38.069 -20.221 11.571 1.00 93.69 385 PHE A N 1
ATOM 3010 C CA . PHE A 1 385 ? -38.465 -20.727 10.251 1.00 93.69 385 PHE A CA 1
ATOM 3011 C C . PHE A 1 385 ? -37.825 -19.907 9.115 1.00 93.69 385 PHE A C 1
ATOM 3013 O O . PHE A 1 385 ? -37.390 -18.768 9.308 1.00 93.69 385 PHE A O 1
ATOM 3020 N N . ASN A 1 386 ? -37.737 -20.481 7.908 1.00 94.69 386 ASN A N 1
ATOM 3021 C CA . ASN A 1 386 ? -37.100 -19.822 6.763 1.00 94.69 386 ASN A CA 1
ATOM 3022 C C . ASN A 1 386 ? -37.713 -20.215 5.409 1.00 94.69 386 ASN A C 1
ATOM 3024 O O . ASN A 1 386 ? -37.877 -21.397 5.111 1.00 94.69 386 ASN A O 1
ATOM 3028 N N . PHE A 1 387 ? -37.912 -19.215 4.547 1.00 93.56 387 PHE A N 1
ATOM 3029 C CA . PHE A 1 387 ? -38.221 -19.354 3.127 1.00 93.56 387 PHE A CA 1
ATOM 3030 C C . PHE A 1 387 ? -37.062 -18.775 2.287 1.00 93.56 387 PHE A C 1
ATOM 3032 O O . PHE A 1 387 ? -36.942 -17.555 2.150 1.00 93.56 387 PHE A O 1
ATOM 3039 N N . PRO A 1 388 ? -36.191 -19.621 1.704 1.00 88.69 388 PRO A N 1
ATOM 3040 C CA . PRO A 1 388 ? -34.903 -19.184 1.153 1.00 88.69 388 PRO A CA 1
ATOM 3041 C C . PRO A 1 388 ? -34.975 -18.466 -0.205 1.00 88.69 388 PRO A C 1
ATOM 3043 O O . PRO A 1 388 ? -34.010 -17.811 -0.588 1.00 88.69 388 PRO A O 1
ATOM 3046 N N . SER A 1 389 ? -36.070 -18.610 -0.959 1.00 90.19 389 SER A N 1
ATOM 3047 C CA . SER A 1 389 ? -36.257 -17.962 -2.266 1.00 90.19 389 SER A CA 1
ATOM 3048 C C . SER A 1 389 ? -37.722 -17.576 -2.434 1.00 90.19 389 SER A C 1
ATOM 3050 O O . SER A 1 389 ? -38.536 -18.414 -2.799 1.00 90.19 389 SER A O 1
ATOM 3052 N N . VAL A 1 390 ? -38.069 -16.325 -2.148 1.00 91.50 390 VAL A N 1
ATOM 3053 C CA . VAL A 1 390 ? -39.437 -15.786 -2.242 1.00 91.50 390 VAL A CA 1
ATOM 3054 C C . VAL A 1 390 ? -39.459 -14.688 -3.297 1.00 91.50 390 VAL A C 1
ATOM 3056 O O . VAL A 1 390 ? -38.475 -13.952 -3.419 1.00 91.50 390 VAL A O 1
ATOM 3059 N N . TYR A 1 391 ? -40.529 -14.589 -4.091 1.00 92.75 391 TYR A N 1
ATOM 3060 C CA . TYR A 1 391 ? -40.690 -13.472 -5.031 1.00 92.75 391 TYR A CA 1
ATOM 3061 C C . TYR A 1 391 ? -40.565 -12.120 -4.311 1.00 92.75 391 TYR A C 1
ATOM 3063 O O . TYR A 1 391 ? -40.748 -12.013 -3.106 1.00 92.75 391 TYR A O 1
ATOM 3071 N N . THR A 1 392 ? -40.180 -11.070 -5.032 1.00 90.88 392 THR A N 1
ATOM 3072 C CA . THR A 1 392 ? -40.188 -9.725 -4.449 1.00 90.88 392 THR A CA 1
ATOM 3073 C C . THR A 1 392 ? -41.605 -9.164 -4.429 1.00 90.88 392 THR A C 1
ATOM 3075 O O . THR A 1 392 ? -42.351 -9.303 -5.402 1.00 90.88 392 THR A O 1
ATOM 3078 N N . GLY A 1 393 ? -41.968 -8.488 -3.341 1.00 89.88 393 GLY A N 1
ATOM 3079 C CA . GLY A 1 393 ? -43.305 -7.935 -3.152 1.00 89.88 393 GLY A CA 1
ATOM 3080 C C . GLY A 1 393 ? -43.839 -8.118 -1.738 1.00 89.88 393 GLY A C 1
ATOM 3081 O O . GLY A 1 393 ? -43.110 -8.496 -0.822 1.00 89.88 393 GLY A O 1
ATOM 3082 N N . GLU A 1 394 ? -45.114 -7.784 -1.574 1.00 91.50 394 GLU A N 1
ATOM 3083 C CA . GLU A 1 394 ? -45.866 -8.022 -0.344 1.00 91.50 394 GLU A CA 1
ATOM 3084 C C . GLU A 1 394 ? -46.348 -9.472 -0.307 1.00 91.50 394 GLU A C 1
ATOM 3086 O O . GLU A 1 394 ? -46.968 -9.961 -1.260 1.00 91.50 394 GLU A O 1
ATOM 3091 N N . HIS A 1 395 ? -46.062 -10.123 0.811 1.00 93.06 395 HIS A N 1
ATOM 3092 C CA . HIS A 1 395 ? -46.432 -11.493 1.123 1.00 93.06 395 HIS A CA 1
ATOM 3093 C C . HIS A 1 395 ? -47.128 -11.546 2.479 1.00 93.06 395 HIS A C 1
ATOM 3095 O O . HIS A 1 395 ? -46.988 -10.627 3.288 1.00 93.06 395 HIS A O 1
ATOM 3101 N N . THR A 1 396 ? -47.837 -12.638 2.739 1.00 92.88 396 THR A N 1
ATOM 3102 C CA . THR A 1 396 ? -48.478 -12.884 4.034 1.00 92.88 396 THR A CA 1
ATOM 3103 C C . THR A 1 396 ? -47.953 -14.180 4.631 1.00 92.88 396 THR A C 1
ATOM 3105 O O . THR A 1 396 ? -47.848 -15.194 3.938 1.00 92.88 396 THR A O 1
ATOM 3108 N N . ILE A 1 397 ? -47.608 -14.138 5.913 1.00 93.56 397 ILE A N 1
ATOM 3109 C CA . ILE A 1 397 ? -47.232 -15.292 6.722 1.00 93.56 397 ILE A CA 1
ATOM 3110 C C . ILE A 1 397 ? -48.421 -15.670 7.596 1.00 93.56 397 ILE A C 1
ATOM 3112 O O . ILE A 1 397 ? -48.868 -14.852 8.386 1.00 93.56 397 ILE A O 1
ATOM 3116 N N . PHE A 1 398 ? -48.898 -16.902 7.468 1.00 90.12 398 PHE A N 1
ATOM 3117 C CA . PHE A 1 398 ? -49.964 -17.462 8.286 1.00 90.12 398 PHE A CA 1
ATOM 3118 C C . PHE A 1 398 ? -49.391 -18.467 9.285 1.00 90.12 398 PHE A C 1
ATOM 3120 O O . PHE A 1 398 ? -48.662 -19.372 8.878 1.00 90.12 398 PHE A O 1
ATOM 3127 N N . VAL A 1 399 ? -49.710 -18.335 10.570 1.00 88.6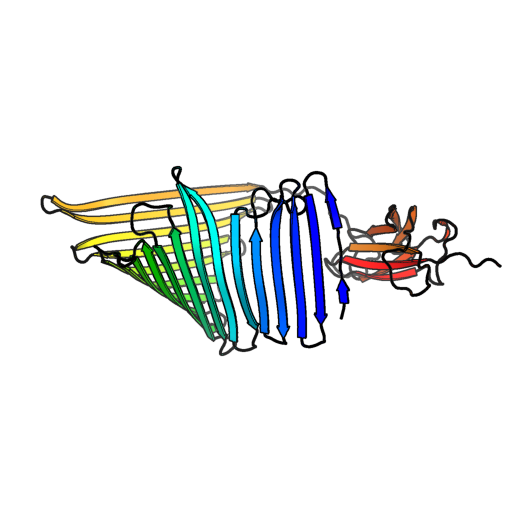9 399 VAL A N 1
ATOM 3128 C CA . VAL A 1 399 ? -49.292 -19.296 11.606 1.00 88.69 399 VAL A CA 1
ATOM 3129 C C . VAL A 1 399 ? -50.467 -20.197 11.964 1.00 88.69 399 VAL A C 1
ATOM 3131 O O . VAL A 1 399 ? -51.539 -19.712 12.321 1.00 88.69 399 VAL A O 1
ATOM 3134 N N . ALA A 1 400 ? -50.269 -21.511 11.875 1.00 85.44 400 ALA A N 1
ATOM 3135 C CA . ALA A 1 400 ? -51.298 -22.483 12.214 1.00 85.44 400 ALA A CA 1
ATOM 3136 C C . ALA A 1 400 ? -51.389 -22.638 13.738 1.00 85.44 400 ALA A C 1
ATOM 3138 O O . ALA A 1 400 ? -50.577 -23.318 14.368 1.00 85.44 400 ALA A O 1
ATOM 3139 N N . GLU A 1 401 ? -52.367 -21.963 14.334 1.00 80.81 401 GLU A N 1
ATOM 3140 C CA . GLU A 1 401 ? -52.548 -21.896 15.787 1.00 80.81 401 GLU A CA 1
ATOM 3141 C C . GLU A 1 401 ? -52.738 -23.278 16.441 1.00 80.81 401 GLU A C 1
ATOM 3143 O O . GLU A 1 401 ? -52.295 -23.502 17.562 1.00 80.81 401 GLU A O 1
ATOM 3148 N N . ASP A 1 402 ? -53.312 -24.245 15.723 1.00 76.69 402 ASP A N 1
ATOM 3149 C CA . ASP A 1 402 ? -53.499 -25.632 16.170 1.00 76.69 402 ASP A CA 1
ATOM 3150 C C . ASP A 1 402 ? -52.191 -26.427 16.318 1.00 76.69 402 ASP A C 1
ATOM 3152 O O . ASP A 1 402 ? -52.180 -27.497 16.932 1.00 76.69 402 ASP A O 1
ATOM 3156 N N . THR A 1 403 ? -51.088 -25.901 15.784 1.00 81.50 403 THR A N 1
ATOM 3157 C CA . THR A 1 403 ? -49.743 -26.482 15.898 1.00 81.50 403 THR A CA 1
ATOM 3158 C C . THR A 1 403 ? -48.879 -25.796 16.954 1.00 81.50 403 THR A C 1
ATOM 3160 O O . THR A 1 403 ? -47.731 -26.193 17.160 1.00 81.50 403 THR A O 1
ATOM 3163 N N . LEU A 1 404 ? -49.413 -24.788 17.654 1.00 80.31 404 LEU A N 1
ATOM 3164 C CA . LEU A 1 404 ? -48.711 -24.163 18.767 1.00 80.31 404 LEU A CA 1
ATOM 3165 C C . LEU A 1 404 ? -48.588 -25.134 19.951 1.00 80.31 404 LEU A C 1
ATOM 3167 O O . LEU A 1 404 ? -49.560 -25.805 20.314 1.00 80.31 404 LEU A O 1
ATOM 3171 N N . PRO A 1 405 ? -47.411 -25.206 20.601 1.00 73.25 405 PRO A N 1
ATOM 3172 C CA . PRO A 1 405 ? -47.268 -25.934 21.850 1.00 73.25 405 PRO A CA 1
ATOM 3173 C C . PRO A 1 405 ? -48.214 -25.357 22.903 1.00 73.25 405 PRO A C 1
ATOM 3175 O O . PRO A 1 405 ? -48.144 -24.173 23.224 1.00 73.25 405 PRO A O 1
ATOM 3178 N N . LEU A 1 406 ? -49.074 -26.193 23.485 1.00 70.69 406 LEU A N 1
ATOM 3179 C CA . LEU A 1 406 ? -49.859 -25.786 24.651 1.00 70.69 406 LEU A CA 1
ATOM 3180 C C . LEU A 1 406 ? -48.911 -25.351 25.787 1.00 70.69 406 LEU A C 1
ATOM 3182 O O . LEU A 1 406 ? -47.890 -26.017 25.992 1.00 70.69 406 LEU A O 1
ATOM 3186 N N . PRO A 1 407 ? -49.237 -24.294 26.553 1.00 69.12 407 PRO A N 1
ATOM 3187 C CA . PRO A 1 407 ? -50.505 -23.552 26.592 1.00 69.12 407 PRO A CA 1
ATOM 3188 C C . PRO A 1 407 ? -50.544 -22.265 25.729 1.00 69.12 407 PRO A C 1
ATOM 3190 O O . PRO A 1 407 ? -51.231 -21.319 26.100 1.00 69.12 407 PRO A O 1
ATOM 3193 N N . LEU A 1 408 ? -49.810 -22.181 24.611 1.00 74.00 408 LEU A N 1
ATOM 3194 C CA . LEU A 1 408 ? -49.654 -20.941 23.829 1.00 74.00 408 LEU A CA 1
ATOM 3195 C C . LEU A 1 408 ? -50.803 -20.665 22.831 1.00 74.00 408 LEU A C 1
ATOM 3197 O O . LEU A 1 408 ? -51.358 -21.589 22.242 1.00 74.00 408 LEU A O 1
ATOM 3201 N N . THR A 1 409 ? -51.099 -19.384 22.591 1.00 76.81 409 THR A N 1
ATOM 3202 C CA . THR A 1 409 ? -52.053 -18.842 21.597 1.00 76.81 409 THR A CA 1
ATOM 3203 C C . THR A 1 409 ? -51.529 -17.517 20.992 1.00 76.81 409 THR A C 1
ATOM 3205 O O . THR A 1 409 ? -50.487 -17.003 21.414 1.00 76.81 409 THR A O 1
ATOM 3208 N N . LEU A 1 410 ? -52.203 -16.985 19.964 1.00 80.19 410 LEU A N 1
ATOM 3209 C CA . LEU A 1 410 ? -51.844 -15.753 19.241 1.00 80.19 410 LEU A CA 1
ATOM 3210 C C . LEU A 1 410 ? -52.784 -14.592 19.599 1.00 80.19 410 LEU A C 1
ATOM 3212 O O . LEU A 1 410 ? -53.994 -14.766 19.726 1.00 80.19 410 LEU A O 1
ATOM 3216 N N . ASP A 1 411 ? -52.246 -13.371 19.662 1.00 64.38 411 ASP A N 1
ATOM 3217 C CA . ASP A 1 411 ? -53.051 -12.153 19.808 1.00 64.38 411 ASP A CA 1
ATOM 3218 C C . ASP A 1 411 ? -53.711 -11.754 18.478 1.00 64.38 411 ASP A C 1
ATOM 3220 O O . ASP A 1 411 ? -53.163 -10.996 17.680 1.00 64.38 411 ASP A O 1
ATOM 3224 N N . GLY A 1 412 ? -54.925 -12.256 18.247 1.00 64.19 412 GLY A N 1
ATOM 3225 C CA . GLY A 1 412 ? -55.912 -11.699 17.313 1.00 64.19 412 GLY A CA 1
ATOM 3226 C C . GLY A 1 412 ? -55.670 -11.866 15.802 1.00 64.19 412 GLY A C 1
ATOM 3227 O O . GLY A 1 412 ? -56.644 -12.076 15.080 1.00 64.19 412 GLY A O 1
ATOM 3228 N N . GLU A 1 413 ? -54.436 -11.786 15.297 1.00 62.16 413 GLU A N 1
ATOM 3229 C CA . GLU A 1 413 ? -54.117 -11.872 13.860 1.00 62.16 413 GLU A CA 1
ATOM 3230 C C . GLU A 1 413 ? -53.255 -13.109 13.561 1.00 62.16 413 GLU A C 1
ATOM 3232 O O . GLU A 1 413 ? -52.135 -13.226 14.041 1.00 62.16 413 GLU A O 1
ATOM 3237 N N . GLN A 1 414 ? -53.775 -14.042 12.753 1.00 68.81 414 GLN A N 1
ATOM 3238 C CA . GLN A 1 414 ? -53.014 -15.207 12.269 1.00 68.81 414 GLN A CA 1
ATOM 3239 C C . GLN A 1 414 ? -52.214 -14.890 10.993 1.00 68.81 414 GLN A C 1
ATOM 3241 O O . GLN A 1 414 ? -51.343 -15.670 10.620 1.00 68.81 414 GLN A O 1
ATOM 3246 N N . ASP A 1 415 ? -52.504 -13.755 10.342 1.00 83.81 415 ASP A N 1
ATOM 3247 C CA . ASP A 1 415 ? -51.919 -13.299 9.079 1.00 83.81 415 ASP A CA 1
ATOM 3248 C C . ASP A 1 415 ? -50.977 -12.106 9.303 1.00 83.81 415 ASP A C 1
ATOM 3250 O O . ASP A 1 415 ? -51.413 -11.001 9.616 1.00 83.81 415 ASP A O 1
ATOM 3254 N N . TYR A 1 416 ? -49.686 -12.295 9.043 1.00 89.12 416 TYR A N 1
ATOM 3255 C CA . TYR A 1 416 ? -48.662 -11.271 9.219 1.00 89.12 416 TYR A CA 1
ATOM 3256 C C . TYR A 1 416 ? -48.094 -10.799 7.870 1.00 89.12 416 TYR A C 1
ATOM 3258 O O . TYR A 1 416 ? -47.485 -11.593 7.141 1.00 89.12 416 TYR A O 1
ATOM 3266 N N . PRO A 1 417 ? -48.253 -9.516 7.494 1.00 90.75 417 PRO A N 1
ATOM 3267 C CA . PRO A 1 417 ? -47.714 -8.997 6.242 1.00 90.75 417 PRO A CA 1
ATOM 3268 C C . PRO A 1 417 ? -46.188 -8.842 6.301 1.00 90.75 417 PRO A C 1
ATOM 3270 O O . PRO A 1 417 ? -45.628 -8.322 7.265 1.00 90.75 417 PRO A O 1
ATOM 3273 N N . VAL A 1 418 ? -45.502 -9.228 5.225 1.00 91.88 418 VAL A N 1
ATOM 3274 C CA . VAL A 1 418 ? -44.046 -9.112 5.084 1.00 91.88 418 VAL A CA 1
ATOM 3275 C C . VAL A 1 418 ? -43.666 -8.618 3.690 1.00 91.88 418 VAL A C 1
ATOM 3277 O O . VAL A 1 418 ? -44.136 -9.119 2.669 1.00 91.88 418 VAL A O 1
ATOM 3280 N N . LEU A 1 419 ? -42.787 -7.616 3.636 1.00 92.31 419 LEU A N 1
ATOM 3281 C CA . LEU A 1 419 ? -42.278 -7.061 2.384 1.00 92.31 419 LEU A CA 1
ATOM 3282 C C . LEU A 1 419 ? -40.914 -7.669 2.048 1.00 92.31 419 LEU A C 1
ATOM 3284 O O . LEU A 1 419 ? -39.921 -7.396 2.723 1.00 92.31 419 LEU A O 1
ATOM 3288 N N . VAL A 1 420 ? -40.842 -8.419 0.950 1.00 91.50 420 VAL A N 1
ATOM 3289 C CA . VAL A 1 420 ? -39.596 -9.016 0.454 1.00 91.50 420 VAL A CA 1
ATOM 3290 C C . VAL A 1 420 ? -38.972 -8.123 -0.615 1.00 91.50 420 VAL A C 1
ATOM 3292 O O . VAL A 1 420 ? -39.552 -7.880 -1.677 1.00 91.50 420 VAL A O 1
ATOM 3295 N N . LYS A 1 421 ? -37.751 -7.643 -0.353 1.00 89.94 421 LYS A N 1
ATOM 3296 C CA . LYS A 1 421 ? -36.957 -6.846 -1.301 1.00 89.94 421 LYS A CA 1
ATOM 3297 C C . LYS A 1 421 ? -35.968 -7.716 -2.081 1.00 89.94 421 LYS A C 1
ATOM 3299 O O . LYS A 1 421 ? -35.626 -8.829 -1.693 1.00 89.94 421 LYS A O 1
ATOM 3304 N N . LEU A 1 422 ? -35.504 -7.191 -3.216 1.00 87.94 422 LEU A N 1
ATOM 3305 C CA . LEU A 1 422 ? -34.571 -7.884 -4.105 1.00 87.94 422 LEU A CA 1
ATOM 3306 C C . LEU A 1 422 ? -33.256 -8.202 -3.384 1.00 87.94 422 LEU A C 1
ATOM 3308 O O . LEU A 1 422 ? -32.549 -7.280 -2.984 1.00 87.94 422 LEU A O 1
ATOM 3312 N N . ARG A 1 423 ? -32.902 -9.494 -3.316 1.00 85.81 423 ARG A N 1
ATOM 3313 C CA . ARG A 1 423 ? -31.683 -10.016 -2.666 1.00 85.81 423 ARG A CA 1
ATOM 3314 C C . ARG A 1 423 ? -31.556 -9.637 -1.189 1.00 85.81 423 ARG A C 1
ATOM 3316 O O . ARG A 1 423 ? -30.449 -9.635 -0.659 1.00 85.81 423 ARG A O 1
ATOM 3323 N N . ASP A 1 424 ? -32.675 -9.317 -0.556 1.00 90.00 424 ASP A N 1
ATOM 3324 C CA . ASP A 1 424 ? -32.739 -8.968 0.856 1.00 90.00 424 ASP A CA 1
ATOM 3325 C C . ASP A 1 424 ? -33.305 -10.136 1.673 1.00 90.00 424 ASP A C 1
ATOM 3327 O O . ASP A 1 424 ? -33.937 -11.050 1.125 1.00 90.00 424 ASP A O 1
ATOM 3331 N N . GLN A 1 425 ? -33.081 -10.101 2.983 1.00 92.56 425 GLN A N 1
ATOM 3332 C CA . GLN A 1 425 ? -33.688 -11.025 3.934 1.00 92.56 425 GLN A CA 1
ATOM 3333 C C . GLN A 1 425 ? -34.703 -10.262 4.783 1.00 92.56 425 GLN A C 1
ATOM 3335 O O . GLN A 1 425 ? -34.334 -9.458 5.635 1.00 92.56 425 GLN A O 1
ATOM 3340 N N . ALA A 1 426 ? -35.988 -10.516 4.545 1.00 92.31 426 ALA A N 1
ATOM 3341 C CA . ALA A 1 426 ? -37.046 -9.995 5.392 1.00 92.31 426 ALA A CA 1
ATOM 3342 C C . ALA A 1 426 ? -37.062 -10.772 6.714 1.00 92.31 426 ALA A C 1
ATOM 3344 O O . ALA A 1 426 ? -37.034 -12.005 6.706 1.00 92.31 426 ALA A O 1
ATOM 3345 N N . ILE A 1 427 ? -37.086 -10.048 7.832 1.00 92.56 427 ILE A N 1
ATOM 3346 C CA . ILE A 1 427 ? -37.116 -10.616 9.182 1.00 92.56 427 ILE A CA 1
ATOM 3347 C C . ILE A 1 427 ? -38.487 -10.339 9.790 1.00 92.56 427 ILE A C 1
ATOM 3349 O O . ILE A 1 427 ? -38.968 -9.208 9.708 1.00 92.56 427 ILE A O 1
ATOM 3353 N N . ILE A 1 428 ? -39.095 -11.361 10.387 1.00 91.62 428 ILE A N 1
ATOM 3354 C CA . ILE A 1 428 ? -40.371 -11.253 11.093 1.00 91.62 428 ILE A CA 1
ATOM 3355 C C . ILE A 1 428 ? -40.309 -11.963 12.446 1.00 91.62 428 ILE A C 1
ATOM 3357 O O . ILE A 1 428 ? -39.803 -13.078 12.547 1.00 91.62 428 ILE A O 1
ATOM 3361 N N . GLU A 1 429 ? -40.812 -11.318 13.490 1.00 90.75 429 GLU A N 1
ATOM 3362 C CA . GLU A 1 429 ? -40.896 -11.884 14.837 1.00 90.75 429 GLU A CA 1
ATOM 3363 C C . GLU A 1 429 ? -42.370 -11.902 15.252 1.00 90.75 429 GLU A C 1
ATOM 3365 O O . GLU A 1 429 ? -43.067 -10.905 15.071 1.00 90.75 429 GLU A O 1
ATOM 3370 N N . ILE A 1 430 ? -42.849 -13.051 15.732 1.00 89.31 430 ILE A N 1
ATOM 3371 C CA . ILE A 1 430 ? -44.262 -13.296 16.037 1.00 89.31 430 ILE A CA 1
ATOM 3372 C C . ILE A 1 430 ? -44.388 -13.669 17.524 1.00 89.31 430 ILE A C 1
ATOM 3374 O O . ILE A 1 430 ? -43.885 -14.733 17.911 1.00 89.31 430 ILE A O 1
ATOM 3378 N N . PRO A 1 431 ? -45.017 -12.816 18.355 1.00 87.00 431 PRO A N 1
ATOM 3379 C CA . PRO A 1 431 ? -45.257 -13.110 19.763 1.00 87.00 431 PRO A CA 1
ATOM 3380 C C . PRO A 1 431 ? -46.450 -14.060 19.948 1.00 87.00 431 PRO A C 1
ATOM 3382 O O . PRO A 1 431 ? -47.429 -14.014 19.204 1.00 87.00 431 PRO A O 1
ATOM 3385 N N . THR A 1 432 ? -46.366 -14.905 20.972 1.00 83.12 432 THR A N 1
ATOM 3386 C CA . THR A 1 432 ? -47.435 -15.789 21.470 1.00 83.12 432 THR A CA 1
ATOM 3387 C C . THR A 1 432 ? -47.615 -15.560 22.968 1.00 83.12 432 THR A C 1
ATOM 3389 O O . THR A 1 432 ? -46.669 -15.136 23.629 1.00 83.12 432 THR A O 1
ATOM 3392 N N . HIS A 1 433 ? -48.785 -15.864 23.524 1.00 77.69 433 HIS A N 1
ATOM 3393 C CA . HIS A 1 433 ? -49.058 -15.746 24.961 1.00 77.69 433 HIS A CA 1
ATOM 3394 C C . HIS A 1 433 ? -49.797 -16.984 25.495 1.00 77.69 433 HIS A C 1
ATOM 3396 O O . HIS A 1 433 ? -50.260 -17.816 24.723 1.00 77.69 433 HIS A O 1
ATOM 3402 N N . GLU A 1 434 ? -49.879 -17.136 26.817 1.00 75.56 434 GLU A N 1
ATOM 3403 C CA . GLU A 1 434 ? -50.558 -18.263 27.470 1.00 75.56 434 GLU A CA 1
ATOM 3404 C C . GLU A 1 434 ? -52.082 -18.084 27.430 1.00 75.56 434 GLU A C 1
ATOM 3406 O O . GLU A 1 434 ? -52.576 -16.977 27.640 1.00 75.56 434 GLU A O 1
ATOM 3411 N N . ILE A 1 435 ? -52.823 -19.164 27.173 1.00 71.19 435 ILE A N 1
ATOM 3412 C CA . ILE A 1 435 ? -54.292 -19.171 27.191 1.00 71.19 435 ILE A CA 1
ATOM 3413 C C . ILE A 1 435 ? -54.778 -18.718 28.578 1.00 71.19 435 ILE A C 1
ATOM 3415 O O . ILE A 1 435 ? -54.523 -19.392 29.574 1.00 71.19 435 ILE A O 1
ATOM 3419 N N . ASP A 1 436 ? -55.495 -17.592 28.643 1.00 60.78 436 ASP A N 1
ATOM 3420 C CA . ASP A 1 436 ? -56.108 -17.115 29.887 1.00 60.78 436 ASP A CA 1
ATOM 3421 C C . ASP A 1 436 ? -57.165 -18.143 30.371 1.00 60.78 436 ASP A C 1
ATOM 3423 O O . ASP A 1 436 ? -58.137 -18.430 29.663 1.00 60.78 436 ASP A O 1
ATOM 3427 N N . ASP A 1 437 ? -56.979 -18.706 31.574 1.00 40.81 437 ASP A N 1
ATOM 3428 C CA . ASP A 1 437 ? -57.949 -19.599 32.231 1.00 40.81 437 ASP A CA 1
ATOM 3429 C C . ASP A 1 437 ? -59.292 -18.862 32.440 1.00 40.81 437 ASP A C 1
ATOM 3431 O O . ASP A 1 437 ? -59.349 -17.827 33.113 1.00 40.81 437 ASP A O 1
ATOM 3435 N N . PHE A 1 438 ? -60.379 -19.401 31.873 1.00 38.81 438 PHE A N 1
ATOM 3436 C CA . PHE A 1 438 ? -61.758 -18.923 32.073 1.00 38.81 438 PHE A CA 1
ATOM 3437 C C . PHE A 1 438 ? -62.382 -19.385 33.394 1.00 38.81 438 PHE A C 1
ATOM 3439 O O . PHE A 1 438 ? -62.240 -20.582 33.744 1.00 38.81 438 PHE A O 1
#